Protein AF-A0A6J4VTI0-F1 (afdb_monomer_lite)

pLDDT: mean 82.68, std 18.45, range [25.33, 98.56]

Radius of gyration: 32.16 Å; chains: 1; bounding box: 107×74×68 Å

Sequence (570 aa):
MLVRNRKSRIFFLRQFFDYPISLSKKTILGLGLLRTLKIILSYLYIRIFPIKKEKNLEQFFTNRFGKVLYQIFFKSYTEKVWGVPCSRISAEWGAQRIKGLSISKTIQHIIKSIFNLNSQSITQKNVETSLIERFLYPKHGPGQLWEEVVRQIQARGGEVYLNTNVQRLFLDKGNITAVDIYHAEAQKTERVEGDYFISTMPIKELINKLQTDVPPEIKEISEGLIYRDFITVGLLLEKLSVKDQEGEKLIKDNWIYVQEPDVQLGRIQVFNNWSPYLVKDPAKVWLGLEYFCYEADQFWQMSNAEIAKFAIKELIKIQFINSPEEVLDYTVIKVPKTYPAYFGTYPQFDRLKSYINQFENLYLVGRNGMHKYNNQDHSMLTAMAAVENIKHGVTDKSNIWAINTEEEYHEENSSAANQTKTAESSQRQQARQILRQFKGYLLTGGTATIVDVLIFSILTRSGLWYVSALCVSAFMGLTTNFWLSRRYVFGIYWKNSLVQYAVFTTVALNSLLANLGLLHLLIDEVHWNATFARLTSAACVALLSFTGHKLYSFTSSSPALFESRDFKKS

Structure (mmCIF, N/CA/C/O backbone):
data_AF-A0A6J4VTI0-F1
#
_entry.id   AF-A0A6J4VTI0-F1
#
loop_
_atom_site.group_PDB
_atom_site.id
_atom_site.type_symbol
_atom_site.label_atom_id
_atom_site.label_alt_id
_atom_site.label_comp_id
_atom_site.label_asym_id
_atom_site.label_entity_id
_atom_site.label_seq_id
_atom_site.pdbx_PDB_ins_code
_atom_site.Cartn_x
_atom_site.Cartn_y
_atom_site.Cartn_z
_atom_site.occupancy
_atom_site.B_iso_or_equiv
_atom_site.auth_seq_id
_atom_site.auth_comp_id
_atom_site.auth_asym_id
_atom_site.auth_atom_id
_atom_site.pdbx_PDB_model_num
ATOM 1 N N . MET A 1 1 ? -17.104 -18.744 -6.294 1.00 89.12 1 MET A N 1
ATOM 2 C CA . MET A 1 1 ? -15.876 -17.924 -6.434 1.00 89.12 1 MET A CA 1
ATOM 3 C C . MET A 1 1 ? -15.215 -18.225 -7.770 1.00 89.12 1 MET A C 1
ATOM 5 O O . MET A 1 1 ? -15.357 -19.337 -8.259 1.00 89.12 1 MET A O 1
ATOM 9 N N . LEU A 1 2 ? -14.525 -17.254 -8.364 1.00 91.50 2 LEU A N 1
ATOM 10 C CA . LEU A 1 2 ? -13.752 -17.392 -9.602 1.00 91.50 2 LEU A CA 1
ATOM 11 C C . LEU A 1 2 ? -12.263 -17.477 -9.255 1.00 91.50 2 LEU A C 1
ATOM 13 O O . LEU A 1 2 ? -11.812 -16.764 -8.364 1.00 91.50 2 LEU A O 1
ATOM 17 N N . VAL A 1 3 ? -11.505 -18.314 -9.963 1.00 91.69 3 VAL A N 1
ATOM 18 C CA . VAL A 1 3 ? -10.038 -18.353 -9.861 1.00 91.69 3 VAL A CA 1
ATOM 19 C C . VAL A 1 3 ? -9.463 -17.376 -10.885 1.00 91.69 3 VAL A C 1
ATOM 21 O O . VAL A 1 3 ? -9.786 -17.461 -12.071 1.00 91.69 3 VAL A O 1
ATOM 24 N N . ARG A 1 4 ? -8.630 -16.435 -10.441 1.00 89.75 4 ARG A N 1
ATOM 25 C CA . ARG A 1 4 ? -8.040 -15.388 -11.283 1.00 89.75 4 ARG A CA 1
ATOM 26 C C . ARG A 1 4 ? -6.539 -15.454 -11.261 1.00 89.75 4 ARG A C 1
ATOM 28 O O . ARG A 1 4 ? -5.974 -15.511 -10.182 1.00 89.75 4 ARG A O 1
ATOM 35 N N . ASN A 1 5 ? -5.915 -15.394 -12.433 1.00 86.69 5 ASN A N 1
ATOM 36 C CA . ASN A 1 5 ? -4.474 -15.205 -12.519 1.00 86.69 5 ASN A CA 1
ATOM 37 C C . ASN A 1 5 ? -4.129 -13.795 -12.047 1.00 86.69 5 ASN A C 1
ATOM 39 O O . ASN A 1 5 ? -4.811 -12.842 -12.417 1.00 86.69 5 ASN A O 1
ATOM 43 N N . ARG A 1 6 ? -3.073 -13.682 -11.248 1.00 83.75 6 ARG A N 1
ATOM 44 C CA . ARG A 1 6 ? -2.525 -12.425 -10.762 1.00 83.75 6 ARG A CA 1
ATOM 45 C C . ARG A 1 6 ? -1.502 -11.903 -11.760 1.00 83.75 6 ARG A C 1
ATOM 47 O O . ARG A 1 6 ? -0.400 -12.434 -11.855 1.00 83.75 6 ARG A O 1
ATOM 54 N N . LYS A 1 7 ? -1.829 -10.810 -12.443 1.00 87.50 7 LYS A N 1
ATOM 55 C CA . LYS A 1 7 ? -0.872 -10.027 -13.229 1.00 87.50 7 LYS A CA 1
ATOM 56 C C . LYS A 1 7 ? -0.904 -8.578 -12.767 1.00 87.50 7 LYS A C 1
ATOM 58 O O . LYS A 1 7 ? -1.948 -7.928 -12.784 1.00 87.50 7 LYS A O 1
ATOM 63 N N . SER A 1 8 ? 0.255 -8.091 -12.338 1.00 87.00 8 SER A N 1
ATOM 64 C CA . SER A 1 8 ? 0.455 -6.697 -11.967 1.00 87.00 8 SER A CA 1
ATOM 65 C C . SER A 1 8 ? 1.796 -6.205 -12.474 1.00 87.00 8 SER A C 1
ATOM 67 O O . SER A 1 8 ? 2.779 -6.950 -12.490 1.00 87.00 8 SER A O 1
ATOM 69 N N . ARG A 1 9 ? 1.816 -4.947 -12.907 1.00 89.50 9 ARG A N 1
ATOM 70 C CA . ARG A 1 9 ? 2.985 -4.272 -13.467 1.00 89.50 9 ARG A CA 1
ATOM 71 C C . ARG A 1 9 ? 3.094 -2.847 -12.938 1.00 89.50 9 ARG A C 1
ATOM 73 O O . ARG A 1 9 ? 2.146 -2.281 -12.396 1.00 89.50 9 ARG A O 1
ATOM 80 N N . ILE A 1 10 ? 4.276 -2.277 -13.095 1.00 89.38 10 ILE A N 1
ATOM 81 C CA . ILE A 1 10 ? 4.572 -0.868 -12.856 1.00 89.38 10 ILE A CA 1
ATOM 82 C C . ILE A 1 10 ? 4.495 -0.139 -14.198 1.00 89.38 10 ILE A C 1
ATOM 84 O O . ILE A 1 10 ? 5.058 -0.610 -15.181 1.00 89.38 10 ILE A O 1
ATOM 88 N N . PHE A 1 11 ? 3.829 1.010 -14.243 1.00 92.38 11 PHE A N 1
ATOM 89 C CA . PHE A 1 11 ? 3.813 1.900 -15.398 1.00 92.38 11 PHE A CA 1
ATOM 90 C C . PHE A 1 11 ? 4.686 3.127 -15.124 1.00 92.38 11 PHE A C 1
ATOM 92 O O . PHE A 1 11 ? 4.424 3.885 -14.185 1.00 92.38 11 PHE A O 1
ATOM 99 N N . PHE A 1 12 ? 5.745 3.283 -15.918 1.00 91.00 12 PHE A N 1
ATOM 100 C CA . PHE A 1 12 ? 6.749 4.341 -15.794 1.00 91.00 12 PHE A CA 1
ATOM 101 C C . PHE A 1 12 ? 7.415 4.597 -17.156 1.00 91.00 12 PHE A C 1
ATOM 103 O O . PHE A 1 12 ? 7.545 3.662 -17.941 1.00 91.00 12 PHE A O 1
ATOM 110 N N . LEU A 1 13 ? 7.833 5.830 -17.470 1.00 90.88 13 LEU A N 1
ATOM 111 C CA . LEU A 1 13 ? 8.348 6.211 -18.804 1.00 90.88 13 LEU A CA 1
ATOM 112 C C . LEU A 1 13 ? 7.445 5.761 -19.966 1.00 90.88 13 LEU A C 1
ATOM 114 O O . LEU A 1 13 ? 7.923 5.401 -21.040 1.00 90.88 13 LEU A O 1
ATOM 118 N N . ARG A 1 14 ? 6.133 5.762 -19.732 1.00 92.06 14 ARG A N 1
ATOM 119 C CA . ARG A 1 14 ? 5.083 5.279 -20.629 1.00 92.06 14 ARG A CA 1
ATOM 120 C C . ARG A 1 14 ? 5.254 3.810 -21.037 1.00 92.06 14 ARG A C 1
ATOM 122 O O . ARG A 1 14 ? 4.824 3.398 -22.109 1.00 92.06 14 ARG A O 1
ATOM 129 N N . GLN A 1 15 ? 5.893 3.011 -20.184 1.00 90.75 15 GLN A N 1
ATOM 130 C CA . GLN A 1 15 ? 6.189 1.600 -20.415 1.00 90.75 15 GLN A CA 1
ATOM 131 C C . GLN A 1 15 ? 5.825 0.733 -19.209 1.00 90.75 15 GLN A C 1
ATOM 133 O O . GLN A 1 15 ? 5.802 1.180 -18.061 1.00 90.75 15 GLN A O 1
ATOM 138 N N . PHE A 1 16 ? 5.569 -0.547 -19.484 1.00 90.06 16 PHE A N 1
ATOM 139 C CA . PHE A 1 16 ? 5.272 -1.553 -18.472 1.00 90.06 16 PHE A CA 1
ATOM 140 C C . PHE A 1 16 ? 6.537 -2.270 -17.987 1.00 90.06 16 PHE A C 1
ATOM 142 O O . PHE A 1 16 ? 7.201 -2.976 -18.752 1.00 90.06 16 PHE A O 1
ATOM 149 N N . PHE A 1 17 ? 6.797 -2.173 -16.688 1.00 86.75 17 PHE A N 1
ATOM 150 C CA . PHE A 1 17 ? 7.825 -2.909 -15.960 1.00 86.75 17 PHE A CA 1
ATOM 151 C C . PHE A 1 17 ? 7.196 -3.986 -15.077 1.00 86.75 17 PHE A C 1
ATOM 153 O O . PHE A 1 17 ? 6.075 -3.838 -14.593 1.00 86.75 17 PHE A O 1
ATOM 160 N N . ASP A 1 18 ? 7.916 -5.080 -14.859 1.00 80.94 18 ASP A N 1
ATOM 161 C CA . ASP A 1 18 ? 7.409 -6.183 -14.044 1.00 80.94 18 ASP A CA 1
ATOM 162 C C . ASP A 1 18 ? 7.322 -5.771 -12.563 1.00 80.94 18 ASP A C 1
ATOM 164 O O . ASP A 1 18 ? 8.118 -4.959 -12.080 1.00 80.94 18 ASP A O 1
ATOM 168 N N . TYR A 1 19 ? 6.341 -6.324 -11.845 1.00 73.94 19 TYR A N 1
ATOM 169 C CA . TYR A 1 19 ? 6.198 -6.152 -10.402 1.00 73.94 19 TYR A CA 1
ATOM 170 C C . TYR A 1 19 ? 6.387 -7.502 -9.681 1.00 73.94 19 TYR A C 1
ATOM 172 O O . TYR A 1 19 ? 5.662 -8.448 -9.991 1.00 73.94 19 TYR A O 1
ATOM 180 N N . PRO A 1 20 ? 7.286 -7.601 -8.683 1.00 67.38 20 PRO A N 1
ATOM 181 C CA . PRO A 1 20 ? 8.231 -6.568 -8.256 1.00 67.38 20 PRO A CA 1
ATOM 182 C C . PRO A 1 20 ? 9.304 -6.289 -9.323 1.00 67.38 20 PRO A C 1
ATOM 184 O O . PRO A 1 20 ? 9.562 -7.125 -10.190 1.00 67.38 20 PRO A O 1
ATOM 187 N N . ILE A 1 21 ? 9.932 -5.108 -9.250 1.00 68.19 21 ILE A N 1
ATOM 188 C CA . ILE A 1 21 ? 10.955 -4.694 -10.220 1.00 68.19 21 ILE A CA 1
ATOM 189 C C . ILE A 1 21 ? 12.085 -5.729 -10.271 1.00 68.19 21 ILE A C 1
ATOM 191 O O . ILE A 1 21 ? 12.644 -6.100 -9.242 1.00 68.19 21 ILE A O 1
ATOM 195 N N . SER A 1 22 ? 12.438 -6.190 -11.469 1.00 64.88 22 SER A N 1
ATOM 196 C CA . SER A 1 22 ? 13.553 -7.113 -11.692 1.00 64.88 22 SER A CA 1
ATOM 197 C C . SER A 1 22 ? 14.561 -6.498 -12.660 1.00 64.88 22 SER A C 1
ATOM 199 O O . SER A 1 22 ? 14.182 -5.759 -13.570 1.00 64.88 22 SER A O 1
ATOM 201 N N . LEU A 1 23 ? 15.855 -6.797 -12.501 1.00 65.19 23 LEU A N 1
ATOM 202 C CA . LEU A 1 23 ? 16.898 -6.401 -13.461 1.00 65.19 23 LEU A CA 1
ATOM 203 C C . LEU A 1 23 ? 16.929 -7.359 -14.664 1.00 65.19 23 LEU A C 1
ATOM 205 O O . LEU A 1 23 ? 17.961 -7.923 -15.016 1.00 65.19 23 LEU A O 1
ATOM 209 N N . SER A 1 24 ? 15.769 -7.567 -15.284 1.00 68.56 24 SER A N 1
ATOM 210 C CA . SER A 1 24 ? 15.643 -8.343 -16.513 1.00 68.56 24 SER A CA 1
ATOM 211 C C . SER A 1 24 ? 16.189 -7.560 -17.713 1.00 68.56 24 SER A C 1
ATOM 213 O O . SER A 1 24 ? 16.274 -6.327 -17.693 1.00 68.56 24 SER A O 1
ATOM 215 N N . LYS A 1 25 ? 16.511 -8.266 -18.808 1.00 71.56 25 LYS A N 1
ATOM 216 C CA . LYS A 1 25 ? 16.881 -7.632 -20.089 1.00 71.56 25 LYS A CA 1
ATOM 217 C C . LYS A 1 25 ? 15.841 -6.588 -20.520 1.00 71.56 25 LYS A C 1
ATOM 219 O O . LYS A 1 25 ? 16.212 -5.512 -20.975 1.00 71.56 25 LYS A O 1
ATOM 224 N N . LYS A 1 26 ? 14.552 -6.880 -20.308 1.00 76.94 26 LYS A N 1
ATOM 225 C CA . LYS A 1 26 ? 13.424 -5.983 -20.597 1.00 76.94 26 LYS A CA 1
ATOM 226 C C . LYS A 1 26 ? 13.497 -4.688 -19.784 1.00 76.94 26 LYS A C 1
ATOM 228 O O . LYS A 1 26 ? 13.378 -3.614 -20.362 1.00 76.94 26 LYS A O 1
ATOM 233 N N . THR A 1 27 ? 13.757 -4.773 -18.479 1.00 78.31 27 THR A N 1
ATOM 234 C CA . THR A 1 27 ? 13.914 -3.586 -17.623 1.00 78.31 27 THR A CA 1
ATOM 235 C C . THR A 1 27 ? 15.112 -2.735 -18.042 1.00 78.31 27 THR A C 1
ATOM 237 O O . THR A 1 27 ? 15.010 -1.512 -18.083 1.00 78.31 27 THR A O 1
ATOM 240 N N . ILE A 1 28 ? 16.242 -3.362 -18.388 1.00 76.94 28 ILE A N 1
ATOM 241 C CA . ILE A 1 28 ? 17.445 -2.647 -18.845 1.00 76.94 28 ILE A CA 1
ATOM 242 C C . ILE A 1 28 ? 17.172 -1.915 -20.165 1.00 76.94 28 ILE A C 1
ATOM 244 O O . ILE A 1 28 ? 17.512 -0.741 -20.290 1.00 76.94 28 ILE A O 1
ATOM 248 N N . LEU A 1 29 ? 16.523 -2.580 -21.125 1.00 81.75 29 LEU A N 1
ATOM 249 C CA . LEU A 1 29 ? 16.138 -1.969 -22.399 1.00 81.75 29 LEU A CA 1
ATOM 250 C C . LEU A 1 29 ? 15.145 -0.815 -22.201 1.00 81.75 29 LEU A C 1
ATOM 252 O O . LEU A 1 29 ? 15.344 0.249 -22.777 1.00 81.75 29 LEU A O 1
ATOM 256 N N . GLY A 1 30 ? 14.129 -0.992 -21.349 1.00 83.25 30 GLY A N 1
ATOM 257 C CA . GLY A 1 30 ? 13.127 0.045 -21.078 1.00 83.25 30 GLY A CA 1
ATOM 258 C C . GLY A 1 30 ? 13.686 1.273 -20.350 1.00 83.25 30 GLY A C 1
ATOM 259 O O . GLY A 1 30 ? 13.310 2.405 -20.641 1.00 83.25 30 GLY A O 1
ATOM 260 N N . LEU A 1 31 ? 14.638 1.083 -19.429 1.00 86.25 31 LEU A N 1
ATOM 261 C CA . LEU A 1 31 ? 15.315 2.196 -18.751 1.00 86.25 31 LEU A CA 1
ATOM 262 C C . LEU A 1 31 ? 16.371 2.875 -19.639 1.00 86.25 31 LEU A C 1
ATOM 264 O O . LEU A 1 31 ? 16.586 4.089 -19.525 1.00 86.25 31 LEU A O 1
ATOM 268 N N . GLY A 1 32 ? 17.019 2.108 -20.516 1.00 86.56 32 GLY A N 1
ATOM 269 C CA . GLY A 1 32 ? 18.157 2.524 -21.330 1.00 86.56 32 GLY A CA 1
ATOM 270 C C . GLY A 1 32 ? 19.494 2.421 -20.585 1.00 86.56 32 GLY A C 1
ATOM 271 O O . GLY A 1 32 ? 19.581 2.653 -19.375 1.00 86.56 32 GLY A O 1
ATOM 272 N N . LEU A 1 33 ? 20.566 2.131 -21.333 1.00 81.62 33 LEU A N 1
ATOM 273 C CA . LEU A 1 33 ? 21.906 1.836 -20.800 1.00 81.62 33 LEU A CA 1
ATOM 274 C C . LEU A 1 33 ? 22.439 2.922 -19.853 1.00 81.62 33 LEU A C 1
ATOM 276 O O . LEU A 1 33 ? 22.954 2.608 -18.781 1.00 81.62 33 LEU A O 1
ATOM 280 N N . LEU A 1 34 ? 22.258 4.200 -20.200 1.00 85.94 34 LEU A N 1
ATOM 281 C CA . LEU A 1 34 ? 22.720 5.326 -19.381 1.00 85.94 34 LEU A CA 1
ATOM 282 C C . LEU A 1 34 ? 22.027 5.383 -18.010 1.00 85.94 34 LEU A C 1
ATOM 284 O O . LEU A 1 34 ? 22.682 5.641 -16.998 1.00 85.94 34 LEU A O 1
ATOM 288 N N . ARG A 1 35 ? 20.708 5.140 -17.944 1.00 85.62 35 ARG A N 1
ATOM 289 C CA . ARG A 1 35 ? 19.973 5.135 -16.665 1.00 85.62 35 ARG A CA 1
ATOM 290 C C . ARG A 1 35 ? 20.354 3.919 -15.834 1.00 85.62 35 ARG A C 1
ATOM 292 O O . ARG A 1 35 ? 20.592 4.064 -14.638 1.00 85.62 35 ARG A O 1
ATOM 299 N N . THR A 1 36 ? 20.481 2.754 -16.466 1.00 83.44 36 THR A N 1
ATOM 300 C CA . THR A 1 36 ? 20.945 1.532 -15.802 1.00 83.44 36 THR A CA 1
ATOM 301 C C . THR A 1 36 ? 22.338 1.717 -15.204 1.00 83.44 36 THR A C 1
ATOM 303 O O . THR A 1 36 ? 22.543 1.393 -14.035 1.00 83.44 36 THR A O 1
ATOM 306 N N . LEU A 1 37 ? 23.276 2.316 -15.942 1.00 82.38 37 LEU A N 1
ATOM 307 C CA . LEU A 1 37 ? 24.613 2.608 -15.430 1.00 82.38 37 LEU A CA 1
ATOM 308 C C . LEU A 1 37 ? 24.562 3.570 -14.232 1.00 82.38 37 LEU A C 1
ATOM 310 O O . LEU A 1 37 ? 25.187 3.301 -13.209 1.00 82.38 37 LEU A O 1
ATOM 314 N N . LYS A 1 38 ? 23.764 4.646 -14.303 1.00 86.94 38 LYS A N 1
ATOM 315 C CA . LYS A 1 38 ? 23.566 5.575 -13.173 1.00 86.94 38 LYS A CA 1
ATOM 316 C C . LYS A 1 38 ? 22.979 4.886 -11.938 1.00 86.94 38 LYS A C 1
ATOM 318 O O . LYS A 1 38 ? 23.409 5.186 -10.825 1.00 86.94 38 LYS A O 1
ATOM 323 N N . ILE A 1 39 ? 22.031 3.962 -12.116 1.00 84.88 39 ILE A N 1
ATOM 324 C CA . ILE A 1 39 ? 21.475 3.142 -11.028 1.00 84.88 39 ILE A CA 1
ATOM 325 C C . ILE A 1 39 ? 22.586 2.320 -10.367 1.00 84.88 39 ILE A C 1
ATOM 327 O O . ILE A 1 39 ? 22.747 2.387 -9.148 1.00 84.88 39 ILE A O 1
ATOM 331 N N . ILE A 1 40 ? 23.384 1.602 -11.164 1.00 80.38 40 ILE A N 1
ATOM 332 C CA . ILE A 1 40 ? 24.477 0.754 -10.667 1.00 80.38 40 ILE A CA 1
ATOM 333 C C . ILE A 1 40 ? 25.522 1.597 -9.929 1.00 80.38 40 ILE A C 1
ATOM 335 O O . ILE A 1 40 ? 25.862 1.286 -8.790 1.00 80.38 40 ILE A O 1
ATOM 339 N N . LEU A 1 41 ? 25.992 2.694 -10.529 1.00 82.50 41 LEU A N 1
ATOM 340 C CA . LEU A 1 41 ? 26.985 3.579 -9.913 1.00 82.50 41 LEU A CA 1
ATOM 341 C C . LEU A 1 41 ? 26.463 4.210 -8.616 1.00 82.50 41 LEU A C 1
ATOM 343 O O . LEU A 1 41 ? 27.184 4.260 -7.621 1.00 82.50 41 LEU A O 1
ATOM 347 N N . SER A 1 42 ? 25.198 4.642 -8.587 1.00 85.56 42 SER A N 1
ATOM 348 C CA . SER A 1 42 ? 24.574 5.204 -7.384 1.00 85.56 42 SER A CA 1
ATOM 349 C C . SER A 1 42 ? 24.442 4.175 -6.258 1.00 85.56 42 SER A C 1
ATOM 351 O O . SER A 1 42 ? 24.637 4.516 -5.090 1.00 85.56 42 SER A O 1
ATOM 353 N N . TYR A 1 43 ? 24.149 2.920 -6.597 1.00 83.25 43 TYR A N 1
ATOM 354 C CA . TYR A 1 43 ? 24.122 1.819 -5.641 1.00 83.25 43 TYR A CA 1
ATOM 355 C C . TYR A 1 43 ? 25.526 1.474 -5.116 1.00 83.25 43 TYR A C 1
ATOM 357 O O . TYR A 1 43 ? 25.717 1.312 -3.914 1.00 83.25 43 TYR A O 1
ATOM 365 N N . LEU A 1 44 ? 26.539 1.410 -5.982 1.00 79.50 44 LEU A N 1
ATOM 366 C CA . LEU A 1 44 ? 27.920 1.167 -5.550 1.00 79.50 44 LEU A CA 1
ATOM 367 C C . LEU A 1 44 ? 28.429 2.285 -4.634 1.00 79.50 44 LEU A C 1
ATOM 369 O O . LEU A 1 44 ? 29.036 2.002 -3.602 1.00 79.50 44 LEU A O 1
ATOM 373 N N . TYR A 1 45 ? 28.116 3.541 -4.960 1.00 83.50 45 TYR A N 1
ATOM 374 C CA . TYR A 1 45 ? 28.467 4.690 -4.129 1.00 83.50 45 TYR A CA 1
ATOM 375 C C . TYR A 1 45 ? 27.928 4.547 -2.702 1.00 83.50 45 TYR A C 1
ATOM 377 O O . TYR A 1 45 ? 28.693 4.676 -1.749 1.00 83.50 45 TYR A O 1
ATOM 385 N N . ILE A 1 46 ? 26.642 4.208 -2.538 1.00 85.81 46 ILE A N 1
ATOM 386 C CA . ILE A 1 46 ? 26.041 4.078 -1.203 1.00 85.81 46 ILE A CA 1
ATOM 387 C C . ILE A 1 46 ? 26.537 2.837 -0.444 1.00 85.81 46 ILE A C 1
ATOM 389 O O . ILE A 1 46 ? 26.553 2.827 0.782 1.00 85.81 46 ILE A O 1
ATOM 393 N N . ARG A 1 47 ? 27.008 1.799 -1.151 1.00 82.00 47 ARG A N 1
ATOM 394 C CA . ARG A 1 47 ? 27.666 0.638 -0.527 1.00 82.00 47 ARG A CA 1
ATOM 395 C C . ARG A 1 47 ? 29.058 0.958 0.009 1.00 82.00 47 ARG A C 1
ATOM 397 O O . ARG A 1 47 ? 29.453 0.375 1.014 1.00 82.00 47 ARG A O 1
ATOM 404 N N . ILE A 1 48 ? 29.785 1.865 -0.641 1.00 81.69 48 ILE A N 1
ATOM 405 C CA . ILE A 1 48 ? 31.109 2.317 -0.188 1.00 81.69 48 ILE A CA 1
ATOM 406 C C . ILE A 1 48 ? 30.966 3.384 0.906 1.00 81.69 48 ILE A C 1
ATOM 408 O O . ILE A 1 48 ? 31.692 3.353 1.898 1.00 81.69 48 ILE A O 1
ATOM 412 N N . PHE A 1 49 ? 30.001 4.292 0.756 1.00 88.00 49 PHE A N 1
ATOM 413 C CA . PHE A 1 49 ? 29.758 5.415 1.661 1.00 88.00 49 PHE A CA 1
ATOM 414 C C . PHE A 1 49 ? 28.328 5.377 2.229 1.00 88.00 49 PHE A C 1
ATOM 416 O O . PHE A 1 49 ? 27.507 6.225 1.876 1.00 88.00 49 PHE A O 1
ATOM 423 N N . PRO A 1 50 ? 28.000 4.404 3.101 1.00 89.38 50 PRO A N 1
ATOM 424 C CA . PRO A 1 50 ? 26.648 4.247 3.625 1.00 89.38 50 PRO A CA 1
ATOM 425 C C . PRO A 1 50 ? 26.253 5.380 4.577 1.00 89.38 50 PRO A C 1
ATOM 427 O O . PRO A 1 50 ? 27.074 5.924 5.326 1.00 89.38 50 PRO A O 1
ATOM 430 N N . ILE A 1 51 ? 24.955 5.680 4.617 1.00 90.38 51 ILE A N 1
ATOM 431 C CA . ILE A 1 51 ? 24.372 6.598 5.600 1.00 90.38 51 ILE A CA 1
ATOM 432 C C . ILE A 1 51 ? 24.336 5.870 6.948 1.00 90.38 51 ILE A C 1
ATOM 434 O O . ILE A 1 51 ? 23.608 4.895 7.117 1.00 90.38 51 ILE A O 1
ATOM 438 N N . LYS A 1 52 ? 25.140 6.329 7.918 1.00 87.56 52 LYS A N 1
ATOM 439 C CA . LYS A 1 52 ? 25.316 5.643 9.215 1.00 87.56 52 LYS A CA 1
ATOM 440 C C . LYS A 1 52 ? 24.046 5.598 10.071 1.00 87.56 52 LYS A C 1
ATOM 442 O O . LYS A 1 52 ? 23.833 4.625 10.782 1.00 87.56 52 LYS A O 1
ATOM 447 N N . LYS A 1 53 ? 23.248 6.669 10.053 1.00 89.56 53 LYS A N 1
ATOM 448 C CA . LYS A 1 53 ? 21.990 6.785 10.804 1.00 89.56 53 LYS A CA 1
ATOM 449 C C . LYS A 1 53 ? 20.911 7.331 9.880 1.00 89.56 53 LYS A C 1
ATOM 451 O O . LYS A 1 53 ? 20.938 8.510 9.533 1.00 89.56 53 LYS A O 1
ATOM 456 N N . GLU A 1 54 ? 20.003 6.457 9.471 1.00 89.62 54 GLU A N 1
ATOM 457 C CA . GLU A 1 54 ? 18.845 6.798 8.646 1.00 89.62 54 GLU A CA 1
ATOM 458 C C . GLU A 1 54 ? 17.822 7.537 9.516 1.00 89.62 54 GLU A C 1
ATOM 460 O O . GLU A 1 54 ? 17.365 7.005 10.522 1.00 89.62 54 GLU A O 1
ATOM 465 N N . LYS A 1 55 ? 17.485 8.778 9.158 1.00 89.19 55 LYS A N 1
ATOM 466 C CA . LYS A 1 55 ? 16.492 9.590 9.882 1.00 89.19 55 LYS A CA 1
ATOM 467 C C . LYS A 1 55 ? 15.110 9.524 9.242 1.00 89.19 55 LYS A C 1
ATOM 469 O O . LYS A 1 55 ? 14.101 9.616 9.933 1.00 89.19 55 LYS A O 1
ATOM 474 N N . ASN A 1 56 ? 15.066 9.379 7.922 1.00 90.81 56 ASN A N 1
ATOM 475 C CA . ASN A 1 56 ? 13.833 9.414 7.150 1.00 90.81 56 ASN A CA 1
ATOM 476 C C . ASN A 1 56 ? 13.784 8.326 6.076 1.00 90.81 56 ASN A C 1
ATOM 478 O O . ASN A 1 56 ? 14.776 7.649 5.791 1.00 90.81 56 ASN A O 1
ATOM 482 N N . LEU A 1 57 ? 12.608 8.174 5.479 1.00 87.94 57 LEU A N 1
ATOM 483 C CA . LEU A 1 57 ? 12.308 7.143 4.501 1.00 87.94 57 LEU A CA 1
ATOM 484 C C . LEU A 1 57 ? 13.124 7.303 3.207 1.00 87.94 57 LEU A C 1
ATOM 486 O O . LEU A 1 57 ? 13.540 6.311 2.611 1.00 87.94 57 LEU A O 1
ATOM 490 N N . GLU A 1 58 ? 13.431 8.537 2.800 1.00 93.00 58 GLU A N 1
ATOM 491 C CA . GLU A 1 58 ? 14.344 8.798 1.678 1.00 93.00 58 GLU A CA 1
ATOM 492 C C . GLU A 1 58 ? 15.737 8.205 1.925 1.00 93.00 58 GLU A C 1
ATOM 494 O O . GLU A 1 58 ? 16.286 7.516 1.060 1.00 93.00 58 GLU A O 1
ATOM 499 N N . GLN A 1 59 ? 16.309 8.448 3.105 1.00 92.94 59 GLN A N 1
ATOM 500 C CA . GLN A 1 59 ? 17.607 7.895 3.486 1.00 92.94 59 GLN A CA 1
ATOM 501 C C . GLN A 1 59 ? 17.534 6.374 3.607 1.00 92.94 59 GLN A C 1
ATOM 503 O O . GLN A 1 59 ? 18.419 5.694 3.094 1.00 92.94 59 GLN A O 1
ATOM 508 N N . PHE A 1 60 ? 16.458 5.847 4.195 1.00 89.44 60 PHE A N 1
ATOM 509 C CA . PHE A 1 60 ? 16.199 4.411 4.296 1.00 89.44 60 PHE A CA 1
ATOM 510 C C . PHE A 1 60 ? 16.216 3.721 2.924 1.00 89.44 60 PHE A C 1
ATOM 512 O O . PHE A 1 60 ? 16.897 2.704 2.742 1.00 89.44 60 PHE A O 1
ATOM 519 N N . PHE A 1 61 ? 15.502 4.275 1.938 1.00 86.31 61 PHE A N 1
ATOM 520 C CA . PHE A 1 61 ? 15.484 3.742 0.577 1.00 86.31 61 PHE A CA 1
ATOM 521 C C . PHE A 1 61 ? 16.825 3.944 -0.126 1.00 86.31 61 PHE A C 1
ATOM 523 O O . PHE A 1 61 ? 17.357 3.008 -0.720 1.00 86.31 61 PHE A O 1
ATOM 530 N N . THR A 1 62 ? 17.414 5.135 -0.019 1.00 89.31 62 THR A N 1
ATOM 531 C CA . THR A 1 62 ? 18.703 5.447 -0.647 1.00 89.31 62 THR A CA 1
ATOM 532 C C . THR A 1 62 ? 19.797 4.493 -0.174 1.00 89.31 62 THR A C 1
ATOM 534 O O . THR A 1 62 ? 20.530 3.971 -1.009 1.00 89.31 62 THR A O 1
ATOM 537 N N . ASN A 1 63 ? 19.873 4.194 1.126 1.00 88.12 63 ASN A N 1
ATOM 538 C CA . ASN A 1 63 ? 20.889 3.303 1.698 1.00 88.12 63 ASN A CA 1
ATOM 539 C C . ASN A 1 63 ? 20.766 1.849 1.204 1.00 88.12 63 ASN A C 1
ATOM 541 O O . ASN A 1 63 ? 21.755 1.121 1.134 1.00 88.12 63 ASN A O 1
ATOM 545 N N . ARG A 1 64 ? 19.552 1.426 0.829 1.00 82.56 64 ARG A N 1
ATOM 546 C CA . ARG A 1 64 ? 19.255 0.065 0.350 1.00 82.56 64 ARG A CA 1
ATOM 547 C C . ARG A 1 64 ? 19.373 -0.080 -1.162 1.00 82.56 64 ARG A C 1
ATOM 549 O O . ARG A 1 64 ? 19.841 -1.113 -1.633 1.00 82.56 64 ARG A O 1
ATOM 556 N N . PHE A 1 65 ? 18.953 0.939 -1.906 1.00 80.62 65 PHE A N 1
ATOM 557 C CA . PHE A 1 65 ? 18.715 0.860 -3.350 1.00 80.62 65 PHE A CA 1
ATOM 558 C C . PHE A 1 65 ? 19.607 1.784 -4.185 1.00 80.62 65 PHE A C 1
ATOM 560 O O . PHE A 1 65 ? 19.649 1.662 -5.407 1.00 80.62 65 PHE A O 1
ATOM 567 N N . GLY A 1 66 ? 20.327 2.704 -3.546 1.00 85.62 66 GLY A N 1
ATOM 568 C CA . GLY A 1 66 ? 20.944 3.838 -4.222 1.00 85.62 66 GLY A CA 1
ATOM 569 C C . GLY A 1 66 ? 19.930 4.952 -4.501 1.00 85.62 66 GLY A C 1
ATOM 570 O O . GLY A 1 66 ? 18.723 4.733 -4.629 1.00 85.62 66 GLY A O 1
ATOM 571 N N . LYS A 1 67 ? 20.439 6.181 -4.607 1.00 91.25 67 LYS A N 1
ATOM 572 C CA . LYS A 1 67 ? 19.630 7.398 -4.769 1.00 91.25 67 LYS A CA 1
ATOM 573 C C . LYS A 1 67 ? 18.836 7.391 -6.076 1.00 91.25 67 LYS A C 1
ATOM 575 O O . LYS A 1 67 ? 17.672 7.774 -6.085 1.00 91.25 67 LYS A O 1
ATOM 580 N N . VAL A 1 68 ? 19.452 6.938 -7.168 1.00 89.00 68 VAL A N 1
ATOM 581 C CA . VAL A 1 68 ? 18.828 6.963 -8.501 1.00 89.00 68 VAL A CA 1
ATOM 582 C C . VAL A 1 68 ? 17.643 5.995 -8.582 1.00 89.00 68 VAL A C 1
ATOM 584 O O . VAL A 1 68 ? 16.582 6.383 -9.060 1.00 89.00 68 VAL A O 1
ATOM 587 N N . LEU A 1 69 ? 17.775 4.763 -8.073 1.00 85.19 69 LEU A N 1
ATOM 588 C CA . LEU A 1 69 ? 16.669 3.796 -8.098 1.00 85.19 69 LEU A CA 1
ATOM 589 C C . LEU A 1 69 ? 15.510 4.241 -7.197 1.00 85.19 69 LEU A C 1
ATOM 591 O O . LEU A 1 69 ? 14.352 4.145 -7.600 1.00 85.19 69 LEU A O 1
ATOM 595 N N . TYR A 1 70 ? 15.830 4.783 -6.014 1.00 87.69 70 TYR A N 1
ATOM 596 C CA . TYR A 1 70 ? 14.856 5.423 -5.128 1.00 87.69 70 TYR A CA 1
ATOM 597 C C . TYR A 1 70 ? 14.051 6.504 -5.863 1.00 87.69 70 TYR A C 1
ATOM 599 O O . TYR A 1 70 ? 12.822 6.470 -5.846 1.00 87.69 70 TYR A O 1
ATOM 607 N N . GLN A 1 71 ? 14.730 7.430 -6.544 1.00 89.56 71 GLN A N 1
ATOM 608 C CA . GLN A 1 71 ? 14.078 8.525 -7.264 1.00 89.56 71 GLN A CA 1
ATOM 609 C C . GLN A 1 71 ? 13.163 8.036 -8.389 1.00 89.56 71 GLN A C 1
ATOM 611 O O . GLN A 1 71 ? 12.112 8.629 -8.606 1.00 89.56 71 GLN A O 1
ATOM 616 N N . ILE A 1 72 ? 13.561 6.965 -9.079 1.00 84.12 72 ILE A N 1
ATOM 617 C CA . ILE A 1 72 ? 12.836 6.426 -10.230 1.00 84.12 72 ILE A CA 1
ATOM 618 C C . ILE A 1 72 ? 11.573 5.664 -9.804 1.00 84.12 72 ILE A C 1
ATOM 620 O O . ILE A 1 72 ? 10.499 5.976 -10.302 1.00 84.12 72 ILE A O 1
ATOM 624 N N . PHE A 1 73 ? 11.686 4.687 -8.893 1.00 80.62 73 PHE A N 1
ATOM 625 C CA . PHE A 1 73 ? 10.585 3.745 -8.627 1.00 80.62 73 PHE A CA 1
ATOM 626 C C . PHE A 1 73 ? 9.892 3.918 -7.267 1.00 80.62 73 PHE A C 1
ATOM 628 O O . PHE A 1 73 ? 8.788 3.418 -7.059 1.00 80.62 73 PHE A O 1
ATOM 635 N N . PHE A 1 74 ? 10.528 4.585 -6.302 1.00 83.75 74 PHE A N 1
ATOM 636 C CA . PHE A 1 74 ? 10.018 4.613 -4.926 1.00 83.75 74 PHE A CA 1
ATOM 637 C C . PHE A 1 74 ? 9.484 5.981 -4.532 1.00 83.75 74 PHE A C 1
ATOM 639 O O . PHE A 1 74 ? 8.403 6.053 -3.950 1.00 83.75 74 PHE A O 1
ATOM 646 N N . LYS A 1 75 ? 10.206 7.057 -4.865 1.00 88.88 75 LYS A N 1
ATOM 647 C CA . LYS A 1 75 ? 9.899 8.411 -4.400 1.00 88.88 75 LYS A CA 1
ATOM 648 C C . LYS A 1 75 ? 8.487 8.844 -4.787 1.00 88.88 75 LYS A C 1
ATOM 650 O O . LYS A 1 75 ? 7.645 8.996 -3.910 1.00 88.88 75 LYS A O 1
ATOM 655 N N . SER A 1 76 ? 8.222 8.998 -6.087 1.00 88.00 76 SER A N 1
ATOM 656 C CA . SER A 1 76 ? 6.947 9.555 -6.557 1.00 88.00 76 SER A CA 1
ATOM 657 C C . SER A 1 76 ? 5.758 8.715 -6.094 1.00 88.00 76 SER A C 1
ATOM 659 O O . SER A 1 76 ? 4.800 9.254 -5.555 1.00 88.00 76 SER A O 1
ATOM 661 N N . TYR A 1 77 ? 5.841 7.389 -6.216 1.00 86.94 77 TYR A N 1
ATOM 662 C CA . TYR A 1 77 ? 4.759 6.503 -5.792 1.00 86.94 77 TYR A CA 1
ATOM 663 C C . TYR A 1 77 ? 4.471 6.594 -4.287 1.00 86.94 77 TYR A C 1
ATOM 665 O O . TYR A 1 77 ? 3.317 6.708 -3.883 1.00 86.94 77 TYR A O 1
ATOM 673 N N . THR A 1 78 ? 5.516 6.586 -3.456 1.00 87.75 78 THR A N 1
ATOM 674 C CA . THR A 1 78 ? 5.371 6.694 -1.997 1.00 87.75 78 THR A CA 1
ATOM 675 C C . THR A 1 78 ? 4.785 8.048 -1.601 1.00 87.75 78 THR A C 1
ATOM 677 O O . THR A 1 78 ? 3.887 8.104 -0.764 1.00 87.75 78 THR A O 1
ATOM 680 N N . GLU A 1 79 ? 5.242 9.131 -2.234 1.00 90.50 79 GLU A N 1
ATOM 681 C CA . GLU A 1 79 ? 4.737 10.486 -1.989 1.00 90.50 79 GLU A CA 1
ATOM 682 C C . GLU A 1 79 ? 3.283 10.653 -2.454 1.00 90.50 79 GLU A C 1
ATOM 684 O O . GLU A 1 79 ? 2.513 11.303 -1.757 1.00 90.50 79 GLU A O 1
ATOM 689 N N . LYS A 1 80 ? 2.860 10.011 -3.555 1.00 90.62 80 LYS A N 1
ATOM 690 C CA . LYS A 1 80 ? 1.441 9.964 -3.959 1.00 90.62 80 LYS A CA 1
ATOM 691 C C . LYS A 1 80 ? 0.588 9.280 -2.898 1.00 90.62 80 LYS A C 1
ATOM 693 O O . LYS A 1 80 ? -0.400 9.852 -2.439 1.00 90.62 80 LYS A O 1
ATOM 698 N N . VAL A 1 81 ? 0.986 8.066 -2.500 1.00 88.06 81 VAL A N 1
ATOM 699 C CA . VAL A 1 81 ? 0.234 7.250 -1.536 1.00 88.06 81 VAL A CA 1
ATOM 700 C C . VAL A 1 81 ? 0.058 8.010 -0.230 1.00 88.06 81 VAL A C 1
ATOM 702 O O . VAL A 1 81 ? -1.065 8.136 0.241 1.00 88.06 81 VAL A O 1
ATOM 705 N N . TRP A 1 82 ? 1.132 8.569 0.327 1.00 88.50 82 TRP A N 1
ATOM 706 C CA . TRP A 1 82 ? 1.088 9.180 1.658 1.00 88.50 82 TRP A CA 1
ATOM 707 C C . TRP A 1 82 ? 0.849 10.688 1.664 1.00 88.50 82 TRP A C 1
ATOM 709 O O . TRP A 1 82 ? 0.621 11.250 2.726 1.00 88.50 82 TRP A O 1
ATOM 719 N N . GLY A 1 83 ? 0.910 11.368 0.520 1.00 89.19 83 GLY A N 1
ATOM 720 C CA . GLY A 1 83 ? 0.741 12.823 0.436 1.00 89.19 83 GLY A CA 1
ATOM 721 C C . GLY A 1 83 ? 1.819 13.630 1.173 1.00 89.19 83 GLY A C 1
ATOM 722 O O . GLY A 1 83 ? 1.644 14.824 1.392 1.00 89.19 83 GLY A O 1
ATOM 723 N N . VAL A 1 84 ? 2.922 12.997 1.591 1.00 89.12 84 VAL A N 1
ATOM 724 C CA . VAL A 1 84 ? 4.006 13.612 2.370 1.00 89.12 84 VAL A CA 1
ATOM 725 C C . VAL A 1 84 ? 5.352 13.257 1.729 1.00 89.12 84 VAL A C 1
ATOM 727 O O . VAL A 1 84 ? 5.553 12.094 1.366 1.00 89.12 84 VAL A O 1
ATOM 730 N N . PRO A 1 85 ? 6.301 14.211 1.609 1.00 92.31 85 PRO A N 1
ATOM 731 C CA . PRO A 1 85 ? 7.640 13.926 1.104 1.00 92.31 85 PRO A CA 1
ATOM 732 C C . PRO A 1 85 ? 8.336 12.810 1.885 1.00 92.31 85 PRO A C 1
ATOM 734 O O . PRO A 1 85 ? 8.327 12.811 3.118 1.00 92.31 85 PRO A O 1
ATOM 737 N N . CYS A 1 86 ? 9.041 11.911 1.192 1.00 91.06 86 CYS A N 1
ATOM 738 C CA . CYS A 1 86 ? 9.760 10.801 1.842 1.00 91.06 86 CYS A CA 1
ATOM 739 C C . CYS A 1 86 ? 10.830 11.279 2.844 1.00 91.06 86 CYS A C 1
ATOM 741 O O . CYS A 1 86 ? 11.213 10.551 3.757 1.00 91.06 86 CYS A O 1
ATOM 743 N N . SER A 1 87 ? 11.312 12.515 2.704 1.00 91.81 87 SER A N 1
ATOM 744 C CA . SER A 1 87 ? 12.248 13.149 3.636 1.00 91.81 87 SER A CA 1
ATOM 745 C C . SER A 1 87 ? 11.626 13.538 4.986 1.00 91.81 87 SER A C 1
ATOM 747 O O . SER A 1 87 ? 12.371 13.788 5.936 1.00 91.81 87 SER A O 1
ATOM 749 N N . ARG A 1 88 ? 10.288 13.569 5.082 1.00 87.75 88 ARG A N 1
ATOM 750 C CA . ARG A 1 88 ? 9.512 13.882 6.295 1.00 87.75 88 ARG A CA 1
ATOM 751 C C . ARG A 1 88 ? 8.861 12.657 6.946 1.00 87.75 88 ARG A C 1
ATOM 753 O O . ARG A 1 88 ? 8.282 12.785 8.017 1.00 87.75 88 ARG A O 1
ATOM 760 N N . ILE A 1 89 ? 8.961 11.484 6.324 1.00 84.62 89 ILE A N 1
ATOM 761 C CA . ILE A 1 89 ? 8.491 10.215 6.896 1.00 84.62 89 ILE A CA 1
ATOM 762 C C . ILE A 1 89 ? 9.663 9.572 7.640 1.00 84.62 89 ILE A C 1
ATOM 764 O O . ILE A 1 89 ? 10.767 9.540 7.099 1.00 84.62 89 ILE A O 1
ATOM 768 N N . SER A 1 90 ? 9.460 9.073 8.862 1.00 82.81 90 SER A N 1
ATOM 769 C CA . SER A 1 90 ? 10.536 8.470 9.663 1.00 82.81 90 SER A CA 1
ATOM 770 C C . SER A 1 90 ? 11.116 7.213 8.996 1.00 82.81 90 SER A C 1
ATOM 772 O O . SER A 1 90 ? 10.442 6.507 8.246 1.00 82.81 90 SER A O 1
ATOM 774 N N . ALA A 1 91 ? 12.390 6.910 9.256 1.00 81.38 91 ALA A N 1
ATOM 775 C CA . ALA A 1 91 ? 13.001 5.672 8.757 1.00 81.38 91 ALA A CA 1
ATOM 776 C C . ALA A 1 91 ? 12.398 4.413 9.417 1.00 81.38 91 ALA A C 1
ATOM 778 O O . ALA A 1 91 ? 12.328 3.361 8.783 1.00 81.38 91 ALA A O 1
ATOM 779 N N . GLU A 1 92 ? 11.930 4.529 10.663 1.00 69.56 92 GLU A N 1
ATOM 780 C CA . GLU A 1 92 ? 11.286 3.450 11.429 1.00 69.56 92 GLU A CA 1
ATOM 781 C C . GLU A 1 92 ? 10.011 2.946 10.750 1.00 69.56 92 GLU A C 1
ATOM 783 O O . GLU A 1 92 ? 9.805 1.736 10.657 1.00 69.56 92 GLU A O 1
ATOM 788 N N . TRP A 1 93 ? 9.233 3.862 10.163 1.00 71.88 93 TRP A N 1
ATOM 789 C CA . TRP A 1 93 ? 8.095 3.530 9.308 1.00 71.88 93 TRP A CA 1
ATOM 790 C C . TRP A 1 93 ? 8.496 2.566 8.180 1.00 71.88 93 TRP A C 1
ATOM 792 O O . TRP A 1 93 ? 7.862 1.532 7.957 1.00 71.88 93 TRP A O 1
ATOM 802 N N . GLY A 1 94 ? 9.595 2.887 7.484 1.00 62.94 94 GLY A N 1
ATOM 803 C CA . GLY A 1 94 ? 10.133 2.063 6.403 1.00 62.94 94 GLY A CA 1
ATOM 804 C C . GLY A 1 94 ? 10.620 0.710 6.907 1.00 62.94 94 GLY A C 1
ATOM 805 O O . GLY A 1 94 ? 10.360 -0.309 6.274 1.00 62.94 94 GLY A O 1
ATOM 806 N N . ALA A 1 95 ? 11.281 0.682 8.065 1.00 62.66 95 ALA A N 1
ATOM 807 C CA . ALA A 1 95 ? 11.805 -0.539 8.665 1.00 62.66 95 ALA A CA 1
ATOM 808 C C . ALA A 1 95 ? 10.704 -1.537 9.053 1.00 62.66 95 ALA A C 1
ATOM 810 O O . ALA A 1 95 ? 10.882 -2.727 8.806 1.00 62.66 95 ALA A O 1
ATOM 811 N N . GLN A 1 96 ? 9.583 -1.060 9.601 1.00 60.12 96 GLN A N 1
ATOM 812 C CA . GLN A 1 96 ? 8.414 -1.889 9.917 1.00 60.12 96 GLN A CA 1
ATOM 813 C C . GLN A 1 96 ? 7.767 -2.407 8.622 1.00 60.12 96 GLN A C 1
ATOM 815 O O . GLN A 1 96 ? 7.703 -3.603 8.357 1.00 60.12 96 GLN A O 1
ATOM 820 N N . ARG A 1 97 ? 7.416 -1.509 7.693 1.00 59.56 97 ARG A N 1
ATOM 821 C CA . ARG A 1 97 ? 6.651 -1.891 6.495 1.00 59.56 97 ARG A CA 1
ATOM 822 C C . ARG A 1 97 ? 7.430 -2.738 5.478 1.00 59.56 97 ARG A C 1
ATOM 824 O O . ARG A 1 97 ? 6.840 -3.561 4.782 1.00 59.56 97 ARG A O 1
ATOM 831 N N . ILE A 1 98 ? 8.742 -2.528 5.349 1.00 52.88 98 ILE A N 1
ATOM 832 C CA . ILE A 1 98 ? 9.581 -3.162 4.311 1.00 52.88 98 ILE A CA 1
ATOM 833 C C . ILE A 1 98 ? 10.243 -4.453 4.810 1.00 52.88 98 ILE A C 1
ATOM 835 O O . ILE A 1 98 ? 10.749 -5.219 3.993 1.00 52.88 98 ILE A O 1
ATOM 839 N N . LYS A 1 99 ? 10.198 -4.750 6.116 1.00 44.28 99 LYS A N 1
ATOM 840 C CA . LYS A 1 99 ? 10.492 -6.103 6.612 1.00 44.28 99 LYS A CA 1
ATOM 841 C C . LYS A 1 99 ? 9.437 -7.116 6.148 1.00 44.28 99 LYS A C 1
ATOM 843 O O . LYS A 1 99 ? 9.819 -8.205 5.736 1.00 44.28 99 LYS A O 1
ATOM 848 N N . GLY A 1 100 ? 8.154 -6.733 6.148 1.00 37.38 100 GLY A N 1
ATOM 849 C CA . GLY A 1 100 ? 7.037 -7.603 5.745 1.00 37.38 100 GLY A CA 1
ATOM 850 C C . GLY A 1 100 ? 6.784 -7.694 4.234 1.00 37.38 100 GLY A C 1
ATOM 851 O O . GLY A 1 100 ? 6.283 -8.697 3.734 1.00 37.38 100 GLY A O 1
ATOM 852 N N . LEU A 1 101 ? 7.166 -6.679 3.454 1.00 36.72 101 LEU A N 1
ATOM 853 C CA . LEU A 1 101 ? 7.195 -6.810 1.997 1.00 36.72 101 LEU A CA 1
ATOM 854 C C . LEU A 1 101 ? 8.453 -7.609 1.650 1.00 36.72 101 LEU A C 1
ATOM 856 O O . LEU A 1 101 ? 9.546 -7.178 2.003 1.00 36.72 101 LEU A O 1
ATOM 860 N N . SER A 1 102 ? 8.337 -8.729 0.931 1.00 39.69 102 SER A N 1
ATOM 861 C CA . SER A 1 102 ? 9.446 -9.619 0.528 1.00 39.69 102 SER A CA 1
ATOM 862 C C . SER A 1 102 ? 10.525 -8.961 -0.356 1.00 39.69 102 SER A C 1
ATOM 864 O O . SER A 1 102 ? 11.255 -9.629 -1.081 1.00 39.69 102 SER A O 1
ATOM 866 N N . ILE A 1 103 ? 10.661 -7.638 -0.321 1.00 39.94 103 ILE A N 1
ATOM 867 C CA . ILE A 1 103 ? 11.620 -6.813 -1.032 1.00 39.94 103 ILE A CA 1
ATOM 868 C C . ILE A 1 103 ? 13.048 -7.199 -0.645 1.00 39.94 103 ILE A C 1
ATOM 870 O O . ILE A 1 103 ? 13.894 -7.231 -1.520 1.00 39.94 103 ILE A O 1
ATOM 874 N N . SER A 1 104 ? 13.347 -7.575 0.601 1.00 39.00 104 SER A N 1
ATOM 875 C CA . SER A 1 104 ? 14.685 -8.068 0.985 1.00 39.00 104 SER A CA 1
ATOM 876 C C . SER A 1 104 ? 15.052 -9.391 0.289 1.00 39.00 104 SER A C 1
ATOM 878 O O . SER A 1 104 ? 16.125 -9.486 -0.313 1.00 39.00 104 SER A O 1
ATOM 880 N N . LYS A 1 105 ? 14.136 -10.373 0.282 1.00 49.12 105 LYS A N 1
ATOM 881 C CA . LYS A 1 105 ? 14.254 -11.645 -0.462 1.00 49.12 105 LYS A CA 1
ATOM 882 C C . LYS A 1 105 ? 14.266 -11.397 -1.986 1.00 49.12 105 LYS A C 1
ATOM 884 O O . LYS A 1 105 ? 15.063 -11.989 -2.708 1.00 49.12 105 LYS A O 1
ATOM 889 N N . THR A 1 106 ? 13.480 -10.435 -2.473 1.00 45.38 106 THR A N 1
ATOM 890 C CA . THR A 1 106 ? 13.447 -9.989 -3.877 1.00 45.38 106 THR A CA 1
ATOM 891 C C . THR A 1 106 ? 14.754 -9.305 -4.278 1.00 45.38 106 THR A C 1
ATOM 893 O O . THR A 1 106 ? 15.263 -9.560 -5.357 1.00 45.38 106 THR A O 1
ATOM 896 N N . ILE A 1 107 ? 15.362 -8.493 -3.410 1.00 47.25 107 ILE A N 1
ATOM 897 C CA . ILE A 1 107 ? 16.681 -7.882 -3.619 1.00 47.25 107 ILE A CA 1
ATOM 898 C C . ILE A 1 107 ? 17.755 -8.962 -3.637 1.00 47.25 107 ILE A C 1
ATOM 900 O O . ILE A 1 107 ? 18.615 -8.926 -4.509 1.00 47.25 107 ILE A O 1
ATOM 904 N N . GLN A 1 108 ? 17.717 -9.932 -2.719 1.00 48.12 108 GLN A N 1
ATOM 905 C CA . GLN A 1 108 ? 18.618 -11.084 -2.781 1.00 48.12 108 GLN A CA 1
ATOM 906 C C . GLN A 1 108 ? 18.449 -11.838 -4.100 1.00 48.12 108 GLN A C 1
ATOM 908 O O . GLN A 1 108 ? 19.449 -12.200 -4.708 1.00 48.12 108 GLN A O 1
ATOM 913 N N . HIS A 1 109 ? 17.218 -12.010 -4.586 1.00 50.62 109 HIS A N 1
ATOM 914 C CA . HIS A 1 109 ? 16.938 -12.630 -5.878 1.00 50.62 109 HIS A CA 1
ATOM 915 C C . HIS A 1 109 ? 17.443 -11.784 -7.059 1.00 50.62 109 HIS A C 1
ATOM 917 O O . HIS A 1 109 ? 18.079 -12.318 -7.961 1.00 50.62 109 HIS A O 1
ATOM 923 N N . ILE A 1 110 ? 17.244 -10.463 -7.034 1.00 50.50 110 ILE A N 1
ATOM 924 C CA . ILE A 1 110 ? 17.761 -9.514 -8.029 1.00 50.50 110 ILE A CA 1
ATOM 925 C C . ILE A 1 110 ? 19.290 -9.574 -8.050 1.00 50.50 110 ILE A C 1
ATOM 927 O O . ILE A 1 110 ? 19.875 -9.800 -9.102 1.00 50.50 110 ILE A O 1
ATOM 931 N N . ILE A 1 111 ? 19.949 -9.467 -6.897 1.00 45.94 111 ILE A N 1
ATOM 932 C CA . ILE A 1 111 ? 21.408 -9.556 -6.775 1.00 45.94 111 ILE A CA 1
ATOM 933 C C . ILE A 1 111 ? 21.898 -10.930 -7.250 1.00 45.94 111 ILE A C 1
ATOM 935 O O . ILE A 1 111 ? 22.806 -11.003 -8.070 1.00 45.94 111 ILE A O 1
ATOM 939 N N . LYS A 1 112 ? 21.267 -12.028 -6.824 1.00 47.25 112 LYS A N 1
ATOM 940 C CA . LYS A 1 112 ? 21.619 -13.386 -7.266 1.00 47.25 112 LYS A CA 1
ATOM 941 C C . LYS A 1 112 ? 21.437 -13.553 -8.778 1.00 47.25 112 LYS A C 1
ATOM 943 O O . LYS A 1 112 ? 22.281 -14.176 -9.408 1.00 47.25 112 LYS A O 1
ATOM 948 N N . SER A 1 113 ? 20.411 -12.940 -9.371 1.00 46.44 113 SER A N 1
ATOM 949 C CA . SER A 1 113 ? 20.187 -12.940 -10.824 1.00 46.44 113 SER A CA 1
ATOM 950 C C . SER A 1 113 ? 21.217 -12.108 -11.599 1.00 46.44 113 SER A C 1
ATOM 952 O O . SER A 1 113 ? 21.567 -12.471 -12.716 1.00 46.44 113 SER A O 1
ATOM 954 N N . ILE A 1 114 ? 21.766 -11.047 -10.993 1.00 40.03 114 ILE A N 1
ATOM 955 C CA . ILE A 1 114 ? 22.883 -10.274 -11.560 1.00 40.03 114 ILE A CA 1
ATOM 956 C C . ILE A 1 114 ? 24.174 -11.107 -11.560 1.00 40.03 114 ILE A C 1
ATOM 958 O O . ILE A 1 114 ? 24.959 -11.016 -12.500 1.00 40.03 114 ILE A O 1
ATOM 962 N N . PHE A 1 115 ? 24.404 -11.915 -10.517 1.00 38.66 115 PHE A N 1
ATOM 963 C CA . PHE A 1 115 ? 25.641 -12.692 -10.358 1.00 38.66 115 PHE A CA 1
ATOM 964 C C . PHE A 1 115 ? 25.605 -14.097 -10.997 1.00 38.66 115 PHE A C 1
ATOM 966 O O . PHE A 1 115 ? 26.662 -14.606 -11.358 1.00 38.66 115 PHE A O 1
ATOM 973 N N . ASN A 1 116 ? 24.430 -14.705 -11.207 1.00 36.62 116 ASN A N 1
ATOM 974 C CA . ASN A 1 116 ? 24.270 -16.022 -11.844 1.00 36.62 116 ASN A CA 1
ATOM 975 C C . ASN A 1 116 ? 23.715 -15.911 -13.274 1.00 36.62 116 ASN A C 1
ATOM 977 O O . ASN A 1 116 ? 22.635 -16.413 -13.580 1.00 36.62 116 ASN A O 1
ATOM 981 N N . LEU A 1 117 ? 24.475 -15.293 -14.179 1.00 36.34 117 LEU A N 1
ATOM 982 C CA . LEU A 1 117 ? 24.093 -15.181 -15.594 1.00 36.34 117 LEU A CA 1
ATOM 983 C C . LEU A 1 117 ? 24.167 -16.507 -16.388 1.00 36.34 117 LEU A C 1
ATOM 985 O O . LEU A 1 117 ? 23.741 -16.516 -17.536 1.00 36.34 117 LEU A O 1
ATOM 989 N N . ASN A 1 118 ? 24.639 -17.623 -15.805 1.00 32.22 118 ASN A N 1
ATOM 990 C CA . ASN A 1 118 ? 24.909 -18.880 -16.530 1.00 32.22 118 ASN A CA 1
ATOM 991 C C . ASN A 1 118 ? 24.499 -20.179 -15.795 1.00 32.22 118 ASN A C 1
ATOM 993 O O . ASN A 1 118 ? 25.244 -21.155 -15.810 1.00 32.22 118 ASN A O 1
ATOM 997 N N . SER A 1 119 ? 23.317 -20.259 -15.177 1.00 31.64 119 SER A N 1
ATOM 998 C CA . SER A 1 119 ? 22.787 -21.572 -14.760 1.00 31.64 119 SER A CA 1
ATOM 999 C C . SER A 1 119 ? 21.361 -21.802 -15.250 1.00 31.64 119 SER A C 1
ATOM 1001 O O . SER A 1 119 ? 20.388 -21.457 -14.579 1.00 31.64 119 SER A O 1
ATOM 1003 N N . GLN A 1 120 ? 21.243 -22.447 -16.412 1.00 33.41 120 GLN A N 1
ATOM 1004 C CA . GLN A 1 120 ? 20.090 -23.288 -16.721 1.00 33.41 120 GLN A CA 1
ATOM 1005 C C . GLN A 1 120 ? 20.173 -24.535 -15.833 1.00 33.41 120 GLN A C 1
ATOM 1007 O O . GLN A 1 120 ? 20.736 -25.553 -16.222 1.00 33.41 120 GLN A O 1
ATOM 1012 N N . SER A 1 121 ? 19.648 -24.459 -14.615 1.00 27.84 121 SER A N 1
ATOM 1013 C CA . SER A 1 121 ? 19.368 -25.657 -13.827 1.00 27.84 121 SER A CA 1
ATOM 1014 C C . SER A 1 121 ? 17.946 -25.578 -13.297 1.00 27.84 121 SER A C 1
ATOM 1016 O O . SER A 1 121 ? 17.616 -24.758 -12.438 1.00 27.84 121 SER A O 1
ATOM 1018 N N . ILE A 1 122 ? 17.108 -26.434 -13.871 1.00 32.12 122 ILE A N 1
ATOM 1019 C CA . ILE A 1 122 ? 15.721 -26.686 -13.506 1.00 32.12 122 ILE A CA 1
ATOM 1020 C C . ILE A 1 122 ? 15.731 -27.449 -12.179 1.00 32.12 122 ILE A C 1
ATOM 1022 O O . ILE A 1 122 ? 15.701 -28.672 -12.156 1.00 32.12 122 ILE A O 1
ATOM 1026 N N . THR A 1 123 ? 15.817 -26.727 -11.068 1.00 28.38 123 THR A N 1
ATOM 1027 C CA . THR A 1 123 ? 15.524 -27.255 -9.729 1.00 28.38 123 THR A CA 1
ATOM 1028 C C . THR A 1 123 ? 15.097 -26.097 -8.829 1.00 28.38 123 THR A C 1
ATOM 1030 O O . THR A 1 123 ? 15.852 -25.581 -8.011 1.00 28.38 123 THR A O 1
ATOM 1033 N N . GLN A 1 124 ? 13.845 -25.662 -8.997 1.00 33.50 124 GLN A N 1
ATOM 1034 C CA . GLN A 1 124 ? 13.152 -24.820 -8.023 1.00 33.50 124 GLN A CA 1
ATOM 1035 C C . GLN A 1 124 ? 12.649 -25.703 -6.877 1.00 33.50 124 GLN A C 1
ATOM 1037 O O . GLN A 1 124 ? 11.564 -26.275 -6.938 1.00 33.50 124 GLN A O 1
ATOM 1042 N N . LYS A 1 125 ? 13.441 -25.806 -5.811 1.00 30.72 125 LYS A N 1
ATOM 1043 C CA . LYS A 1 125 ? 12.929 -26.101 -4.470 1.00 30.72 125 LYS A CA 1
ATOM 1044 C C . LYS A 1 125 ? 13.469 -25.032 -3.527 1.00 30.72 125 LYS A C 1
ATOM 1046 O O . LYS A 1 125 ? 14.667 -24.763 -3.533 1.00 30.72 125 LYS A O 1
ATOM 1051 N N . ASN A 1 126 ? 12.554 -24.438 -2.763 1.00 28.88 126 ASN A N 1
ATOM 1052 C CA . ASN A 1 126 ? 12.745 -23.388 -1.753 1.00 28.88 126 ASN A CA 1
ATOM 1053 C C . ASN A 1 126 ? 12.761 -21.942 -2.284 1.00 28.88 126 ASN A C 1
ATOM 1055 O O . ASN A 1 126 ? 13.709 -21.188 -2.067 1.00 28.88 126 ASN A O 1
ATOM 1059 N N . VAL A 1 127 ? 11.663 -21.539 -2.933 1.00 33.88 127 VAL A N 1
ATOM 1060 C CA . VAL A 1 127 ? 11.235 -20.130 -2.991 1.00 33.88 127 VAL A CA 1
ATOM 1061 C C . VAL A 1 127 ? 9.920 -20.033 -2.225 1.00 33.88 127 VAL A C 1
ATOM 1063 O O . VAL A 1 127 ? 8.841 -20.118 -2.805 1.00 33.88 127 VAL A O 1
ATOM 1066 N N . GLU A 1 128 ? 9.993 -19.911 -0.904 1.00 31.52 128 GLU A N 1
ATOM 1067 C CA . GLU A 1 128 ? 8.823 -19.475 -0.148 1.00 31.52 128 GLU A CA 1
ATOM 1068 C C . GLU A 1 128 ? 8.516 -18.023 -0.513 1.00 31.52 128 GLU A C 1
ATOM 1070 O O . GLU A 1 128 ? 9.390 -17.152 -0.494 1.00 31.52 128 GLU A O 1
ATOM 1075 N N . THR A 1 129 ? 7.252 -17.808 -0.886 1.00 33.88 129 THR A N 1
ATOM 1076 C CA . THR A 1 129 ? 6.658 -16.635 -1.547 1.00 33.88 129 THR A CA 1
ATOM 1077 C C . THR A 1 129 ? 6.890 -16.526 -3.060 1.00 33.88 129 THR A C 1
ATOM 1079 O O . THR A 1 129 ? 7.241 -15.473 -3.593 1.00 33.88 129 THR A O 1
ATOM 1082 N N . SER A 1 130 ? 6.534 -17.577 -3.809 1.00 32.69 130 SER A N 1
ATOM 1083 C CA . SER A 1 130 ? 5.841 -17.324 -5.078 1.00 32.69 130 SER A CA 1
ATOM 1084 C C . SER A 1 130 ? 4.587 -16.506 -4.750 1.00 32.69 130 SER A C 1
ATOM 1086 O O . SER A 1 130 ? 3.626 -17.032 -4.186 1.00 32.69 130 SER A O 1
ATOM 1088 N N . LEU A 1 131 ? 4.629 -15.199 -5.021 1.00 43.19 131 LEU A N 1
ATOM 1089 C CA . LEU A 1 131 ? 3.453 -14.335 -5.121 1.00 43.19 131 LEU A CA 1
ATOM 1090 C C . LEU A 1 131 ? 2.328 -15.148 -5.757 1.00 43.19 131 LEU A C 1
ATOM 1092 O O . LEU A 1 131 ? 2.491 -15.579 -6.892 1.00 43.19 131 LEU A O 1
ATOM 1096 N N . ILE A 1 132 ? 1.256 -15.410 -5.007 1.00 54.19 132 ILE A N 1
ATOM 1097 C CA . ILE A 1 132 ? 0.188 -16.325 -5.413 1.00 54.19 132 ILE A CA 1
ATOM 1098 C C . ILE A 1 132 ? -0.210 -16.002 -6.857 1.00 54.19 132 ILE A C 1
ATOM 1100 O O . ILE A 1 132 ? -0.763 -14.933 -7.126 1.00 54.19 132 ILE A O 1
ATOM 1104 N N . GLU A 1 133 ? 0.131 -16.889 -7.796 1.00 64.94 133 GLU A N 1
ATOM 1105 C CA . GLU A 1 133 ? -0.137 -16.672 -9.223 1.00 64.94 133 GLU A CA 1
ATOM 1106 C C . GLU A 1 133 ? -1.638 -16.622 -9.490 1.00 64.94 133 GLU A C 1
ATOM 1108 O O . GLU A 1 133 ? -2.062 -16.161 -10.546 1.00 64.94 133 GLU A O 1
ATOM 1113 N N . ARG A 1 134 ? -2.449 -17.096 -8.535 1.00 81.69 134 ARG A N 1
ATOM 1114 C CA . ARG A 1 134 ? -3.902 -17.114 -8.609 1.00 81.69 134 ARG A CA 1
ATOM 1115 C C . ARG A 1 134 ? -4.552 -16.625 -7.321 1.00 81.69 134 ARG A C 1
ATOM 1117 O O . ARG A 1 134 ? -4.023 -16.833 -6.244 1.00 81.69 134 ARG A O 1
ATOM 1124 N N . PHE A 1 135 ? -5.728 -16.028 -7.405 1.00 87.44 135 PHE A N 1
ATOM 1125 C CA . PHE A 1 135 ? -6.531 -15.677 -6.234 1.00 87.44 135 PHE A CA 1
ATOM 1126 C C . PHE A 1 135 ? -8.011 -15.958 -6.487 1.00 87.44 135 PHE A C 1
ATOM 1128 O O . PHE A 1 135 ? -8.446 -16.078 -7.635 1.00 87.44 135 PHE A O 1
ATOM 1135 N N . LEU A 1 136 ? -8.781 -16.091 -5.407 1.00 90.69 136 LEU A N 1
ATOM 1136 C CA . LEU A 1 136 ? -10.229 -16.239 -5.479 1.00 90.69 136 LEU A CA 1
A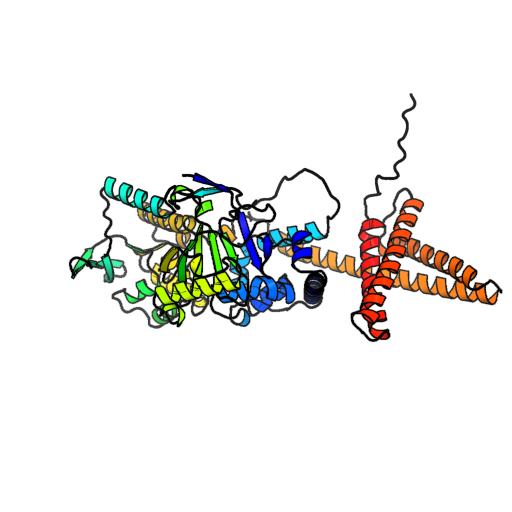TOM 1137 C C . LEU A 1 136 ? -10.896 -14.866 -5.507 1.00 90.69 136 LEU A C 1
ATOM 1139 O O . LEU A 1 136 ? -10.551 -13.985 -4.724 1.00 90.69 136 LEU A O 1
ATOM 1143 N N . TYR A 1 137 ? -11.881 -14.703 -6.383 1.00 93.19 137 TYR A N 1
ATOM 1144 C CA . TYR A 1 137 ? -12.643 -13.466 -6.506 1.00 93.19 137 TYR A CA 1
ATOM 1145 C C . TYR A 1 137 ? -14.145 -13.755 -6.657 1.00 93.19 137 TYR A C 1
ATOM 1147 O O . TYR A 1 137 ? -14.506 -14.639 -7.444 1.00 93.19 137 TYR A O 1
ATOM 1155 N N . PRO A 1 138 ? -15.047 -13.077 -5.922 1.00 95.56 138 PRO A N 1
ATOM 1156 C CA . PRO A 1 138 ? -16.479 -13.297 -6.084 1.00 95.56 138 PRO A CA 1
ATOM 1157 C C . PRO A 1 138 ? -16.968 -12.846 -7.457 1.00 95.56 138 PRO A C 1
ATOM 1159 O O . PRO A 1 138 ? -16.380 -11.989 -8.115 1.00 95.56 138 PRO A O 1
ATOM 1162 N N . LYS A 1 139 ? -18.068 -13.443 -7.907 1.00 94.44 139 LYS A N 1
ATOM 1163 C CA . LYS A 1 139 ? -18.564 -13.256 -9.269 1.00 94.44 139 LYS A CA 1
ATOM 1164 C C . LYS A 1 139 ? -18.930 -11.796 -9.539 1.00 94.44 139 LYS A C 1
ATOM 1166 O O . LYS A 1 139 ? -18.556 -11.271 -10.586 1.00 94.44 139 LYS A O 1
ATOM 1171 N N . HIS A 1 140 ? -19.577 -11.158 -8.569 1.00 95.00 140 HIS A N 1
ATOM 1172 C CA . HIS A 1 140 ? -20.098 -9.794 -8.660 1.00 95.00 140 HIS A CA 1
ATOM 1173 C C . HIS A 1 140 ? -19.263 -8.776 -7.866 1.00 95.00 140 HIS A C 1
ATOM 1175 O O . HIS A 1 140 ? -19.748 -7.713 -7.504 1.00 95.00 140 HIS A O 1
ATOM 1181 N N . GLY A 1 141 ? -17.985 -9.085 -7.620 1.00 94.62 141 GLY A N 1
ATOM 1182 C CA . GLY A 1 141 ? -17.080 -8.212 -6.873 1.00 94.62 141 GLY A CA 1
ATOM 1183 C C . GLY A 1 141 ? -17.036 -8.516 -5.372 1.00 94.62 141 GLY A C 1
ATOM 1184 O O . GLY A 1 141 ? -17.825 -9.315 -4.871 1.00 94.62 141 GLY A O 1
ATOM 1185 N N . PRO A 1 142 ? -16.096 -7.908 -4.626 1.00 93.25 142 PRO A N 1
ATOM 1186 C CA . PRO A 1 142 ? -15.845 -8.241 -3.224 1.00 93.25 142 PRO A CA 1
ATOM 1187 C C . PRO A 1 142 ? -17.046 -7.983 -2.303 1.00 93.25 142 PRO A C 1
ATOM 1189 O O . PRO A 1 142 ? -17.160 -8.651 -1.280 1.00 93.25 142 PRO A O 1
ATOM 1192 N N . GLY A 1 143 ? -17.951 -7.066 -2.670 1.00 94.19 143 GLY A N 1
ATOM 1193 C CA . GLY A 1 143 ? -19.178 -6.777 -1.917 1.00 94.19 143 GLY A CA 1
ATOM 1194 C C . GLY A 1 143 ? -20.097 -7.991 -1.755 1.00 94.19 143 GLY A C 1
ATOM 1195 O O . GLY A 1 143 ? -20.669 -8.172 -0.686 1.00 94.19 143 GLY A O 1
ATOM 1196 N N . GLN A 1 144 ? -20.126 -8.889 -2.748 1.00 95.88 144 GLN A N 1
ATOM 1197 C CA . GLN A 1 144 ? -20.954 -10.100 -2.732 1.00 95.88 144 GLN A CA 1
ATOM 1198 C C . GLN A 1 144 ? -20.685 -10.989 -1.506 1.00 95.88 144 GLN A C 1
ATOM 1200 O O . GLN A 1 144 ? -21.592 -11.640 -0.992 1.00 95.88 144 GLN A O 1
ATOM 1205 N N . LEU A 1 145 ? -19.433 -11.040 -1.035 1.00 94.25 145 LEU A N 1
ATOM 1206 C CA . LEU A 1 145 ? -19.091 -11.807 0.162 1.00 94.25 145 LEU A CA 1
ATOM 1207 C C . LEU A 1 145 ? -19.795 -11.232 1.400 1.00 94.25 145 LEU A C 1
ATOM 1209 O O . LEU A 1 145 ? -20.301 -11.987 2.222 1.00 94.25 145 LEU A O 1
ATOM 1213 N N . TRP A 1 146 ? -19.843 -9.906 1.517 1.00 94.50 146 TRP A N 1
ATOM 1214 C CA . TRP A 1 146 ? -20.420 -9.214 2.667 1.00 94.50 146 TRP A CA 1
ATOM 1215 C C . TRP A 1 146 ? -21.949 -9.213 2.639 1.00 94.50 146 TRP A C 1
ATOM 1217 O O . TRP A 1 146 ? -22.563 -9.341 3.692 1.00 94.50 146 TRP A O 1
ATOM 1227 N N . GLU A 1 147 ? -22.558 -9.173 1.454 1.00 96.25 147 GLU A N 1
ATOM 1228 C CA . GLU A 1 147 ? -23.999 -9.411 1.280 1.00 96.25 147 GLU A CA 1
ATOM 1229 C C . GLU A 1 147 ? -24.397 -10.804 1.796 1.00 96.25 147 GLU A C 1
ATOM 1231 O O . GLU A 1 147 ? -25.364 -10.942 2.546 1.00 96.25 147 GLU A O 1
ATOM 1236 N N . GLU A 1 148 ? -23.611 -11.836 1.468 1.00 96.50 148 GLU A N 1
ATOM 1237 C CA . GLU A 1 148 ? -23.850 -13.192 1.974 1.00 96.50 148 GLU A CA 1
ATOM 1238 C C . GLU A 1 148 ? -23.633 -13.288 3.492 1.00 96.50 148 GLU A C 1
ATOM 1240 O O . GLU A 1 148 ? -24.405 -13.956 4.178 1.00 96.50 148 GLU A O 1
ATOM 1245 N N . VAL A 1 149 ? -22.632 -12.594 4.046 1.00 95.38 149 VAL A N 1
ATOM 1246 C CA . VAL A 1 149 ? -22.430 -12.520 5.504 1.00 95.38 149 VAL A CA 1
ATOM 1247 C C . VAL A 1 149 ? -23.645 -11.896 6.196 1.00 95.38 149 VAL A C 1
ATOM 1249 O O . VAL A 1 149 ? -24.135 -12.467 7.168 1.00 95.38 149 VAL A O 1
ATOM 1252 N N . VAL A 1 150 ? -24.176 -10.780 5.685 1.00 97.12 150 VAL A N 1
ATOM 1253 C CA . VAL A 1 150 ? -25.386 -10.138 6.233 1.00 97.12 150 VAL A CA 1
ATOM 1254 C C . VAL A 1 150 ? -26.574 -11.098 6.199 1.00 97.12 150 VAL A C 1
ATOM 1256 O O . VAL A 1 150 ? -27.243 -11.280 7.217 1.00 97.12 150 VAL A O 1
ATOM 1259 N N . ARG A 1 151 ? -26.786 -11.790 5.073 1.00 97.81 151 ARG A N 1
ATOM 1260 C CA . ARG A 1 151 ? -27.856 -12.788 4.939 1.00 97.81 151 ARG A CA 1
ATOM 1261 C C . ARG A 1 151 ? -27.737 -13.902 5.985 1.00 97.81 151 ARG A C 1
ATOM 1263 O O . ARG A 1 151 ? -28.739 -14.322 6.560 1.00 97.81 151 ARG A O 1
ATOM 1270 N N . GLN A 1 152 ? -26.522 -14.390 6.238 1.00 98.12 152 GLN A N 1
ATOM 1271 C CA . GLN A 1 152 ? -26.256 -15.442 7.226 1.00 98.12 152 GLN A CA 1
ATOM 1272 C C . GLN A 1 152 ? -26.464 -14.961 8.667 1.00 98.12 152 GLN A C 1
ATOM 1274 O O . GLN A 1 152 ? -26.957 -15.730 9.491 1.00 98.12 152 GLN A O 1
ATOM 1279 N N . ILE A 1 153 ? -26.115 -13.707 8.973 1.00 97.38 153 ILE A N 1
ATOM 1280 C CA . ILE A 1 153 ? -26.383 -13.086 10.278 1.00 97.38 153 ILE A CA 1
ATOM 1281 C C . ILE A 1 153 ? -27.896 -13.035 10.522 1.00 97.38 153 ILE A C 1
ATOM 1283 O O . ILE A 1 153 ? -28.369 -13.552 11.534 1.00 97.38 153 ILE A O 1
ATOM 1287 N N . GLN A 1 154 ? -28.657 -12.513 9.557 1.00 97.88 154 GLN A N 1
ATOM 1288 C CA . GLN A 1 154 ? -30.116 -12.397 9.644 1.00 97.88 154 GLN A CA 1
ATOM 1289 C C . GLN A 1 154 ? -30.808 -13.760 9.755 1.00 97.88 154 GLN A C 1
ATOM 1291 O O . GLN A 1 154 ? -31.693 -13.943 10.586 1.00 97.88 154 GLN A O 1
ATOM 1296 N N . ALA A 1 155 ? -30.357 -14.760 8.991 1.00 98.06 155 ALA A N 1
ATOM 1297 C CA . ALA A 1 155 ? -30.888 -16.124 9.069 1.00 98.06 155 ALA A CA 1
ATOM 1298 C C . ALA A 1 155 ? -30.670 -16.794 10.440 1.00 98.06 155 ALA A C 1
ATOM 1300 O O . ALA A 1 155 ? -31.343 -17.771 10.760 1.00 98.06 155 ALA A O 1
ATOM 1301 N N . ARG A 1 156 ? -29.730 -16.285 11.246 1.00 97.88 156 ARG A N 1
ATOM 1302 C CA . ARG A 1 156 ? -29.441 -16.752 12.610 1.00 97.88 156 ARG A CA 1
ATOM 1303 C C . ARG A 1 156 ? -30.053 -15.853 13.690 1.00 97.88 156 ARG A C 1
ATOM 1305 O O . ARG A 1 156 ? -29.727 -16.026 14.859 1.00 97.88 156 ARG A O 1
ATOM 1312 N N . GLY A 1 157 ? -30.922 -14.915 13.307 1.00 97.69 157 GLY A N 1
ATOM 1313 C CA . GLY A 1 157 ? -31.610 -14.001 14.221 1.00 97.69 157 GLY A CA 1
ATOM 1314 C C . GLY A 1 157 ? -30.804 -12.763 14.620 1.00 97.69 157 GLY A C 1
ATOM 1315 O O . GLY A 1 157 ? -31.237 -12.034 15.503 1.00 97.69 157 GLY A O 1
ATOM 1316 N N . GLY A 1 158 ? -29.644 -12.517 14.004 1.00 97.12 158 GLY A N 1
ATOM 1317 C CA . GLY A 1 158 ? -28.900 -11.275 14.206 1.00 97.12 158 GLY A CA 1
ATOM 1318 C C . GLY A 1 158 ? -29.480 -10.121 13.388 1.00 97.12 158 GLY A C 1
ATOM 1319 O O . GLY A 1 158 ? -30.028 -10.321 12.305 1.00 97.12 158 GLY A O 1
ATOM 1320 N N . GLU A 1 159 ? -29.305 -8.899 13.876 1.00 95.75 159 GLU A N 1
ATOM 1321 C CA . GLU A 1 159 ? -29.823 -7.691 13.233 1.00 95.75 159 GLU A CA 1
ATOM 1322 C C . GLU A 1 159 ? -28.694 -6.883 12.587 1.00 95.75 159 GLU A C 1
ATOM 1324 O O . GLU A 1 159 ? -27.581 -6.798 13.109 1.00 95.75 159 GLU A O 1
ATOM 1329 N N . VAL A 1 160 ? -28.976 -6.286 11.428 1.00 95.75 160 VAL A N 1
ATOM 1330 C CA . VAL A 1 160 ? -28.038 -5.417 10.711 1.00 95.75 160 VAL A CA 1
ATOM 1331 C C . VAL A 1 160 ? -28.768 -4.143 10.322 1.00 95.75 160 VAL A C 1
ATOM 1333 O O . VAL A 1 160 ? -29.669 -4.169 9.485 1.00 95.75 160 VAL A O 1
ATOM 1336 N N . TYR A 1 161 ? -28.347 -3.033 10.918 1.00 94.56 161 TYR A N 1
ATOM 1337 C CA . TYR A 1 161 ? -28.915 -1.713 10.682 1.00 94.56 161 TYR A CA 1
ATOM 1338 C C . TYR A 1 161 ? -28.041 -0.935 9.692 1.00 94.56 161 TYR A C 1
ATOM 1340 O O . TYR A 1 161 ? -26.876 -0.640 9.967 1.00 94.56 161 TYR A O 1
ATOM 1348 N N . LEU A 1 162 ? -28.594 -0.631 8.517 1.00 94.06 162 LEU A N 1
ATOM 1349 C CA . LEU A 1 162 ? -27.974 0.237 7.511 1.00 94.06 162 LEU A CA 1
ATOM 1350 C C . LEU A 1 162 ? -28.503 1.666 7.668 1.00 94.06 162 LEU A C 1
ATOM 1352 O O . LEU A 1 162 ? -29.568 1.870 8.235 1.00 94.06 162 LEU A O 1
ATOM 1356 N N . ASN A 1 163 ? -27.767 2.661 7.162 1.00 94.00 163 ASN A N 1
ATOM 1357 C CA . ASN A 1 163 ? -28.123 4.083 7.311 1.00 94.00 163 ASN A CA 1
ATOM 1358 C C . ASN A 1 163 ? -28.287 4.531 8.783 1.00 94.00 163 ASN A C 1
ATOM 1360 O O . ASN A 1 163 ? -28.973 5.513 9.077 1.00 94.00 163 ASN A O 1
ATOM 1364 N N . THR A 1 164 ? -27.607 3.836 9.701 1.00 96.56 164 THR A N 1
ATOM 1365 C CA . THR A 1 164 ? -27.672 4.061 11.147 1.00 96.56 164 THR A CA 1
ATOM 1366 C C . THR A 1 164 ? -26.306 4.498 11.672 1.00 96.56 164 THR A C 1
ATOM 1368 O O . THR A 1 164 ? -25.317 3.773 11.569 1.00 96.56 164 THR A O 1
ATOM 1371 N N . ASN A 1 165 ? -26.224 5.711 12.220 1.00 96.00 165 ASN A N 1
ATOM 1372 C CA . ASN A 1 165 ? -24.974 6.300 12.697 1.00 96.00 165 ASN A CA 1
ATOM 1373 C C . ASN A 1 165 ? -24.857 6.203 14.223 1.00 96.00 165 ASN A C 1
ATOM 1375 O O . ASN A 1 165 ? -25.708 6.722 14.936 1.00 96.00 165 ASN A O 1
ATOM 1379 N N . VAL A 1 166 ? -23.778 5.609 14.737 1.00 97.00 166 VAL A N 1
ATOM 1380 C CA . VAL A 1 166 ? -23.459 5.663 16.175 1.00 97.00 166 VAL A CA 1
ATOM 1381 C C . VAL A 1 166 ? -22.982 7.073 16.528 1.00 97.00 166 VAL A C 1
ATOM 1383 O O . VAL A 1 166 ? -21.953 7.512 16.007 1.00 97.00 166 VAL A O 1
ATOM 1386 N N . GLN A 1 167 ? -23.690 7.761 17.422 1.00 96.44 167 GLN A N 1
ATOM 1387 C CA . GLN A 1 167 ? -23.407 9.146 17.813 1.00 96.44 167 GLN A CA 1
ATOM 1388 C C . GLN A 1 167 ? -22.646 9.255 19.134 1.00 96.44 167 GLN A C 1
ATOM 1390 O O . GLN A 1 167 ? -21.772 10.111 19.257 1.00 96.44 167 GLN A O 1
ATOM 1395 N N . ARG A 1 168 ? -22.974 8.417 20.123 1.00 97.44 168 ARG A N 1
ATOM 1396 C CA . ARG A 1 168 ? -22.405 8.484 21.478 1.00 97.44 168 ARG A CA 1
ATOM 1397 C C . ARG A 1 168 ? -22.260 7.097 22.082 1.00 97.44 168 ARG A C 1
ATOM 1399 O O . ARG A 1 168 ? -23.071 6.226 21.788 1.00 97.44 168 ARG A O 1
ATOM 1406 N N . LEU A 1 169 ? -21.254 6.923 22.933 1.00 97.62 169 LEU A N 1
ATOM 1407 C CA . LEU A 1 169 ? -21.050 5.737 23.766 1.00 97.62 169 LEU A CA 1
ATOM 1408 C C . LEU A 1 169 ? -21.121 6.159 25.232 1.00 97.62 169 LEU A C 1
ATOM 1410 O O . LEU A 1 169 ? -20.415 7.086 25.626 1.00 97.62 169 LEU A O 1
ATOM 1414 N N . PHE A 1 170 ? -21.946 5.488 26.025 1.00 97.31 170 PHE A N 1
ATOM 1415 C CA . PHE A 1 170 ? -22.142 5.782 27.444 1.00 97.31 170 PHE A CA 1
ATOM 1416 C C . PHE A 1 170 ? -21.327 4.837 28.302 1.00 97.31 170 PHE A C 1
ATOM 1418 O O . PHE A 1 170 ? -21.184 3.661 27.971 1.00 97.31 170 PHE A O 1
ATOM 1425 N N . LEU A 1 171 ? -20.797 5.377 29.395 1.00 94.38 171 LEU A N 1
ATOM 1426 C CA . LEU A 1 171 ? -19.953 4.655 30.325 1.00 94.38 171 LEU A CA 1
ATOM 1427 C C . LEU A 1 171 ? -20.572 4.686 31.716 1.00 94.38 171 LEU A C 1
ATOM 1429 O O . LEU A 1 171 ? -21.015 5.739 32.171 1.00 94.38 171 LEU A O 1
ATOM 1433 N N . ASP A 1 172 ? -20.544 3.547 32.398 1.00 90.75 172 ASP A N 1
ATOM 1434 C CA . ASP A 1 172 ? -20.800 3.452 33.834 1.00 90.75 172 ASP A CA 1
ATOM 1435 C C . ASP A 1 172 ? -19.731 2.566 34.477 1.00 90.75 172 ASP A C 1
ATOM 1437 O O . ASP A 1 172 ? -19.386 1.508 33.951 1.00 90.75 172 ASP A O 1
ATOM 1441 N N . LYS A 1 173 ? -19.169 3.020 35.604 1.00 85.12 173 LYS A N 1
ATOM 1442 C CA . LYS A 1 173 ? -18.148 2.294 36.391 1.00 85.12 173 LYS A CA 1
ATOM 1443 C C . LYS A 1 173 ? -16.992 1.701 35.563 1.00 85.12 173 LYS A C 1
ATOM 1445 O O . LYS A 1 173 ? -16.478 0.636 35.888 1.00 85.12 173 LYS A O 1
ATOM 1450 N N . GLY A 1 174 ? -16.568 2.398 34.507 1.00 85.12 174 GLY A N 1
ATOM 1451 C CA . GLY A 1 174 ? -15.447 1.977 33.658 1.00 85.12 174 GLY A CA 1
ATOM 1452 C C . GLY A 1 174 ? -15.795 0.975 32.552 1.00 85.12 174 GLY A C 1
ATOM 1453 O O . GLY A 1 174 ? -14.887 0.533 31.859 1.00 85.12 174 GLY A O 1
ATOM 1454 N N . ASN A 1 175 ? -17.074 0.658 32.333 1.00 93.00 175 ASN A N 1
ATOM 1455 C CA . ASN A 1 175 ? -17.536 -0.161 31.210 1.00 93.00 175 ASN A CA 1
ATOM 1456 C C . ASN A 1 175 ? -18.469 0.631 30.297 1.00 93.00 175 ASN A C 1
ATOM 1458 O O . ASN A 1 175 ? -19.159 1.547 30.744 1.00 93.00 175 ASN A O 1
ATOM 1462 N N . ILE A 1 176 ? -18.501 0.266 29.015 1.00 96.75 176 ILE A N 1
ATOM 1463 C CA . ILE A 1 176 ? -19.497 0.807 28.087 1.00 96.75 176 ILE A CA 1
ATOM 1464 C C . ILE A 1 176 ? -20.846 0.153 28.410 1.00 96.75 176 ILE A C 1
ATOM 1466 O O . ILE A 1 176 ? -20.895 -1.057 28.591 1.00 96.75 176 ILE A O 1
ATOM 1470 N N . THR A 1 177 ? -21.933 0.914 28.492 1.00 97.25 177 THR A N 1
ATOM 1471 C CA . THR A 1 177 ? -23.267 0.369 28.826 1.00 97.25 177 THR A CA 1
ATOM 1472 C C . THR A 1 177 ? -24.282 0.532 27.707 1.00 97.25 177 THR A C 1
ATOM 1474 O O . THR A 1 177 ? -25.194 -0.280 27.572 1.00 97.25 177 THR A O 1
ATOM 1477 N N . ALA A 1 178 ? -24.126 1.567 26.880 1.00 97.88 178 ALA A N 1
ATOM 1478 C CA . ALA A 1 178 ? -25.054 1.846 25.796 1.00 97.88 178 ALA A CA 1
ATOM 1479 C C . ALA A 1 178 ? -24.422 2.668 24.672 1.00 97.88 178 ALA A C 1
ATOM 1481 O O . ALA A 1 178 ? -23.407 3.348 24.852 1.00 97.88 178 ALA A O 1
ATOM 1482 N N . VAL A 1 179 ? -25.086 2.665 23.520 1.00 97.81 179 VAL A N 1
ATOM 1483 C CA . VAL A 1 179 ? -24.816 3.544 22.381 1.00 97.81 179 VAL A CA 1
ATOM 1484 C C . VAL A 1 179 ? -26.073 4.325 22.007 1.00 97.81 179 VAL A C 1
ATOM 1486 O O . VAL A 1 179 ? -27.166 3.768 21.983 1.00 97.81 179 VAL A O 1
ATOM 1489 N N . ASP A 1 180 ? -25.921 5.606 21.670 1.00 97.88 180 ASP A N 1
ATOM 1490 C CA . ASP A 1 180 ? -26.963 6.325 20.927 1.00 97.88 180 ASP A CA 1
ATOM 1491 C C . ASP A 1 180 ? -26.738 6.069 19.430 1.00 97.88 180 ASP A C 1
ATOM 1493 O O . ASP A 1 180 ? -25.671 6.396 18.892 1.00 97.88 180 ASP A O 1
ATOM 1497 N N . ILE A 1 181 ? -27.743 5.520 18.753 1.00 97.25 181 ILE A N 1
ATOM 1498 C CA . ILE A 1 181 ? -27.774 5.325 17.303 1.00 97.25 181 ILE A CA 1
ATOM 1499 C C . ILE A 1 181 ? -28.790 6.270 16.663 1.00 97.25 181 ILE A C 1
ATOM 1501 O O . ILE A 1 181 ? -29.895 6.447 17.162 1.00 97.25 181 ILE A O 1
ATOM 1505 N N . TYR A 1 182 ? -28.418 6.894 15.551 1.00 97.25 182 TYR A N 1
ATOM 1506 C CA . TYR A 1 182 ? -29.286 7.765 14.768 1.00 97.25 182 TYR A CA 1
ATOM 1507 C C . TYR A 1 182 ? -29.687 7.078 13.469 1.00 97.25 182 TYR A C 1
ATOM 1509 O O . TYR A 1 182 ? -28.834 6.796 12.625 1.00 97.25 182 TYR A O 1
ATOM 1517 N N . HIS A 1 183 ? -30.984 6.842 13.309 1.00 94.50 183 HIS A N 1
ATOM 1518 C CA . HIS A 1 183 ? -31.583 6.284 12.103 1.00 94.50 183 HIS A CA 1
ATOM 1519 C C . HIS A 1 183 ? -31.863 7.417 11.118 1.00 94.50 183 HIS A C 1
ATOM 1521 O O . HIS A 1 183 ? -32.766 8.223 11.352 1.00 94.50 183 HIS A O 1
ATOM 1527 N N . ALA A 1 184 ? -31.102 7.496 10.023 1.00 90.94 184 ALA A N 1
ATOM 1528 C CA . ALA A 1 184 ? -31.214 8.612 9.082 1.00 90.94 184 ALA A CA 1
ATOM 1529 C C . ALA A 1 184 ? -32.589 8.678 8.397 1.00 90.94 184 ALA A C 1
ATOM 1531 O O . ALA A 1 184 ? -33.133 9.763 8.212 1.00 90.94 184 ALA A O 1
ATOM 1532 N N . GLU A 1 185 ? -33.171 7.523 8.070 1.00 90.44 185 GLU A N 1
ATOM 1533 C CA . GLU A 1 185 ? -34.477 7.432 7.404 1.00 90.44 185 GLU A CA 1
ATOM 1534 C C . GLU A 1 185 ? -35.630 7.846 8.326 1.00 90.44 185 GLU A C 1
ATOM 1536 O O . GLU A 1 185 ? -36.518 8.587 7.915 1.00 90.44 185 GLU A O 1
ATOM 1541 N N . ALA A 1 186 ? -35.589 7.426 9.594 1.00 91.62 186 ALA A N 1
ATOM 1542 C CA . ALA A 1 186 ? -36.597 7.781 10.595 1.00 91.62 186 ALA A CA 1
ATOM 1543 C C . ALA A 1 186 ? -36.335 9.140 11.270 1.00 91.62 186 ALA A C 1
ATOM 1545 O O . ALA A 1 186 ? -37.146 9.589 12.078 1.00 91.62 186 ALA A O 1
ATOM 1546 N N . GLN A 1 187 ? -35.183 9.762 10.989 1.00 93.81 187 GLN A N 1
ATOM 1547 C CA . GLN A 1 187 ? -34.680 10.977 11.635 1.00 93.81 187 GLN A CA 1
ATOM 1548 C C . GLN A 1 187 ? -34.750 10.937 13.171 1.00 93.81 187 GLN A C 1
ATOM 1550 O O . GLN A 1 187 ? -35.015 11.946 13.825 1.00 93.81 187 GLN A O 1
ATOM 1555 N N . LYS A 1 188 ? -34.495 9.765 13.760 1.00 95.94 188 LYS A N 1
ATOM 1556 C CA . LYS A 1 188 ? -34.672 9.509 15.193 1.00 95.94 188 LYS A CA 1
ATOM 1557 C C . LYS A 1 188 ? -33.398 8.947 15.811 1.00 95.94 188 LYS A C 1
ATOM 1559 O O . LYS A 1 188 ? -32.747 8.087 15.220 1.00 95.94 188 LYS A O 1
ATOM 1564 N N . THR A 1 189 ? -33.093 9.396 17.027 1.00 96.56 189 THR A N 1
ATOM 1565 C CA . THR A 1 189 ? -32.075 8.778 17.882 1.00 96.56 189 THR A CA 1
ATOM 1566 C C . THR A 1 189 ? -32.719 7.770 18.829 1.00 96.56 189 THR A C 1
ATOM 1568 O O . THR A 1 189 ? -33.761 8.033 19.431 1.00 96.56 189 THR A O 1
ATOM 1571 N N . GLU A 1 190 ? -32.082 6.619 18.963 1.00 96.19 190 GLU A N 1
ATOM 1572 C CA . GLU A 1 190 ? -32.451 5.531 19.856 1.00 96.19 190 GLU A CA 1
ATOM 1573 C C . GLU A 1 190 ? -31.242 5.149 20.709 1.00 96.19 190 GLU A C 1
ATOM 1575 O O . GLU A 1 190 ? -30.108 5.186 20.231 1.00 96.19 190 GLU A O 1
ATOM 1580 N N . ARG A 1 191 ? -31.484 4.790 21.972 1.00 97.19 191 ARG A N 1
ATOM 1581 C CA . ARG A 1 191 ? -30.452 4.234 22.843 1.00 97.19 191 ARG A CA 1
ATOM 1582 C C . ARG A 1 191 ? -30.540 2.719 22.832 1.00 97.19 191 ARG A C 1
ATOM 1584 O O . ARG A 1 191 ? -31.599 2.175 23.123 1.00 97.19 191 ARG A O 1
ATOM 1591 N N . VAL A 1 192 ? -29.417 2.071 22.552 1.00 97.12 192 VAL A N 1
ATOM 1592 C CA . VAL A 1 192 ? -29.279 0.615 22.574 1.00 97.12 192 VAL A CA 1
ATOM 1593 C C . VAL A 1 192 ? -28.287 0.236 23.663 1.00 97.12 192 VAL A C 1
ATOM 1595 O O . VAL A 1 192 ? -27.149 0.709 23.661 1.00 97.12 192 VAL A O 1
ATOM 1598 N N . GLU A 1 193 ? -28.734 -0.590 24.600 1.00 97.69 193 GLU A N 1
ATOM 1599 C CA . GLU A 1 193 ? -27.910 -1.152 25.673 1.00 97.69 193 GLU A CA 1
ATOM 1600 C C . GLU A 1 193 ? -27.213 -2.433 25.200 1.00 97.69 193 GLU A C 1
ATOM 1602 O O . GLU A 1 193 ? -27.683 -3.105 24.279 1.00 97.69 193 GLU A O 1
ATOM 1607 N N . GLY A 1 194 ? -26.079 -2.775 25.810 1.00 96.12 194 GLY A N 1
ATOM 1608 C CA . GLY A 1 194 ? -25.366 -4.005 25.476 1.00 96.12 194 GLY A CA 1
ATOM 1609 C C . GLY A 1 194 ? -24.285 -4.372 26.482 1.00 96.12 194 GLY A C 1
ATOM 1610 O O . GLY A 1 194 ? -23.741 -3.510 27.168 1.00 96.12 194 GLY A O 1
ATOM 1611 N N . ASP A 1 195 ? -23.956 -5.662 26.537 1.00 95.94 195 ASP A N 1
ATOM 1612 C CA . ASP A 1 195 ? -22.929 -6.188 27.444 1.00 95.94 195 ASP A CA 1
ATOM 1613 C C . ASP A 1 195 ? -21.516 -6.043 26.865 1.00 95.94 195 ASP A C 1
ATOM 1615 O O . ASP A 1 195 ? -20.570 -5.739 27.588 1.00 95.94 195 ASP A O 1
ATOM 1619 N N . TYR A 1 196 ? -21.372 -6.233 25.548 1.00 97.12 196 TYR A N 1
ATOM 1620 C CA . TYR A 1 196 ? -20.098 -6.202 24.827 1.00 97.12 196 TYR A CA 1
ATOM 1621 C C . TYR A 1 196 ? -20.177 -5.318 23.584 1.00 97.12 196 TYR A C 1
ATOM 1623 O O . TYR A 1 196 ? -21.133 -5.384 22.812 1.00 97.12 196 TYR A O 1
ATOM 1631 N N . PHE A 1 197 ? -19.117 -4.547 23.341 1.00 97.56 197 PHE A N 1
ATOM 1632 C CA . PHE A 1 197 ? -19.025 -3.607 22.227 1.00 97.56 197 PHE A CA 1
ATOM 1633 C C . PHE A 1 197 ? -17.810 -3.945 21.366 1.00 97.56 197 PHE A C 1
ATOM 1635 O O . PHE A 1 197 ? -16.666 -3.803 21.795 1.00 97.56 197 PHE A O 1
ATOM 1642 N N . ILE A 1 198 ? -18.044 -4.373 20.124 1.00 98.00 198 ILE A N 1
ATOM 1643 C CA . ILE A 1 198 ? -16.984 -4.658 19.150 1.00 98.00 198 ILE A CA 1
ATOM 1644 C C . ILE A 1 198 ? -16.980 -3.540 18.110 1.00 98.00 198 ILE A C 1
ATOM 1646 O O . ILE A 1 198 ? -17.905 -3.409 17.311 1.00 98.00 198 ILE A O 1
ATOM 1650 N N . SER A 1 199 ? -15.933 -2.721 18.118 1.00 97.94 199 SER A N 1
ATOM 1651 C CA . SER A 1 199 ? -15.852 -1.510 17.312 1.00 97.94 199 SER A CA 1
ATOM 1652 C C . SER A 1 199 ? -14.846 -1.643 16.172 1.00 97.94 199 SER A C 1
ATOM 1654 O O . SER A 1 199 ? -13.651 -1.868 16.373 1.00 97.94 199 SER A O 1
ATOM 1656 N N . THR A 1 200 ? -15.350 -1.456 14.953 1.00 97.38 200 THR A N 1
ATOM 1657 C CA . THR A 1 200 ? -14.569 -1.355 13.709 1.00 97.38 200 THR A CA 1
ATOM 1658 C C . THR A 1 200 ? -14.388 0.092 13.237 1.00 97.38 200 THR A C 1
ATOM 1660 O O . THR A 1 200 ? -13.653 0.334 12.272 1.00 97.38 200 THR A O 1
ATOM 1663 N N . MET A 1 201 ? -15.054 1.058 13.887 1.00 96.88 201 MET A N 1
ATOM 1664 C CA . MET A 1 201 ? -14.998 2.470 13.495 1.00 96.88 201 MET A CA 1
ATOM 1665 C C . MET A 1 201 ? -13.597 3.045 13.730 1.00 96.88 201 MET A C 1
ATOM 1667 O O . MET A 1 201 ? -12.893 2.562 14.611 1.00 96.88 201 MET A O 1
ATOM 1671 N N . PRO A 1 202 ? -13.178 4.094 13.003 1.00 97.31 202 PRO A N 1
ATOM 1672 C CA . PRO A 1 202 ? -11.901 4.747 13.262 1.00 97.31 202 PRO A CA 1
ATOM 1673 C C . PRO A 1 202 ? -11.740 5.124 14.733 1.00 97.31 202 PRO A C 1
ATOM 1675 O O . PRO A 1 202 ? -12.600 5.808 15.286 1.00 97.31 202 PRO A O 1
ATOM 1678 N N . ILE A 1 203 ? -10.625 4.729 15.355 1.00 97.19 203 ILE A N 1
ATOM 1679 C CA . ILE A 1 203 ? -10.376 4.993 16.784 1.00 97.19 203 ILE A CA 1
ATOM 1680 C C . ILE A 1 203 ? -10.486 6.485 17.127 1.00 97.19 203 ILE A C 1
ATOM 1682 O O . ILE A 1 203 ? -10.980 6.841 18.192 1.00 97.19 203 ILE A O 1
ATOM 1686 N N . LYS A 1 204 ? -10.133 7.362 16.176 1.00 96.19 204 LYS A N 1
ATOM 1687 C CA . LYS A 1 204 ? -10.325 8.810 16.301 1.00 96.19 204 LYS A CA 1
ATOM 1688 C C . LYS A 1 204 ? -11.787 9.200 16.517 1.00 96.19 204 LYS A C 1
ATOM 1690 O O . LYS A 1 204 ? -12.095 10.019 17.376 1.00 96.19 204 LYS A O 1
ATOM 1695 N N . GLU A 1 205 ? -12.692 8.611 15.741 1.00 96.50 205 GLU A N 1
ATOM 1696 C CA . GLU A 1 205 ? -14.126 8.857 15.887 1.00 96.50 205 GLU A CA 1
ATOM 1697 C C . GLU A 1 205 ? -14.670 8.244 17.169 1.00 96.50 205 GLU A C 1
ATOM 1699 O O . GLU A 1 205 ? -15.484 8.872 17.834 1.00 96.50 205 GLU A O 1
ATOM 1704 N N . LEU A 1 206 ? -14.198 7.051 17.534 1.00 97.50 206 LEU A N 1
ATOM 1705 C CA . LEU A 1 20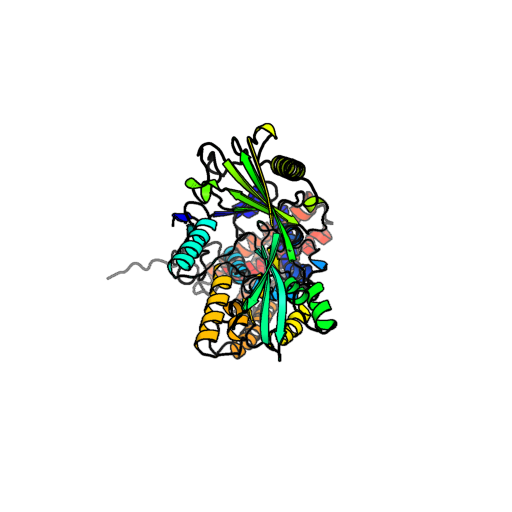6 ? -14.611 6.388 18.762 1.00 97.50 206 LEU A CA 1
ATOM 1706 C C . LEU A 1 206 ? -14.315 7.253 19.989 1.00 97.50 206 LEU A C 1
ATOM 1708 O O . LEU A 1 206 ? -15.224 7.521 20.766 1.00 97.50 206 LEU A O 1
ATOM 1712 N N . ILE A 1 207 ? -13.074 7.734 20.125 1.00 97.38 207 ILE A N 1
ATOM 1713 C CA . ILE A 1 207 ? -12.655 8.597 21.238 1.00 97.38 207 ILE A CA 1
ATOM 1714 C C . ILE A 1 207 ? -13.524 9.853 21.321 1.00 97.38 207 ILE A C 1
ATOM 1716 O O . ILE A 1 207 ? -13.969 10.217 22.404 1.00 97.38 207 ILE A O 1
ATOM 1720 N N . ASN A 1 208 ? -13.836 10.470 20.179 1.00 96.44 208 ASN A N 1
ATOM 1721 C CA . ASN A 1 208 ? -14.688 11.660 20.130 1.00 96.44 208 ASN A CA 1
ATOM 1722 C C . ASN A 1 208 ? -16.157 11.386 20.492 1.00 96.44 208 ASN A C 1
ATOM 1724 O O . ASN A 1 208 ? -16.896 12.328 20.774 1.00 96.44 208 ASN A O 1
ATOM 1728 N N . LYS A 1 209 ? -16.592 10.122 20.464 1.00 97.06 209 LYS A N 1
ATOM 1729 C CA . LYS A 1 209 ? -17.965 9.703 20.778 1.00 97.06 209 LYS A CA 1
ATOM 1730 C C . LYS A 1 209 ? -18.121 9.164 22.203 1.00 97.06 209 LYS A C 1
ATOM 1732 O O . LYS A 1 209 ? -19.259 9.019 22.654 1.00 97.06 209 LYS A O 1
ATOM 1737 N N . LEU A 1 210 ? -17.029 8.895 22.925 1.00 96.19 210 LEU A N 1
ATOM 1738 C CA . LEU A 1 210 ? -17.083 8.474 24.329 1.00 96.19 210 LEU A CA 1
ATOM 1739 C C . LEU A 1 210 ? -17.660 9.600 25.200 1.00 96.19 210 LEU A C 1
ATOM 1741 O O . LEU A 1 210 ? -17.153 10.718 25.208 1.00 96.19 210 LEU A O 1
ATOM 1745 N N . GLN A 1 211 ? -18.722 9.306 25.948 1.00 94.44 211 GLN A N 1
ATOM 1746 C CA . GLN A 1 211 ? -19.339 10.228 26.904 1.00 94.44 211 GLN A CA 1
ATOM 1747 C C . GLN A 1 211 ? -18.678 10.084 28.278 1.00 94.44 211 GLN A C 1
ATOM 1749 O O . GLN A 1 211 ? -19.294 9.644 29.244 1.00 94.44 211 GLN A O 1
ATOM 1754 N N . THR A 1 212 ? -17.396 10.431 28.342 1.00 90.94 212 THR A N 1
ATOM 1755 C CA . THR A 1 212 ? -16.597 10.490 29.573 1.00 90.94 212 THR A CA 1
ATOM 1756 C C . THR A 1 212 ? -15.571 11.612 29.460 1.00 90.94 212 THR A C 1
ATOM 1758 O O . THR A 1 212 ? -15.297 12.098 28.360 1.00 90.94 212 THR A O 1
ATOM 1761 N N . ASP A 1 213 ? -14.971 11.999 30.583 1.00 90.12 213 ASP A N 1
ATOM 1762 C CA . ASP A 1 213 ? -13.804 12.876 30.582 1.00 90.12 213 ASP A CA 1
ATOM 1763 C C . ASP A 1 213 ? -12.585 12.107 30.046 1.00 90.12 213 ASP A C 1
ATOM 1765 O O . ASP A 1 213 ? -11.904 11.371 30.764 1.00 90.12 213 ASP A O 1
ATOM 1769 N N . VAL A 1 214 ? -12.381 12.175 28.728 1.00 94.44 214 VAL A N 1
ATOM 1770 C CA . VAL A 1 214 ? -11.203 11.601 28.073 1.00 94.44 214 VAL A CA 1
ATOM 1771 C C . VAL A 1 214 ? -10.008 12.501 28.392 1.00 94.44 214 VAL A C 1
ATOM 1773 O O . VAL A 1 214 ? -10.063 13.689 28.063 1.00 94.44 214 VAL A O 1
ATOM 1776 N N . PRO A 1 215 ? -8.902 11.966 28.950 1.00 96.56 215 PRO A N 1
ATOM 1777 C CA . PRO A 1 215 ? -7.731 12.774 29.265 1.00 96.56 215 PRO A CA 1
ATOM 1778 C C . PRO A 1 215 ? -7.268 13.599 28.051 1.00 96.56 215 PRO A C 1
ATOM 1780 O O . PRO A 1 215 ? -7.163 13.034 26.954 1.00 96.56 215 PRO A O 1
ATOM 1783 N N . PRO A 1 216 ? -6.942 14.899 28.214 1.00 96.56 216 PRO A N 1
ATOM 1784 C CA . PRO A 1 216 ? -6.613 15.788 27.094 1.00 96.56 216 PRO A CA 1
ATOM 1785 C C . PRO A 1 216 ? -5.529 15.240 26.162 1.00 96.56 216 PRO A C 1
ATOM 1787 O O . PRO A 1 216 ? -5.629 15.343 24.945 1.00 96.56 216 PRO A O 1
ATOM 1790 N N . GLU A 1 217 ? -4.532 14.575 26.732 1.00 97.00 217 GLU A N 1
ATOM 1791 C CA . GLU A 1 217 ? -3.438 13.946 26.000 1.00 97.00 217 GLU A CA 1
ATOM 1792 C C . GLU A 1 217 ? -3.883 12.764 25.124 1.00 97.00 217 GLU A C 1
ATOM 1794 O O . GLU A 1 217 ? -3.407 12.599 24.004 1.00 97.00 217 GLU A O 1
ATOM 1799 N N . ILE A 1 218 ? -4.831 11.947 25.593 1.00 97.75 218 ILE A N 1
ATOM 1800 C CA . ILE A 1 218 ? -5.403 10.851 24.799 1.00 97.75 218 ILE A CA 1
ATOM 1801 C C . ILE A 1 218 ? -6.199 11.414 23.624 1.00 97.75 218 ILE A C 1
ATOM 1803 O O . ILE A 1 218 ? -6.118 10.889 22.509 1.00 97.75 218 ILE A O 1
ATOM 1807 N N . LYS A 1 219 ? -6.933 12.505 23.860 1.00 96.69 219 LYS A N 1
ATOM 1808 C CA . LYS A 1 219 ? -7.661 13.222 22.815 1.00 96.69 219 LYS A CA 1
ATOM 1809 C C . LYS A 1 219 ? -6.704 13.816 21.779 1.00 96.69 219 LYS A C 1
ATOM 1811 O O . LYS A 1 219 ? -6.909 13.588 20.592 1.00 96.69 219 LYS A O 1
ATOM 1816 N N . GLU A 1 220 ? -5.623 14.464 22.206 1.00 97.44 220 GLU A N 1
ATOM 1817 C CA . GLU A 1 220 ? -4.589 15.005 21.313 1.00 97.44 220 GLU A CA 1
ATOM 1818 C C . GLU A 1 220 ? -3.937 13.904 20.460 1.00 97.44 220 GLU A C 1
ATOM 1820 O O . GLU A 1 220 ? -3.845 14.032 19.235 1.00 97.44 220 GLU A O 1
ATOM 1825 N N . ILE A 1 221 ? -3.546 12.780 21.078 1.00 97.56 221 ILE A N 1
ATOM 1826 C CA . ILE A 1 221 ? -2.983 11.630 20.356 1.00 97.56 221 ILE A CA 1
ATOM 1827 C C . ILE A 1 221 ? -3.989 11.123 19.322 1.00 97.56 221 ILE A C 1
ATOM 1829 O O . ILE A 1 221 ? -3.631 10.952 18.160 1.00 97.56 221 ILE A O 1
ATOM 1833 N N . SER A 1 222 ? -5.240 10.907 19.721 1.00 96.88 222 SER A N 1
ATOM 1834 C CA . SER A 1 222 ? -6.323 10.440 18.853 1.00 96.88 222 SER A CA 1
ATOM 1835 C C . SER A 1 222 ? -6.589 11.386 17.671 1.00 96.88 222 SER A C 1
ATOM 1837 O O . SER A 1 222 ? -6.700 10.945 16.522 1.00 96.88 222 SER A O 1
ATOM 1839 N N . GLU A 1 223 ? -6.646 12.695 17.922 1.00 95.94 223 GLU A N 1
ATOM 1840 C CA . GLU A 1 223 ? -6.913 13.720 16.914 1.00 95.94 223 GLU A CA 1
ATOM 1841 C C . GLU A 1 223 ? -5.774 13.865 15.902 1.00 95.94 223 GLU A C 1
ATOM 1843 O O . GLU A 1 223 ? -6.047 14.088 14.715 1.00 95.94 223 GLU A O 1
ATOM 1848 N N . GLY A 1 224 ? -4.530 13.684 16.353 1.00 95.56 224 GLY A N 1
ATOM 1849 C CA . GLY A 1 224 ? -3.328 13.732 15.524 1.00 95.56 224 GLY A CA 1
ATOM 1850 C C . GLY A 1 224 ? -3.038 12.462 14.717 1.00 95.56 224 GLY A C 1
ATOM 1851 O O . GLY A 1 224 ? -2.074 12.453 13.945 1.00 95.56 224 GLY A O 1
ATOM 1852 N N . LEU A 1 225 ? -3.842 11.398 14.866 1.00 94.50 225 LEU A N 1
ATOM 1853 C CA . LEU A 1 225 ? -3.736 10.213 14.015 1.00 94.50 225 LEU A CA 1
ATOM 1854 C C . LEU A 1 225 ? -4.153 10.561 12.590 1.00 94.50 225 LEU A C 1
ATOM 1856 O O . LEU A 1 225 ? -5.237 11.101 12.349 1.00 94.50 225 LEU A O 1
ATOM 1860 N N . ILE A 1 226 ? -3.299 10.204 11.634 1.00 91.81 226 ILE A N 1
ATOM 1861 C CA . ILE A 1 226 ? -3.511 10.546 10.233 1.00 91.81 226 ILE A CA 1
ATOM 1862 C C . ILE A 1 226 ? -4.160 9.376 9.508 1.00 91.81 226 ILE A C 1
ATOM 1864 O O . ILE A 1 226 ? -3.783 8.214 9.659 1.00 91.81 226 ILE A O 1
ATOM 1868 N N . TYR A 1 227 ? -5.143 9.710 8.686 1.00 93.19 227 TYR A N 1
ATOM 1869 C CA . TYR A 1 227 ? -5.799 8.777 7.797 1.00 93.19 227 TYR A CA 1
ATOM 1870 C C . TYR A 1 227 ? -5.672 9.323 6.388 1.00 93.19 227 TYR A C 1
ATOM 1872 O O . TYR A 1 227 ? -5.866 10.513 6.152 1.00 93.19 227 TYR A O 1
ATOM 1880 N N . ARG A 1 228 ? -5.308 8.450 5.459 1.00 92.44 228 ARG A N 1
ATOM 1881 C CA . ARG A 1 228 ? -5.267 8.783 4.048 1.00 92.44 228 ARG A CA 1
ATOM 1882 C C . ARG A 1 228 ? -6.595 8.433 3.409 1.00 92.44 228 ARG A C 1
ATOM 1884 O O . ARG A 1 228 ? -7.061 7.298 3.546 1.00 92.44 228 ARG A O 1
ATOM 1891 N N . ASP A 1 229 ? -7.146 9.381 2.674 1.00 95.25 229 ASP A N 1
ATOM 1892 C CA . ASP A 1 229 ? -8.376 9.213 1.924 1.00 95.25 229 ASP A CA 1
ATOM 1893 C C . ASP A 1 229 ? -8.076 8.777 0.494 1.00 95.25 229 ASP A C 1
ATOM 1895 O O . ASP A 1 229 ? -6.937 8.790 0.005 1.00 95.25 229 ASP A O 1
ATOM 1899 N N . PHE A 1 230 ? -9.123 8.311 -0.165 1.00 91.81 230 PHE A N 1
ATOM 1900 C CA . PHE A 1 230 ? -9.002 7.670 -1.452 1.00 91.81 230 PHE A CA 1
ATOM 1901 C C . PHE A 1 230 ? -10.197 8.013 -2.336 1.00 91.81 230 PHE A C 1
ATOM 1903 O O . PHE A 1 230 ? -11.337 7.976 -1.882 1.00 91.81 230 PHE A O 1
ATOM 1910 N N . ILE A 1 231 ? -9.951 8.321 -3.607 1.00 97.31 231 ILE A N 1
ATOM 1911 C CA . ILE A 1 231 ? -10.996 8.503 -4.615 1.00 97.31 231 ILE A CA 1
ATOM 1912 C C . ILE A 1 231 ? -10.809 7.441 -5.690 1.00 97.31 231 ILE A C 1
ATOM 1914 O O . ILE A 1 231 ? -9.752 7.351 -6.319 1.00 97.31 231 ILE A O 1
ATOM 1918 N N . THR A 1 232 ? -11.860 6.652 -5.908 1.00 96.81 232 THR A N 1
ATOM 1919 C CA . THR A 1 232 ? -11.963 5.770 -7.070 1.00 96.81 232 THR A CA 1
ATOM 1920 C C . THR A 1 232 ? -12.723 6.490 -8.163 1.00 96.81 232 THR A C 1
ATOM 1922 O O . THR A 1 232 ? -13.888 6.840 -7.974 1.00 96.81 232 THR A O 1
ATOM 1925 N N . VAL A 1 233 ? -12.089 6.676 -9.314 1.00 98.44 233 VAL A N 1
ATOM 1926 C CA . VAL A 1 233 ? -12.770 7.118 -10.529 1.00 98.44 233 VAL A CA 1
ATOM 1927 C C . VAL A 1 233 ? -12.922 5.921 -11.431 1.00 98.44 233 VAL A C 1
ATOM 1929 O O . VAL A 1 233 ? -11.947 5.363 -11.926 1.00 98.44 233 VAL A O 1
ATOM 1932 N N . GLY A 1 234 ? -14.156 5.509 -11.623 1.00 98.06 234 GLY A N 1
ATOM 1933 C CA . GLY A 1 234 ? -14.472 4.498 -12.585 1.00 98.06 234 GLY A CA 1
ATOM 1934 C C . GLY A 1 234 ? -14.759 5.088 -13.962 1.00 98.06 234 GLY A C 1
ATOM 1935 O O . GLY A 1 234 ? -15.584 5.989 -14.042 1.00 98.06 234 GLY A O 1
ATOM 1936 N N . LEU A 1 235 ? -14.140 4.564 -15.025 1.00 98.31 235 LEU A N 1
ATOM 1937 C CA . LEU A 1 235 ? -14.420 4.944 -16.412 1.00 98.31 235 LEU A CA 1
ATOM 1938 C C . LEU A 1 235 ? -14.772 3.723 -17.274 1.00 98.31 235 LEU A C 1
ATOM 1940 O O . LEU A 1 235 ? -14.008 2.753 -17.332 1.00 98.31 235 LEU A O 1
ATOM 1944 N N . LEU A 1 236 ? -15.890 3.812 -17.995 1.00 97.75 236 LEU A N 1
ATOM 1945 C CA . LEU A 1 236 ? -16.245 2.897 -19.075 1.00 97.75 236 LEU A CA 1
ATOM 1946 C C . LEU A 1 236 ? -15.696 3.445 -20.393 1.00 97.75 236 LEU A C 1
ATOM 1948 O O . LEU A 1 236 ? -16.019 4.562 -20.788 1.00 97.75 236 LEU A O 1
ATOM 1952 N N . LEU A 1 237 ? -14.893 2.645 -21.083 1.00 96.94 237 LEU A N 1
ATOM 1953 C CA . LEU A 1 237 ? -14.184 3.031 -22.296 1.00 96.94 237 LEU A CA 1
ATOM 1954 C C . LEU A 1 237 ? -14.636 2.204 -23.498 1.00 96.94 237 LEU A C 1
ATOM 1956 O O . LEU A 1 237 ? -14.920 1.009 -23.372 1.00 96.94 237 LEU A O 1
ATOM 1960 N N . GLU A 1 238 ? -14.598 2.819 -24.679 1.00 94.31 238 GLU A N 1
ATOM 1961 C CA . GLU A 1 238 ? -14.782 2.121 -25.954 1.00 94.31 238 GLU A CA 1
ATOM 1962 C C . GLU A 1 238 ? -13.672 1.085 -26.187 1.00 94.31 238 GLU A C 1
ATOM 1964 O O . GLU A 1 238 ? -13.943 -0.054 -26.556 1.00 94.31 238 GLU A O 1
ATOM 1969 N N . LYS A 1 239 ? -12.413 1.471 -25.943 1.00 91.88 239 LYS A N 1
ATOM 1970 C CA . LYS A 1 239 ? -11.215 0.628 -26.084 1.00 91.88 239 LYS A CA 1
ATOM 1971 C C . LYS A 1 239 ? -10.030 1.239 -25.330 1.00 91.88 239 LYS A C 1
ATOM 1973 O O . LYS A 1 239 ? -10.090 2.387 -24.904 1.00 91.88 239 LYS A O 1
ATOM 1978 N N . LEU A 1 240 ? -8.936 0.485 -25.209 1.00 92.69 240 LEU A N 1
ATOM 1979 C CA . LEU A 1 240 ? -7.646 1.005 -24.744 1.00 92.69 240 LEU A CA 1
ATOM 1980 C C . LEU A 1 240 ? -6.746 1.385 -25.923 1.00 92.69 240 LEU A C 1
ATOM 1982 O O . LEU A 1 240 ? -6.711 0.684 -26.937 1.00 92.69 240 LEU A O 1
ATOM 1986 N N . SER A 1 241 ? -5.960 2.447 -25.748 1.00 91.38 241 SER A N 1
ATOM 1987 C CA . SER A 1 241 ? -4.859 2.791 -26.658 1.00 91.38 241 SER A CA 1
ATOM 1988 C C . SER A 1 241 ? -3.581 2.021 -26.346 1.00 91.38 241 SER A C 1
ATOM 1990 O O . SER A 1 241 ? -2.807 1.713 -27.256 1.00 91.38 241 SER A O 1
ATOM 1992 N N . VAL A 1 242 ? -3.352 1.687 -25.070 1.00 89.19 242 VAL A N 1
ATOM 1993 C CA . VAL A 1 242 ? -2.186 0.887 -24.674 1.00 89.19 242 VAL A CA 1
ATOM 1994 C C . VAL A 1 242 ? -2.320 -0.527 -25.222 1.00 89.19 242 VAL A C 1
ATOM 1996 O O . VAL A 1 242 ? -3.403 -1.113 -25.212 1.00 89.19 242 VAL A O 1
ATOM 1999 N N . LYS A 1 243 ? -1.195 -1.109 -25.626 1.00 81.06 243 LYS A N 1
ATOM 2000 C CA . LYS A 1 243 ? -1.121 -2.505 -26.061 1.00 81.06 243 LYS A CA 1
ATOM 2001 C C . LYS A 1 243 ? -0.153 -3.270 -25.174 1.00 81.06 243 LYS A C 1
ATOM 2003 O O . LYS A 1 243 ? 0.855 -2.719 -24.729 1.00 81.06 243 LYS A O 1
ATOM 2008 N N . ASP A 1 244 ? -0.450 -4.542 -24.926 1.00 71.06 244 ASP A N 1
ATOM 2009 C CA . ASP A 1 244 ? 0.571 -5.458 -24.416 1.00 71.06 244 ASP A CA 1
ATOM 2010 C C . ASP A 1 244 ? 1.537 -5.835 -25.556 1.00 71.06 244 ASP A C 1
ATOM 2012 O O . ASP A 1 244 ? 1.241 -5.611 -26.732 1.00 71.06 244 ASP A O 1
ATOM 2016 N N . GLN A 1 245 ? 2.685 -6.433 -25.228 1.00 60.53 245 GLN A N 1
ATOM 2017 C CA . GLN A 1 245 ? 3.685 -6.862 -26.225 1.00 60.53 245 GLN A CA 1
ATOM 2018 C C . GLN A 1 245 ? 3.122 -7.842 -27.277 1.00 60.53 245 GLN A C 1
ATOM 2020 O O . GLN A 1 245 ? 3.703 -8.001 -28.345 1.00 60.53 245 GLN A O 1
ATOM 2025 N N . GLU A 1 246 ? 1.976 -8.458 -26.986 1.00 55.97 246 GLU A N 1
ATOM 2026 C CA . GLU A 1 246 ? 1.290 -9.461 -27.806 1.00 55.97 246 GLU A CA 1
ATOM 2027 C C . GLU A 1 246 ? 0.203 -8.862 -28.726 1.00 55.97 246 GLU A C 1
ATOM 2029 O O . GLU A 1 246 ? -0.509 -9.600 -29.398 1.00 55.97 246 GLU A O 1
ATOM 2034 N N . GLY A 1 247 ? 0.051 -7.530 -28.784 1.00 57.75 247 GLY A N 1
ATOM 2035 C CA . GLY A 1 247 ? -0.897 -6.874 -29.700 1.00 57.75 247 GLY A CA 1
ATOM 2036 C C . GLY A 1 247 ? -2.379 -7.097 -29.366 1.00 57.75 247 GLY A C 1
ATOM 2037 O O . GLY A 1 247 ? -3.246 -6.817 -30.194 1.00 57.75 247 GLY A O 1
ATOM 2038 N N . GLU A 1 248 ? -2.678 -7.591 -28.164 1.00 62.78 248 GLU A N 1
ATOM 2039 C CA . GLU A 1 248 ? -4.041 -7.858 -27.710 1.00 62.78 248 GLU A CA 1
ATOM 2040 C C . GLU A 1 248 ? -4.870 -6.576 -27.534 1.00 62.78 248 GLU A C 1
ATOM 2042 O O . GLU A 1 248 ? -4.347 -5.517 -27.180 1.00 62.78 248 GLU A O 1
ATOM 2047 N N . LYS A 1 249 ? -6.192 -6.690 -27.748 1.00 70.38 249 LYS A N 1
ATOM 2048 C CA . LYS A 1 249 ? -7.160 -5.589 -27.571 1.00 70.38 249 LYS A CA 1
ATOM 2049 C C . LYS A 1 249 ? -7.283 -5.119 -26.115 1.00 70.38 249 LYS A C 1
ATOM 2051 O O . LYS A 1 249 ? -7.656 -3.974 -25.882 1.00 70.38 249 LYS A O 1
ATOM 2056 N N . LEU A 1 250 ? -6.998 -5.998 -25.155 1.00 85.50 250 LEU A N 1
ATOM 2057 C CA . LEU A 1 250 ? -7.085 -5.736 -23.722 1.00 85.50 250 LEU A CA 1
ATOM 2058 C C . LEU A 1 250 ? -5.793 -6.204 -23.054 1.00 85.50 250 LEU A C 1
ATOM 2060 O O . LEU A 1 250 ? -5.340 -7.322 -23.279 1.00 85.50 250 LEU A O 1
ATOM 2064 N N . ILE A 1 251 ? -5.207 -5.366 -22.205 1.00 91.31 251 ILE A N 1
ATOM 2065 C CA . ILE A 1 251 ? -4.072 -5.775 -21.373 1.00 91.31 251 ILE A CA 1
ATOM 2066 C C . ILE A 1 251 ? -4.511 -6.805 -20.332 1.00 91.31 251 ILE A C 1
ATOM 2068 O O . ILE A 1 251 ? -5.594 -6.692 -19.770 1.00 91.31 251 ILE A O 1
ATOM 2072 N N . LYS A 1 252 ? -3.654 -7.781 -20.020 1.00 90.62 252 LYS A N 1
ATOM 2073 C CA . LYS A 1 252 ? -3.981 -8.882 -19.088 1.00 90.62 252 LYS A CA 1
ATOM 2074 C C . LYS A 1 252 ? -3.859 -8.520 -17.598 1.00 90.62 252 LYS A C 1
ATOM 2076 O O . LYS A 1 252 ? -4.061 -9.383 -16.748 1.00 90.62 252 LYS A O 1
ATOM 2081 N N . ASP A 1 253 ? -3.442 -7.302 -17.259 1.00 92.81 253 ASP A N 1
ATOM 2082 C CA . ASP A 1 253 ? -3.216 -6.884 -15.870 1.00 92.81 253 ASP A CA 1
ATOM 2083 C C . ASP A 1 253 ? -4.522 -6.807 -15.083 1.00 92.81 253 ASP A C 1
ATOM 2085 O O . ASP A 1 253 ? -5.511 -6.266 -15.566 1.00 92.81 253 ASP A O 1
ATOM 2089 N N . ASN A 1 254 ? -4.527 -7.272 -13.836 1.00 92.94 254 ASN A N 1
ATOM 2090 C CA . ASN A 1 254 ? -5.622 -6.975 -12.913 1.00 92.94 254 ASN A CA 1
ATOM 2091 C C . ASN A 1 254 ? -5.477 -5.549 -12.368 1.00 92.94 254 ASN A C 1
ATOM 2093 O O . ASN A 1 254 ? -6.460 -4.810 -12.280 1.00 92.94 254 ASN A O 1
ATOM 2097 N N . TRP A 1 255 ? -4.246 -5.164 -12.010 1.00 93.50 255 TRP A N 1
ATOM 2098 C CA . TRP A 1 255 ? -3.924 -3.815 -11.557 1.00 93.50 255 TRP A CA 1
ATOM 2099 C C . TRP A 1 255 ? -2.500 -3.382 -11.910 1.00 93.50 255 TRP A C 1
ATOM 2101 O O . TRP A 1 255 ? -1.568 -4.186 -11.939 1.00 93.50 255 TRP A O 1
ATOM 2111 N N . ILE A 1 256 ? -2.326 -2.079 -12.112 1.00 93.94 256 ILE A N 1
ATOM 2112 C CA . ILE A 1 256 ? -1.086 -1.443 -12.558 1.00 93.94 256 ILE A CA 1
ATOM 2113 C C . ILE A 1 256 ? -0.739 -0.304 -11.604 1.00 93.94 256 ILE A C 1
ATOM 2115 O O . ILE A 1 256 ? -1.567 0.571 -11.359 1.00 93.94 256 ILE A O 1
ATOM 2119 N N . TYR A 1 257 ? 0.486 -0.293 -11.084 1.00 91.50 257 TYR A N 1
ATOM 2120 C CA . TYR A 1 257 ? 0.999 0.805 -10.264 1.00 91.50 257 TYR A CA 1
ATOM 2121 C C . TYR A 1 257 ? 1.519 1.928 -11.158 1.00 91.50 257 TYR A C 1
ATOM 2123 O O . TYR A 1 257 ? 2.443 1.709 -11.937 1.00 91.50 257 TYR A O 1
ATOM 2131 N N . VAL A 1 258 ? 0.964 3.132 -11.038 1.00 93.88 258 VAL A N 1
ATOM 2132 C CA . VAL A 1 258 ? 1.340 4.280 -11.873 1.00 93.88 258 VAL A CA 1
ATOM 2133 C C . VAL A 1 258 ? 2.393 5.113 -11.150 1.00 93.88 258 VAL A C 1
ATOM 2135 O O . VAL A 1 258 ? 2.105 5.898 -10.244 1.00 93.88 258 VAL A O 1
ATOM 2138 N N . GLN A 1 259 ? 3.648 4.945 -11.557 1.00 90.94 259 GLN A N 1
ATOM 2139 C CA . GLN A 1 259 ? 4.796 5.624 -10.947 1.00 90.94 259 GLN A CA 1
ATOM 2140 C C . GLN A 1 259 ? 5.247 6.860 -11.728 1.00 90.94 259 GLN A C 1
ATOM 2142 O O . GLN A 1 259 ? 6.281 7.451 -11.431 1.00 90.94 259 GLN A O 1
ATOM 2147 N N . GLU A 1 260 ? 4.449 7.268 -12.709 1.00 93.06 260 GLU A N 1
ATOM 2148 C CA . GLU A 1 260 ? 4.683 8.469 -13.495 1.00 93.06 260 GLU A CA 1
ATOM 2149 C C . GLU A 1 260 ? 4.624 9.729 -12.626 1.00 93.06 260 GLU A C 1
ATOM 2151 O O . GLU A 1 260 ? 3.582 9.987 -12.016 1.00 93.06 260 GLU A O 1
ATOM 2156 N N . PRO A 1 261 ? 5.708 10.520 -12.537 1.00 91.81 261 PRO A N 1
ATOM 2157 C CA . PRO A 1 261 ? 5.772 11.656 -11.622 1.00 91.81 261 PRO A CA 1
ATOM 2158 C C . PRO A 1 261 ? 4.919 12.843 -12.073 1.00 91.81 261 PRO A C 1
ATOM 2160 O O . PRO A 1 261 ? 4.683 13.757 -11.291 1.00 91.81 261 PRO A O 1
ATOM 2163 N N . ASP A 1 262 ? 4.474 12.849 -13.327 1.00 94.38 262 ASP A N 1
ATOM 2164 C CA . ASP A 1 262 ? 3.732 13.942 -13.939 1.00 94.38 262 ASP A CA 1
ATOM 2165 C C . ASP A 1 262 ? 2.202 13.773 -13.869 1.00 94.38 262 ASP A C 1
ATOM 2167 O O . ASP A 1 262 ? 1.480 14.593 -14.440 1.00 94.38 262 ASP A O 1
ATOM 2171 N N . VAL A 1 263 ? 1.704 12.757 -13.159 1.00 96.12 263 VAL A N 1
ATOM 2172 C CA . VAL A 1 263 ? 0.275 12.535 -12.866 1.00 96.12 263 VAL A CA 1
ATOM 2173 C C . VAL A 1 263 ? 0.062 12.175 -11.396 1.00 96.12 263 VAL A C 1
ATOM 2175 O O . VAL A 1 263 ? 0.948 11.608 -10.760 1.00 96.12 263 VAL A O 1
ATOM 2178 N N . GLN A 1 264 ? -1.118 12.467 -10.857 1.00 95.56 264 GLN A N 1
ATOM 2179 C CA . GLN A 1 264 ? -1.531 12.102 -9.501 1.00 95.56 264 GLN A CA 1
ATOM 2180 C C . GLN A 1 264 ? -2.031 10.661 -9.405 1.00 95.56 264 GLN A C 1
ATOM 2182 O O . GLN A 1 264 ? -1.932 10.062 -8.333 1.00 95.56 264 GLN A O 1
ATOM 2187 N N . LEU A 1 265 ? -2.512 10.088 -10.515 1.00 96.94 265 LEU A N 1
ATOM 2188 C CA . LEU A 1 265 ? -2.956 8.700 -10.594 1.00 96.94 265 LEU A CA 1
ATOM 2189 C C . LEU A 1 265 ? -1.932 7.748 -9.964 1.00 96.94 265 LEU A C 1
ATOM 2191 O O . LEU A 1 265 ? -0.744 7.764 -10.312 1.00 96.94 265 LEU A O 1
ATOM 2195 N N . GLY A 1 266 ? -2.399 6.936 -9.016 1.00 93.44 266 GLY A N 1
ATOM 2196 C CA . GLY A 1 266 ? -1.571 6.011 -8.250 1.00 93.44 266 GLY A CA 1
ATOM 2197 C C . GLY A 1 266 ? -1.694 4.563 -8.713 1.00 93.44 266 GLY A C 1
ATOM 2198 O O . GLY A 1 266 ? -0.691 3.847 -8.789 1.00 93.44 266 GLY A O 1
ATOM 2199 N N . ARG A 1 267 ? -2.908 4.117 -9.049 1.00 95.44 267 ARG A N 1
ATOM 2200 C CA . ARG A 1 267 ? -3.165 2.749 -9.516 1.00 95.44 267 ARG A CA 1
ATOM 2201 C C . ARG A 1 267 ? -4.307 2.708 -10.532 1.00 95.44 267 ARG A C 1
ATOM 2203 O O . ARG A 1 267 ? -5.232 3.508 -10.479 1.00 95.44 267 ARG A O 1
ATOM 2210 N N . ILE A 1 268 ? -4.220 1.763 -11.460 1.00 97.50 268 ILE A N 1
ATOM 2211 C CA . ILE A 1 268 ? -5.280 1.435 -12.419 1.00 97.50 268 ILE A CA 1
ATOM 2212 C C . ILE A 1 268 ? -5.705 -0.005 -12.160 1.00 97.50 268 ILE A C 1
ATOM 2214 O O . ILE A 1 268 ? -4.849 -0.872 -12.005 1.00 97.50 268 ILE A O 1
ATOM 2218 N N . GLN A 1 269 ? -7.003 -0.268 -12.131 1.00 96.38 269 GLN A N 1
ATOM 2219 C CA . GLN A 1 269 ? -7.607 -1.594 -12.108 1.00 96.38 269 GLN A CA 1
ATOM 2220 C C . GLN A 1 269 ? -8.320 -1.842 -13.435 1.00 96.38 269 GLN A C 1
ATOM 2222 O O . GLN A 1 269 ? -9.000 -0.953 -13.938 1.00 96.38 269 GLN A O 1
ATOM 2227 N N . VAL A 1 270 ? -8.192 -3.045 -13.993 1.00 95.69 270 VAL A N 1
ATOM 2228 C CA . VAL A 1 270 ? -8.868 -3.433 -15.242 1.00 95.69 270 VAL A CA 1
ATOM 2229 C C . VAL A 1 270 ? -9.954 -4.450 -14.905 1.00 95.69 270 VAL A C 1
ATOM 2231 O O . VAL A 1 270 ? -9.687 -5.651 -14.845 1.00 95.69 270 VAL A O 1
ATOM 2234 N N . PHE A 1 271 ? -11.178 -3.990 -14.626 1.00 95.12 271 PHE A N 1
ATOM 2235 C CA . PHE A 1 271 ? -12.240 -4.825 -14.041 1.00 95.12 271 PHE A CA 1
ATOM 2236 C C . PHE A 1 271 ? -12.655 -6.008 -14.921 1.00 95.12 271 PHE A C 1
ATOM 2238 O O . PHE A 1 271 ? -13.005 -7.061 -14.382 1.00 95.12 271 PHE A O 1
ATOM 2245 N N . ASN A 1 272 ? -12.495 -5.898 -16.244 1.00 93.88 272 ASN A N 1
ATOM 2246 C CA . ASN A 1 272 ? -12.650 -7.010 -17.188 1.00 93.88 272 ASN A CA 1
ATOM 2247 C C . ASN A 1 272 ? -11.850 -8.257 -16.761 1.00 93.88 272 ASN A C 1
ATOM 2249 O O . ASN A 1 272 ? -12.332 -9.383 -16.881 1.00 93.88 272 ASN A O 1
ATOM 2253 N N . ASN A 1 273 ? -10.647 -8.060 -16.209 1.00 93.62 273 ASN A N 1
ATOM 2254 C CA . ASN A 1 273 ? -9.751 -9.142 -15.797 1.00 93.62 273 ASN A CA 1
ATOM 2255 C C . ASN A 1 273 ? -10.033 -9.660 -14.379 1.00 93.62 273 ASN A C 1
ATOM 2257 O O . ASN A 1 273 ? -9.523 -10.715 -14.000 1.00 93.62 273 ASN A O 1
ATOM 2261 N N . TRP A 1 274 ? -10.831 -8.946 -13.582 1.00 94.06 274 TRP A N 1
ATOM 2262 C CA . TRP A 1 274 ? -11.252 -9.391 -12.249 1.00 94.06 274 TRP A CA 1
ATOM 2263 C C . TRP A 1 274 ? -12.448 -10.337 -12.329 1.00 94.06 274 TRP A C 1
ATOM 2265 O O . TRP A 1 274 ? -12.474 -11.376 -11.664 1.00 94.06 274 TRP A O 1
ATOM 2275 N N . SER A 1 275 ? -13.431 -10.017 -13.171 1.00 94.44 275 SER A N 1
ATOM 2276 C CA . SER A 1 275 ? -14.564 -10.897 -13.450 1.00 94.44 275 SER A CA 1
ATOM 2277 C C . SER A 1 275 ? -15.307 -10.451 -14.715 1.00 94.44 275 SER A C 1
ATOM 2279 O O . SER A 1 275 ? -15.640 -9.273 -14.828 1.00 94.44 275 SER A O 1
ATOM 2281 N N . PRO A 1 276 ? -15.668 -11.376 -15.628 1.00 91.62 276 PRO A N 1
ATOM 2282 C CA . PRO A 1 276 ? -16.461 -11.049 -16.812 1.00 91.62 276 PRO A CA 1
ATOM 2283 C C . PRO A 1 276 ? -17.891 -10.622 -16.457 1.00 91.62 276 PRO A C 1
ATOM 2285 O O . PRO A 1 276 ? -18.592 -10.089 -17.300 1.00 91.62 276 PRO A O 1
ATOM 2288 N N . TYR A 1 277 ? -18.334 -10.840 -15.215 1.00 94.19 277 TYR A N 1
ATOM 2289 C CA . TYR A 1 277 ? -19.665 -10.450 -14.748 1.00 94.19 277 TYR A CA 1
ATOM 2290 C C . TYR A 1 277 ? -19.718 -9.032 -14.171 1.00 94.19 277 TYR A C 1
ATOM 2292 O O . TYR A 1 277 ? -20.788 -8.588 -13.766 1.00 94.19 277 TYR A O 1
ATOM 2300 N N . LEU A 1 278 ? -18.577 -8.336 -14.111 1.00 92.19 278 LEU A N 1
ATOM 2301 C CA . LEU A 1 278 ? -18.514 -6.919 -13.746 1.00 92.19 278 LEU A CA 1
ATOM 2302 C C . LEU A 1 278 ? -18.691 -5.995 -14.956 1.00 92.19 278 LEU A C 1
ATOM 2304 O O . LEU A 1 278 ? -18.852 -4.792 -14.782 1.00 92.19 278 LEU A O 1
ATOM 2308 N N . VAL A 1 279 ? -18.648 -6.538 -16.176 1.00 91.12 279 VAL A N 1
ATOM 2309 C CA . VAL A 1 279 ? -18.730 -5.763 -17.416 1.00 91.12 279 VAL A CA 1
ATOM 2310 C C . VAL A 1 279 ? -19.830 -6.353 -18.288 1.00 91.12 279 VAL A C 1
ATOM 2312 O O . VAL A 1 279 ? -19.783 -7.526 -18.641 1.00 91.12 279 VAL A O 1
ATOM 2315 N N . LYS A 1 280 ? -20.837 -5.539 -18.621 1.00 91.62 280 LYS A N 1
ATOM 2316 C CA . LYS A 1 280 ? -21.999 -5.977 -19.410 1.00 91.62 280 LYS A CA 1
ATOM 2317 C C . LYS A 1 280 ? -21.626 -6.327 -20.855 1.00 91.62 280 LYS A C 1
ATOM 2319 O O . LYS A 1 280 ? -22.100 -7.331 -21.373 1.00 91.62 280 LYS A O 1
ATOM 2324 N N . ASP A 1 281 ? -20.802 -5.493 -21.487 1.00 93.25 281 ASP A N 1
ATOM 2325 C CA . ASP A 1 281 ? -20.312 -5.685 -22.853 1.00 93.25 281 ASP A CA 1
ATOM 2326 C C . ASP A 1 281 ? -18.807 -6.017 -22.826 1.00 93.25 281 ASP A C 1
ATOM 2328 O O . ASP A 1 281 ? -18.004 -5.143 -22.488 1.00 93.25 281 ASP A O 1
ATOM 2332 N N . PRO A 1 282 ? -18.394 -7.250 -23.175 1.00 89.50 282 PRO A N 1
ATOM 2333 C CA . PRO A 1 282 ? -16.991 -7.659 -23.140 1.00 89.50 282 PRO A CA 1
ATOM 2334 C C . PRO A 1 282 ? -16.112 -6.947 -24.179 1.00 89.50 282 PRO A C 1
ATOM 2336 O O . PRO A 1 282 ? -14.888 -7.040 -24.082 1.00 89.50 282 PRO A O 1
ATOM 2339 N N . ALA A 1 283 ? -16.697 -6.254 -25.164 1.00 91.06 283 ALA A N 1
ATOM 2340 C CA . ALA A 1 283 ? -15.948 -5.433 -26.111 1.00 91.06 283 ALA A CA 1
ATOM 2341 C C . ALA A 1 283 ? -15.487 -4.096 -25.505 1.00 91.06 283 ALA A C 1
ATOM 2343 O O . ALA A 1 283 ? -14.541 -3.501 -26.018 1.00 91.06 283 ALA A O 1
ATOM 2344 N N . LYS A 1 284 ? -16.127 -3.642 -24.418 1.00 94.69 284 LYS A N 1
ATOM 2345 C CA . LYS A 1 284 ? -15.798 -2.398 -23.710 1.00 94.69 284 LYS A CA 1
ATOM 2346 C C . LYS A 1 284 ? -14.848 -2.653 -22.551 1.00 94.69 284 LYS A C 1
ATOM 2348 O O . LYS A 1 284 ? -14.749 -3.767 -22.031 1.00 94.69 284 LYS A O 1
ATOM 2353 N N . VAL A 1 285 ? -14.159 -1.603 -22.113 1.00 95.38 285 VAL A N 1
ATOM 2354 C CA . VAL A 1 285 ? -13.165 -1.700 -21.038 1.00 95.38 285 VAL A CA 1
ATOM 2355 C C . VAL A 1 285 ? -13.593 -0.874 -19.842 1.00 95.38 285 VAL A C 1
ATOM 2357 O O . VAL A 1 285 ? -13.847 0.317 -19.960 1.00 95.38 285 VAL A O 1
ATOM 2360 N N . TRP A 1 286 ? -13.640 -1.510 -18.678 1.00 96.00 286 TRP A N 1
ATOM 2361 C CA . TRP A 1 286 ? -14.004 -0.872 -17.424 1.00 96.00 286 TRP A CA 1
ATOM 2362 C C . TRP A 1 286 ? -12.739 -0.678 -16.575 1.00 96.00 286 TRP A C 1
ATOM 2364 O O . TRP A 1 286 ? -12.162 -1.647 -16.067 1.00 96.00 286 TRP A O 1
ATOM 2374 N N . LEU A 1 287 ? -12.288 0.575 -16.438 1.00 97.50 287 LEU A N 1
ATOM 2375 C CA . LEU A 1 287 ? -11.119 0.939 -15.635 1.00 97.50 287 LEU A CA 1
ATOM 2376 C C . LEU A 1 287 ? -11.513 1.542 -14.286 1.00 97.50 287 LEU A C 1
ATOM 2378 O O . LEU A 1 287 ? -12.351 2.434 -14.214 1.00 97.50 287 LEU A O 1
ATOM 2382 N N . GLY A 1 288 ? -10.850 1.099 -13.220 1.00 97.69 288 GLY A N 1
ATOM 2383 C CA . GLY A 1 288 ? -10.873 1.747 -11.910 1.00 97.69 288 GLY A CA 1
ATOM 2384 C C . GLY A 1 288 ? -9.588 2.529 -11.683 1.00 97.69 288 GLY A C 1
ATOM 2385 O O . GLY A 1 288 ? -8.511 1.944 -11.638 1.00 97.69 288 GLY A O 1
ATOM 2386 N N . LEU A 1 289 ? -9.686 3.840 -11.540 1.00 98.25 289 LEU A N 1
ATOM 2387 C CA . LEU A 1 289 ? -8.560 4.739 -11.328 1.00 98.25 289 LEU A CA 1
ATOM 2388 C C . LEU A 1 289 ? -8.495 5.157 -9.872 1.00 98.25 289 LEU A C 1
ATOM 2390 O O . LEU A 1 289 ? -9.501 5.511 -9.265 1.00 98.25 289 LEU A O 1
ATOM 2394 N N . GLU A 1 290 ? -7.295 5.121 -9.321 1.00 97.31 290 GLU A N 1
ATOM 2395 C CA . GLU A 1 290 ? -7.065 5.259 -7.898 1.00 97.31 290 GLU A CA 1
ATOM 2396 C C . GLU A 1 290 ? -6.240 6.505 -7.581 1.00 97.31 290 GLU A C 1
ATOM 2398 O O . GLU A 1 290 ? -5.070 6.601 -7.969 1.00 97.31 290 GLU A O 1
ATOM 2403 N N . TYR A 1 291 ? -6.840 7.416 -6.817 1.00 97.31 291 TYR A N 1
ATOM 2404 C CA . TYR A 1 291 ? -6.231 8.657 -6.355 1.00 97.31 291 TYR A CA 1
ATOM 2405 C C . TYR A 1 291 ? -6.166 8.695 -4.837 1.00 97.31 291 TYR A C 1
ATOM 2407 O O . TYR A 1 291 ? -7.168 8.479 -4.162 1.00 97.31 291 TYR A O 1
ATOM 2415 N N . PHE A 1 292 ? -4.995 9.010 -4.299 1.00 94.88 292 PHE A N 1
ATOM 2416 C CA . PHE A 1 292 ? -4.818 9.216 -2.868 1.00 94.88 292 PHE A CA 1
ATOM 2417 C C . PHE A 1 292 ? -4.891 10.716 -2.585 1.00 94.88 292 PHE A C 1
ATOM 2419 O O . PHE A 1 292 ? -4.199 11.499 -3.240 1.00 94.88 292 PHE A O 1
ATOM 2426 N N . CYS A 1 293 ? -5.692 11.119 -1.606 1.00 95.12 293 CYS A N 1
ATOM 2427 C CA . CYS A 1 293 ? -5.855 12.517 -1.202 1.00 95.12 293 CYS A CA 1
ATOM 2428 C C . CYS A 1 293 ? -6.256 12.612 0.280 1.00 95.12 293 CYS A C 1
ATOM 2430 O O . CYS A 1 293 ? -6.339 11.606 0.985 1.00 95.12 293 CYS A O 1
ATOM 2432 N N . TYR A 1 294 ? -6.308 13.833 0.791 1.00 94.12 294 TYR A N 1
ATOM 2433 C CA . TYR A 1 294 ? -6.870 14.173 2.087 1.00 94.12 294 TYR A CA 1
ATOM 2434 C C . TYR A 1 294 ? -8.223 14.842 1.865 1.00 94.12 294 TYR A C 1
ATOM 2436 O O . TYR A 1 294 ? -8.400 15.537 0.865 1.00 94.12 294 TYR A O 1
ATOM 2444 N N . GLU A 1 295 ? -9.146 14.714 2.816 1.00 92.50 295 GLU A N 1
ATOM 2445 C CA . GLU A 1 295 ? -10.423 15.440 2.794 1.00 92.50 295 GLU A CA 1
ATOM 2446 C C . GLU A 1 295 ? -10.231 16.960 2.619 1.00 92.50 295 GLU A C 1
ATOM 2448 O O . GLU A 1 295 ? -11.041 17.626 1.978 1.00 92.50 295 GLU A O 1
ATOM 2453 N N . ALA A 1 296 ? -9.131 17.514 3.138 1.00 91.75 296 ALA A N 1
ATOM 2454 C CA . ALA A 1 296 ? -8.786 18.929 3.008 1.00 91.75 296 ALA A CA 1
ATOM 2455 C C . ALA A 1 296 ? -8.196 19.319 1.636 1.00 91.75 296 ALA A C 1
ATOM 2457 O O . ALA A 1 296 ? -8.082 20.510 1.341 1.00 91.75 296 ALA A O 1
ATOM 2458 N N . ASP A 1 297 ? -7.806 18.357 0.794 1.00 94.31 297 ASP A N 1
ATOM 2459 C CA . ASP A 1 297 ? -7.207 18.648 -0.508 1.00 94.31 297 ASP A CA 1
ATOM 2460 C C . ASP A 1 297 ? -8.263 19.214 -1.470 1.00 94.31 297 ASP A C 1
ATOM 2462 O O . ASP A 1 297 ? -9.391 18.725 -1.549 1.00 94.31 297 ASP A O 1
ATOM 2466 N N . GLN A 1 298 ? -7.871 20.182 -2.306 1.00 94.44 298 GLN A N 1
ATOM 2467 C CA . GLN A 1 298 ? -8.757 20.751 -3.333 1.00 94.44 298 GLN A CA 1
ATOM 2468 C C . GLN A 1 298 ? -9.361 19.668 -4.240 1.00 94.44 298 GLN A C 1
ATOM 2470 O O . GLN A 1 298 ? -10.528 19.752 -4.613 1.00 94.44 298 GLN A O 1
ATOM 2475 N N . PHE A 1 299 ? -8.585 18.630 -4.564 1.00 95.12 299 PHE A N 1
ATOM 2476 C CA . PHE A 1 299 ? -9.046 17.510 -5.383 1.00 95.12 299 PHE A CA 1
ATOM 2477 C C . PHE A 1 299 ? -10.215 16.744 -4.740 1.00 95.12 299 PHE A C 1
ATOM 2479 O O . PHE A 1 299 ? -11.125 16.314 -5.442 1.00 95.12 299 PHE A O 1
ATOM 2486 N N . TRP A 1 300 ? -10.240 16.619 -3.408 1.00 96.44 300 TRP A N 1
ATOM 2487 C CA . TRP A 1 300 ? -11.356 15.995 -2.694 1.00 96.44 300 TRP A CA 1
ATOM 2488 C C . TRP A 1 300 ? -12.620 16.852 -2.720 1.00 96.44 300 TRP A C 1
ATOM 2490 O O . TRP A 1 300 ? -13.721 16.311 -2.764 1.00 96.44 300 TRP A O 1
ATOM 2500 N N . GLN A 1 301 ? -12.483 18.175 -2.733 1.00 96.25 301 GLN A N 1
ATOM 2501 C CA . GLN A 1 301 ? -13.613 19.110 -2.709 1.00 96.25 301 GLN A CA 1
ATOM 2502 C C . GLN A 1 301 ? -14.273 19.314 -4.085 1.00 96.25 301 GLN A C 1
ATOM 2504 O O . GLN A 1 301 ? -15.374 19.850 -4.166 1.00 96.25 301 GLN A O 1
ATOM 2509 N N . MET A 1 302 ? -13.641 18.849 -5.168 1.00 97.38 302 MET A N 1
ATOM 2510 C CA . MET A 1 302 ? -14.205 18.904 -6.520 1.00 97.38 302 MET A CA 1
ATOM 2511 C C . MET A 1 302 ? -15.496 18.081 -6.653 1.00 97.38 302 MET A C 1
ATOM 2513 O O . MET A 1 302 ? -15.696 17.057 -5.982 1.00 97.38 302 MET A O 1
ATOM 2517 N N . SER A 1 303 ? -16.361 18.500 -7.578 1.00 98.12 303 SER A N 1
ATOM 2518 C CA . SER A 1 303 ? -17.530 17.722 -7.986 1.00 98.12 303 SER A CA 1
ATOM 2519 C C . SER A 1 303 ? -17.120 16.434 -8.709 1.00 98.12 303 SER A C 1
ATOM 2521 O O . SER A 1 303 ? -16.039 16.332 -9.295 1.00 98.12 303 SER A O 1
ATOM 2523 N N . ASN A 1 304 ? -18.011 15.440 -8.728 1.00 98.25 304 ASN A N 1
ATOM 2524 C CA . ASN A 1 304 ? -17.747 14.171 -9.415 1.00 98.25 304 ASN A CA 1
ATOM 2525 C C . ASN A 1 304 ? -17.431 14.369 -10.910 1.00 98.25 304 ASN A C 1
ATOM 2527 O O . ASN A 1 304 ? -16.563 13.687 -11.448 1.00 98.25 304 ASN A O 1
ATOM 2531 N N . ALA A 1 305 ? -18.084 15.329 -11.574 1.00 98.12 305 ALA A N 1
ATOM 2532 C CA . ALA A 1 305 ? -17.830 15.634 -12.981 1.00 98.12 305 ALA A CA 1
ATOM 2533 C C . ALA A 1 305 ? -16.437 16.249 -13.209 1.00 98.12 305 ALA A C 1
ATOM 2535 O O . ALA A 1 305 ? -15.767 15.923 -14.188 1.00 98.12 305 ALA A O 1
ATOM 2536 N N . GLU A 1 306 ? -15.976 17.124 -12.313 1.00 98.38 306 GLU A N 1
ATOM 2537 C CA . GLU A 1 306 ? -14.631 17.713 -12.385 1.00 98.38 306 GLU A CA 1
ATOM 2538 C C . GLU A 1 306 ? -13.543 16.669 -12.129 1.00 98.38 306 GLU A C 1
ATOM 2540 O O . GLU A 1 306 ? -12.557 16.619 -12.866 1.00 98.38 306 GLU A O 1
ATOM 2545 N N . ILE A 1 307 ? -13.754 15.789 -11.147 1.00 98.50 307 ILE A N 1
ATOM 2546 C CA . ILE A 1 307 ? -12.852 14.671 -10.848 1.00 98.50 307 ILE A CA 1
ATOM 2547 C C . ILE A 1 307 ? -12.750 13.724 -12.050 1.00 98.50 307 ILE A C 1
ATOM 2549 O O . ILE A 1 307 ? -11.644 13.351 -12.445 1.00 98.50 307 ILE A O 1
ATOM 2553 N N . ALA A 1 308 ? -13.879 13.363 -12.667 1.00 98.50 308 ALA A N 1
ATOM 2554 C CA . ALA A 1 308 ? -13.886 12.520 -13.859 1.00 98.50 308 ALA A CA 1
ATOM 2555 C C . ALA A 1 308 ? -13.111 13.180 -15.010 1.00 98.50 308 ALA A C 1
ATOM 2557 O O . ALA A 1 308 ? -12.211 12.563 -15.577 1.00 98.50 308 ALA A O 1
ATOM 2558 N N . LYS A 1 309 ? -13.367 14.465 -15.298 1.00 98.44 309 LYS A N 1
ATOM 2559 C CA . LYS A 1 309 ? -12.621 15.229 -16.317 1.00 98.44 309 LYS A CA 1
ATOM 2560 C C . LYS A 1 309 ? -11.117 15.265 -16.035 1.00 98.44 309 LYS A C 1
ATOM 2562 O O . LYS A 1 309 ? -10.318 15.103 -16.958 1.00 98.44 309 LYS A O 1
ATOM 2567 N N . PHE A 1 310 ? -10.723 15.456 -14.775 1.00 98.44 310 PHE A N 1
ATOM 2568 C CA . PHE A 1 310 ? -9.321 15.414 -14.363 1.00 98.44 310 PHE A CA 1
ATOM 2569 C C . PHE A 1 310 ? -8.696 14.042 -14.645 1.00 98.44 310 PHE A C 1
ATOM 2571 O O . PHE A 1 310 ? -7.636 13.964 -15.266 1.00 98.44 310 PHE A O 1
ATOM 2578 N N . ALA A 1 311 ? -9.375 12.961 -14.260 1.00 98.38 311 ALA A N 1
ATOM 2579 C CA . ALA A 1 311 ? -8.880 11.605 -14.455 1.00 98.38 311 ALA A CA 1
ATOM 2580 C C . ALA A 1 311 ? -8.749 11.226 -15.941 1.00 98.38 311 ALA A C 1
ATOM 2582 O O . ALA A 1 311 ? -7.748 10.635 -16.347 1.00 98.38 311 ALA A O 1
ATOM 2583 N N . ILE A 1 312 ? -9.707 11.643 -16.777 1.00 98.56 312 ILE A N 1
ATOM 2584 C CA . ILE A 1 312 ? -9.661 11.479 -18.239 1.00 98.56 312 ILE A CA 1
ATOM 2585 C C . ILE A 1 312 ? -8.434 12.190 -18.820 1.00 98.56 312 ILE A C 1
ATOM 2587 O O . ILE A 1 312 ? -7.685 11.603 -19.603 1.00 98.56 312 ILE A O 1
ATOM 2591 N N . LYS A 1 313 ? -8.173 13.434 -18.395 1.00 98.38 313 LYS A N 1
ATOM 2592 C CA . LYS A 1 313 ? -6.992 14.196 -18.826 1.00 98.38 313 LYS A CA 1
ATOM 2593 C C . LYS A 1 313 ? -5.690 13.483 -18.461 1.00 98.38 313 LYS A C 1
ATOM 2595 O O . LYS A 1 313 ? -4.757 13.469 -19.265 1.00 98.38 313 LYS A O 1
ATOM 2600 N N . GLU A 1 314 ? -5.610 12.891 -17.272 1.00 97.94 314 GLU A N 1
ATOM 2601 C CA . GLU A 1 314 ? -4.434 12.116 -16.881 1.00 97.94 314 GLU A CA 1
ATOM 2602 C C . GLU A 1 314 ? -4.278 10.839 -17.702 1.00 97.94 314 GLU A C 1
ATOM 2604 O O . GLU A 1 314 ? -3.168 10.581 -18.163 1.00 97.94 314 GLU A O 1
ATOM 2609 N N . LEU A 1 315 ? -5.358 10.089 -17.962 1.00 97.62 315 LEU A N 1
ATOM 2610 C CA . LEU A 1 315 ? -5.300 8.904 -18.825 1.00 97.62 315 LEU A CA 1
ATOM 2611 C C . LEU A 1 315 ? -4.819 9.231 -20.241 1.00 97.62 315 LEU A C 1
ATOM 2613 O O . LEU A 1 315 ? -3.989 8.494 -20.771 1.00 97.62 315 LEU A O 1
ATOM 2617 N N . ILE A 1 316 ? -5.272 10.343 -20.827 1.00 97.62 316 ILE A N 1
ATOM 2618 C CA . ILE A 1 316 ? -4.766 10.829 -22.122 1.00 97.62 316 ILE A CA 1
ATOM 2619 C C . ILE A 1 316 ? -3.270 11.145 -22.016 1.00 97.62 316 ILE A C 1
ATOM 2621 O O . ILE A 1 316 ? -2.468 10.715 -22.844 1.00 97.62 316 ILE A O 1
ATOM 2625 N N . LYS A 1 317 ? -2.857 11.844 -20.952 1.00 97.25 317 LYS A N 1
ATOM 2626 C CA . LYS A 1 317 ? -1.455 12.222 -20.713 1.00 97.25 317 LYS A CA 1
ATOM 2627 C C . LYS A 1 317 ? -0.520 11.015 -20.566 1.00 97.25 317 LYS A C 1
ATOM 2629 O O . LYS A 1 317 ? 0.652 11.096 -20.955 1.00 97.25 317 LYS A O 1
ATOM 2634 N N . ILE A 1 318 ? -1.017 9.907 -20.016 1.00 96.06 318 ILE A N 1
ATOM 2635 C CA . ILE A 1 318 ? -0.285 8.635 -19.925 1.00 96.06 318 ILE A CA 1
ATOM 2636 C C . ILE A 1 318 ? -0.576 7.669 -21.081 1.00 96.06 318 ILE A C 1
ATOM 2638 O O . ILE A 1 318 ? -0.085 6.545 -21.055 1.00 96.06 318 ILE A O 1
ATOM 2642 N N . GLN A 1 319 ? -1.303 8.125 -22.108 1.00 95.38 319 GLN A N 1
ATOM 2643 C CA . GLN A 1 319 ? -1.586 7.414 -23.361 1.00 95.38 319 GLN A CA 1
ATOM 2644 C C . GLN A 1 319 ? -2.433 6.145 -23.195 1.00 95.38 319 GLN A C 1
ATOM 2646 O O . GLN A 1 319 ? -2.351 5.222 -24.005 1.00 95.38 319 GLN A O 1
ATOM 2651 N N . PHE A 1 320 ? -3.268 6.093 -22.154 1.00 95.38 320 PHE A N 1
ATOM 2652 C CA . PHE A 1 320 ? -4.217 4.995 -21.959 1.00 95.38 320 PHE A CA 1
ATOM 2653 C C . PHE A 1 320 ? -5.432 5.069 -22.884 1.00 95.38 320 PHE A C 1
ATOM 2655 O O . PHE A 1 320 ? -5.954 4.027 -23.283 1.00 95.38 320 PHE A O 1
ATOM 2662 N N . ILE A 1 321 ? -5.812 6.286 -23.261 1.00 96.00 321 ILE A N 1
ATOM 2663 C CA . ILE A 1 321 ? -6.845 6.627 -24.243 1.00 96.00 321 ILE A CA 1
ATOM 2664 C C . ILE A 1 321 ? -6.327 7.784 -25.102 1.00 96.00 321 ILE A C 1
ATOM 2666 O O . ILE A 1 321 ? -5.399 8.488 -24.690 1.00 96.00 321 ILE A O 1
ATOM 2670 N N . ASN A 1 322 ? -6.899 7.986 -26.287 1.00 95.25 322 ASN A N 1
ATOM 2671 C CA . ASN A 1 322 ? -6.470 9.069 -27.183 1.00 95.25 322 ASN A CA 1
ATOM 2672 C C . ASN A 1 322 ? -7.237 10.363 -26.939 1.00 95.25 322 ASN A C 1
ATOM 2674 O O . ASN A 1 322 ? -6.677 11.449 -27.093 1.00 95.25 322 ASN A O 1
ATOM 2678 N N . SER A 1 323 ? -8.518 10.252 -26.593 1.00 96.25 323 SER A N 1
ATOM 2679 C CA . SER A 1 323 ? -9.402 11.405 -26.521 1.00 96.25 323 SER A CA 1
ATOM 2680 C C . SER A 1 323 ? -10.542 11.184 -25.518 1.00 96.25 323 SER A C 1
ATOM 2682 O O . SER A 1 323 ? -10.857 10.037 -25.186 1.00 96.25 323 SER A O 1
ATOM 2684 N N . PRO A 1 324 ? -11.154 12.262 -24.991 1.00 96.88 324 PRO A N 1
ATOM 2685 C CA . PRO A 1 324 ? -12.259 12.157 -24.037 1.00 96.88 324 PRO A CA 1
ATOM 2686 C C . PRO A 1 324 ? -13.494 11.438 -24.594 1.00 96.88 324 PRO A C 1
ATOM 2688 O O . PRO A 1 324 ? -14.242 10.848 -23.823 1.00 96.88 324 PRO A O 1
ATOM 2691 N N . GLU A 1 325 ? -13.702 11.465 -25.912 1.00 96.31 325 GLU A N 1
ATOM 2692 C CA . GLU A 1 325 ? -14.849 10.847 -26.590 1.00 96.31 325 GLU A CA 1
ATOM 2693 C C . GLU A 1 325 ? -14.803 9.310 -26.551 1.00 96.31 325 GLU A C 1
ATOM 2695 O O . GLU A 1 325 ? -15.817 8.658 -26.786 1.00 96.31 325 GLU A O 1
ATOM 2700 N N . GLU A 1 326 ? -13.649 8.715 -26.222 1.00 95.50 326 GLU A N 1
ATOM 2701 C CA . GLU A 1 326 ? -13.527 7.272 -25.979 1.00 95.50 326 GLU A CA 1
ATOM 2702 C C . GLU A 1 326 ? -14.133 6.848 -24.623 1.00 95.50 326 GLU A C 1
ATOM 2704 O O . GLU A 1 326 ? -14.220 5.650 -24.347 1.00 95.50 326 GLU A O 1
ATOM 2709 N N . VAL A 1 327 ? -14.554 7.800 -23.777 1.00 97.75 327 VAL A N 1
ATOM 2710 C CA . VAL A 1 327 ? -15.193 7.550 -22.477 1.00 97.75 327 VAL A CA 1
ATOM 2711 C C . VAL A 1 327 ? -16.710 7.604 -22.617 1.00 97.75 327 VAL A C 1
ATOM 2713 O O . VAL A 1 327 ? -17.284 8.635 -22.953 1.00 97.75 327 VAL A O 1
ATOM 2716 N N . LEU A 1 328 ? -17.362 6.484 -22.323 1.00 97.56 328 LEU A N 1
ATOM 2717 C CA . LEU A 1 328 ? -18.802 6.298 -22.500 1.00 97.56 328 LEU A CA 1
ATOM 2718 C C . LEU A 1 328 ? -19.599 6.601 -21.233 1.00 97.56 328 LEU A C 1
ATOM 2720 O O . LEU A 1 328 ? -20.750 7.015 -21.318 1.00 97.56 328 LEU A O 1
ATOM 2724 N N . ASP A 1 329 ? -19.006 6.344 -20.068 1.00 97.38 329 ASP A N 1
ATOM 2725 C CA . ASP A 1 329 ? -19.644 6.536 -18.767 1.00 97.38 329 ASP A CA 1
ATOM 2726 C C . ASP A 1 329 ? -18.587 6.670 -17.662 1.00 97.38 329 ASP A C 1
ATOM 2728 O O . ASP A 1 329 ? -17.433 6.255 -17.834 1.00 97.38 329 ASP A O 1
ATOM 2732 N N . TYR A 1 330 ? -18.976 7.236 -16.521 1.00 98.25 330 TYR A N 1
ATOM 2733 C CA . TYR A 1 330 ? -18.113 7.354 -15.355 1.00 98.25 330 TYR A CA 1
ATOM 2734 C C . TYR A 1 330 ? -18.860 7.214 -14.027 1.00 98.25 330 TYR A C 1
ATOM 2736 O O . TYR A 1 330 ? -20.036 7.530 -13.888 1.00 98.25 330 TYR A O 1
ATOM 2744 N N . THR A 1 331 ? -18.122 6.822 -12.992 1.00 98.00 331 THR A N 1
ATOM 2745 C CA . THR A 1 331 ? -18.561 6.920 -11.597 1.00 98.00 331 THR A CA 1
ATOM 2746 C C . THR A 1 331 ? -17.420 7.424 -10.724 1.00 98.00 331 THR A C 1
ATOM 2748 O O . THR A 1 331 ? -16.250 7.209 -11.034 1.00 98.00 331 THR A O 1
ATOM 2751 N N . VAL A 1 332 ? -17.737 8.117 -9.634 1.00 98.44 332 VAL A N 1
ATOM 2752 C CA . VAL A 1 332 ? -16.740 8.630 -8.688 1.00 98.44 332 VAL A CA 1
ATOM 2753 C C . VAL A 1 332 ? -17.171 8.263 -7.281 1.00 98.44 332 VAL A C 1
ATOM 2755 O O . VAL A 1 332 ? -18.269 8.610 -6.852 1.00 98.44 332 VAL A O 1
ATOM 2758 N N . ILE A 1 333 ? -16.286 7.580 -6.560 1.00 97.25 333 ILE A N 1
ATOM 2759 C CA . ILE A 1 333 ? -16.514 7.132 -5.187 1.00 97.25 333 ILE A CA 1
ATOM 2760 C C . ILE A 1 333 ? -15.405 7.706 -4.310 1.00 97.25 333 ILE A C 1
ATOM 2762 O O . ILE A 1 333 ? -14.226 7.413 -4.516 1.00 97.25 333 ILE A O 1
ATOM 2766 N N . LYS A 1 334 ? -15.789 8.517 -3.322 1.00 97.19 334 LYS A N 1
ATOM 2767 C CA . LYS A 1 334 ? -14.890 9.075 -2.306 1.00 97.19 334 LYS A CA 1
ATOM 2768 C C . LYS A 1 334 ? -14.939 8.185 -1.064 1.00 97.19 334 LYS A C 1
ATOM 2770 O O . LYS A 1 334 ? -16.014 7.943 -0.524 1.00 97.19 334 LYS A O 1
ATOM 2775 N N . VAL A 1 335 ? -13.788 7.677 -0.636 1.00 95.06 335 VAL A N 1
ATOM 2776 C CA . VAL A 1 335 ? -13.652 6.726 0.472 1.00 95.06 335 VAL A CA 1
ATOM 2777 C C . VAL A 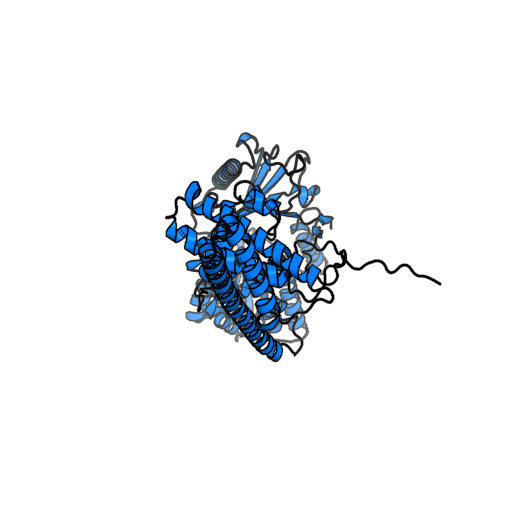1 335 ? -12.770 7.350 1.558 1.00 95.06 335 VAL A C 1
ATOM 2779 O O . VAL A 1 335 ? -11.537 7.360 1.427 1.00 95.06 335 VAL A O 1
ATOM 2782 N N . PRO A 1 336 ? -13.377 7.902 2.622 1.00 94.75 336 PRO A N 1
ATOM 2783 C CA . PRO A 1 336 ? -12.621 8.526 3.692 1.00 94.75 336 PRO A CA 1
ATOM 2784 C C . PRO A 1 336 ? -11.912 7.466 4.536 1.00 94.75 336 PRO A C 1
ATOM 2786 O O . PRO A 1 336 ? -12.355 6.322 4.657 1.00 94.75 336 PRO A O 1
ATOM 2789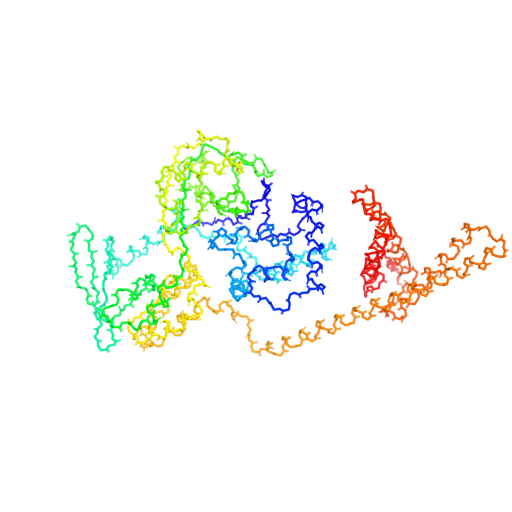 N N . LYS A 1 337 ? -10.802 7.864 5.147 1.00 93.56 337 LYS A N 1
ATOM 2790 C CA . LYS A 1 337 ? -10.016 7.097 6.111 1.00 93.56 337 LYS A CA 1
ATOM 2791 C C . LYS A 1 337 ? -9.612 5.710 5.602 1.00 93.56 337 LYS A C 1
ATOM 2793 O O . LYS A 1 337 ? -9.685 4.716 6.319 1.00 93.56 337 LYS A O 1
ATOM 2798 N N . THR A 1 338 ? -9.179 5.625 4.349 1.00 91.25 338 THR A N 1
ATOM 2799 C CA . THR A 1 338 ? -8.859 4.352 3.687 1.00 91.25 338 THR A CA 1
ATOM 2800 C C . THR A 1 338 ? -7.590 3.697 4.232 1.00 91.25 338 THR A C 1
ATOM 2802 O O . THR A 1 338 ? -7.563 2.469 4.390 1.00 91.25 338 THR A O 1
ATOM 2805 N N . TYR A 1 339 ? -6.546 4.484 4.525 1.00 88.62 339 TYR A N 1
ATOM 2806 C CA . TYR A 1 339 ? -5.288 3.965 5.068 1.00 88.62 339 TYR A CA 1
ATOM 2807 C C . TYR A 1 339 ? -4.897 4.657 6.376 1.00 88.62 339 TYR A C 1
ATOM 2809 O O . TYR A 1 339 ? -4.687 5.870 6.364 1.00 88.62 339 TYR A O 1
ATOM 2817 N N . PRO A 1 340 ? -4.725 3.914 7.484 1.00 90.62 340 PRO A N 1
ATOM 2818 C CA . PRO A 1 340 ? -4.087 4.460 8.672 1.00 90.62 340 PRO A CA 1
ATOM 2819 C C . PRO A 1 340 ? -2.612 4.731 8.371 1.00 90.62 340 PRO A C 1
ATOM 2821 O O . PRO A 1 340 ? -1.907 3.896 7.791 1.00 90.62 340 PRO A O 1
ATOM 2824 N N . ALA A 1 341 ? -2.166 5.926 8.729 1.00 85.75 341 ALA A N 1
ATOM 2825 C CA . ALA A 1 341 ? -0.816 6.398 8.510 1.00 85.75 341 ALA A CA 1
ATOM 2826 C C . ALA A 1 341 ? -0.029 6.368 9.819 1.00 85.75 341 ALA A C 1
ATOM 2828 O O . ALA A 1 341 ? -0.414 6.981 10.808 1.00 85.75 341 ALA A O 1
ATOM 2829 N N . TYR A 1 342 ? 1.134 5.721 9.805 1.00 85.12 342 TYR A N 1
ATOM 2830 C CA . TYR A 1 342 ? 1.995 5.615 10.988 1.00 85.12 342 TYR A CA 1
ATOM 2831 C C . TYR A 1 342 ? 2.919 6.839 11.129 1.00 85.12 342 TYR A C 1
ATOM 2833 O O . TYR A 1 342 ? 4.140 6.722 11.229 1.00 85.12 342 TYR A O 1
ATOM 2841 N N . PHE A 1 343 ? 2.330 8.030 11.051 1.00 82.25 343 PHE A N 1
ATOM 2842 C CA . PHE A 1 343 ? 2.969 9.329 11.257 1.00 82.25 343 PHE A CA 1
ATOM 2843 C C . PHE A 1 343 ? 2.003 10.269 11.999 1.00 82.25 343 PHE A C 1
ATOM 2845 O O . PHE A 1 343 ? 0.913 9.858 12.389 1.00 82.25 343 PHE A O 1
ATOM 2852 N N . GLY A 1 344 ? 2.421 11.509 12.272 1.00 87.69 344 GLY A N 1
ATOM 2853 C CA . GLY A 1 344 ? 1.703 12.375 13.211 1.00 87.69 344 GLY A CA 1
ATOM 2854 C C . GLY A 1 344 ? 1.940 11.903 14.645 1.00 87.69 344 GLY A C 1
ATOM 2855 O O . GLY A 1 344 ? 3.088 11.728 15.053 1.00 87.69 344 GLY A O 1
ATOM 2856 N N . THR A 1 345 ? 0.871 11.654 15.394 1.00 93.50 345 THR A N 1
ATOM 2857 C CA . THR A 1 345 ? 0.934 11.194 16.794 1.00 93.50 345 THR A CA 1
ATOM 2858 C C . THR A 1 345 ? 1.097 9.678 16.947 1.00 93.50 345 THR A C 1
ATOM 2860 O O . THR A 1 345 ? 1.212 9.200 18.074 1.00 93.50 345 THR A O 1
ATOM 2863 N N . TYR A 1 346 ? 1.174 8.908 15.851 1.00 90.62 346 TYR A N 1
ATOM 2864 C CA . TYR A 1 346 ? 1.317 7.443 15.895 1.00 90.62 346 TYR A CA 1
ATOM 2865 C C . TYR A 1 346 ? 2.449 6.910 16.801 1.00 90.62 346 TYR A C 1
ATOM 2867 O O . TYR A 1 346 ? 2.225 5.900 17.462 1.00 90.62 346 TYR A O 1
ATOM 2875 N N . PRO A 1 347 ? 3.633 7.550 16.935 1.00 89.56 347 PRO A N 1
ATOM 2876 C CA . PRO A 1 347 ? 4.652 7.096 17.892 1.00 89.56 347 PRO A CA 1
ATOM 2877 C C . PRO A 1 347 ? 4.178 7.028 19.355 1.00 89.56 347 PRO A C 1
ATOM 2879 O O . PRO A 1 347 ? 4.814 6.379 20.175 1.00 89.56 347 PRO A O 1
ATOM 2882 N N . GLN A 1 348 ? 3.067 7.690 19.688 1.00 94.12 348 GLN A N 1
ATOM 2883 C CA . GLN A 1 348 ? 2.440 7.685 21.012 1.00 94.12 348 GLN A CA 1
ATOM 2884 C C . GLN A 1 348 ? 1.216 6.752 21.088 1.00 94.12 348 GLN A C 1
ATOM 2886 O O . GLN A 1 348 ? 0.513 6.735 22.100 1.00 94.12 348 GLN A O 1
ATOM 2891 N N . PHE A 1 349 ? 0.941 5.972 20.035 1.00 93.12 349 PHE A N 1
ATOM 2892 C CA . PHE A 1 349 ? -0.266 5.152 19.904 1.00 93.12 349 PHE A CA 1
ATOM 2893 C C . PHE A 1 349 ? -0.434 4.130 21.036 1.00 93.12 349 PHE A C 1
ATOM 2895 O O . PHE A 1 349 ? -1.560 3.868 21.453 1.00 93.12 349 PHE A O 1
ATOM 2902 N N . ASP A 1 350 ? 0.658 3.610 21.604 1.00 94.69 350 ASP A N 1
ATOM 2903 C CA . ASP A 1 350 ? 0.589 2.662 22.724 1.00 94.69 350 ASP A CA 1
ATOM 2904 C C . ASP A 1 350 ? -0.110 3.239 23.964 1.00 94.69 350 ASP A C 1
ATOM 2906 O O . ASP A 1 350 ? -0.730 2.498 24.728 1.00 94.69 350 ASP A O 1
ATOM 2910 N N . ARG A 1 351 ? -0.087 4.564 24.146 1.00 97.25 351 ARG A N 1
ATOM 2911 C CA . ARG A 1 351 ? -0.800 5.240 25.241 1.00 97.25 351 ARG A CA 1
ATOM 2912 C C . ARG A 1 351 ? -2.304 5.238 25.004 1.00 97.25 351 ARG A C 1
ATOM 2914 O O . ARG A 1 351 ? -3.066 4.906 25.906 1.00 97.25 351 ARG A O 1
ATOM 2921 N N . LEU A 1 352 ? -2.716 5.527 23.769 1.00 96.50 352 LEU A N 1
ATOM 2922 C CA . LEU A 1 352 ? -4.111 5.445 23.337 1.00 96.50 352 LEU A CA 1
ATOM 2923 C C . LEU A 1 352 ? -4.637 4.004 23.426 1.00 96.50 352 LEU A C 1
ATOM 2925 O O . LEU A 1 352 ? -5.726 3.773 23.946 1.00 96.50 352 LEU A O 1
ATOM 2929 N N . LYS A 1 353 ? -3.834 3.029 22.991 1.00 96.06 353 LYS A N 1
ATOM 2930 C CA . LYS A 1 353 ? -4.118 1.597 23.145 1.00 96.06 353 LYS A CA 1
ATOM 2931 C C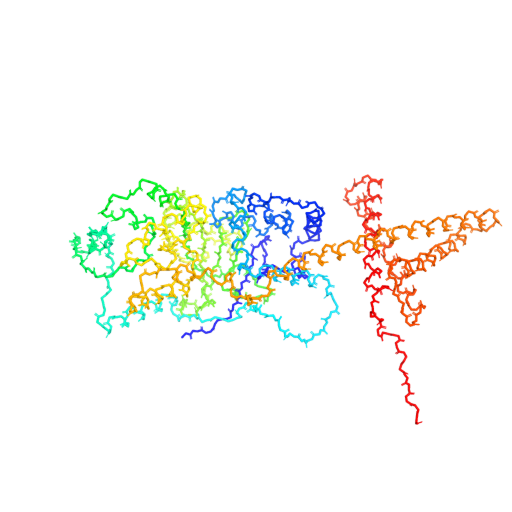 . LYS A 1 353 ? -4.287 1.208 24.616 1.00 96.06 353 LYS A C 1
ATOM 2933 O O . LYS A 1 353 ? -5.238 0.511 24.953 1.00 96.06 353 LYS A O 1
ATOM 2938 N N . SER A 1 354 ? -3.386 1.662 25.486 1.00 96.69 354 SER A N 1
ATOM 2939 C CA . SER A 1 354 ? -3.442 1.369 26.924 1.00 96.69 354 SER A CA 1
ATOM 2940 C C . SER A 1 354 ? -4.686 1.963 27.579 1.00 96.69 354 SER A C 1
ATOM 2942 O O . SER A 1 354 ? -5.328 1.273 28.361 1.00 96.69 354 SER A O 1
ATOM 2944 N N . TYR A 1 355 ? -5.060 3.196 27.218 1.00 96.25 355 TYR A N 1
ATOM 2945 C CA . TYR A 1 355 ? -6.294 3.836 27.681 1.00 96.25 355 TYR A CA 1
ATOM 2946 C C . TYR A 1 355 ? -7.537 3.037 27.279 1.00 96.25 355 TYR A C 1
ATOM 2948 O O . TYR A 1 355 ? -8.346 2.686 28.128 1.00 96.25 355 TYR A O 1
ATOM 2956 N N . ILE A 1 356 ? -7.663 2.676 25.999 1.00 95.38 356 ILE A N 1
ATOM 2957 C CA . ILE A 1 356 ? -8.818 1.907 25.521 1.00 95.38 356 ILE A CA 1
ATOM 2958 C C . ILE A 1 356 ? -8.907 0.523 26.174 1.00 95.38 356 ILE A C 1
ATOM 2960 O O . ILE A 1 356 ? -10.004 0.054 26.463 1.00 95.38 356 ILE A O 1
ATOM 2964 N N . ASN A 1 357 ? -7.775 -0.138 26.420 1.00 95.25 357 ASN A N 1
ATOM 2965 C CA . ASN A 1 357 ? -7.773 -1.475 27.012 1.00 95.25 357 ASN A CA 1
ATOM 2966 C C . ASN A 1 357 ? -8.299 -1.509 28.461 1.00 95.25 357 ASN A C 1
ATOM 2968 O O . ASN A 1 357 ? -8.587 -2.602 28.942 1.00 95.25 357 ASN A O 1
ATOM 2972 N N . GLN A 1 358 ? -8.451 -0.355 29.128 1.00 93.94 358 GLN A N 1
ATOM 2973 C CA . GLN A 1 358 ? -9.084 -0.247 30.449 1.00 93.94 358 GLN A CA 1
ATOM 2974 C C . GLN A 1 358 ? -10.580 -0.582 30.411 1.00 93.94 358 GLN A C 1
ATOM 2976 O O . GLN A 1 358 ? -11.123 -1.038 31.411 1.00 93.94 358 GLN A O 1
ATOM 2981 N N . PHE A 1 359 ? -11.238 -0.383 29.266 1.00 95.00 359 PHE A N 1
ATOM 2982 C CA . PHE A 1 359 ? -12.632 -0.766 29.068 1.00 95.00 359 PHE A CA 1
ATOM 2983 C C . PHE A 1 359 ? -12.685 -2.271 28.783 1.00 95.00 359 PHE A C 1
ATOM 2985 O O . PHE A 1 359 ? -12.327 -2.733 27.692 1.00 95.00 359 PHE A O 1
ATOM 2992 N N . GLU A 1 360 ? -13.088 -3.065 29.776 1.00 94.75 360 GLU A N 1
ATOM 2993 C CA . GLU A 1 360 ? -13.030 -4.526 29.675 1.00 94.75 360 GLU A CA 1
ATOM 2994 C C . GLU A 1 360 ? -13.906 -5.046 28.536 1.00 94.75 360 GLU A C 1
ATOM 2996 O O . GLU A 1 360 ? -13.456 -5.893 27.762 1.00 94.75 360 GLU A O 1
ATOM 3001 N N . ASN A 1 361 ? -15.093 -4.458 28.375 1.00 96.56 361 ASN A N 1
ATOM 3002 C CA . ASN A 1 361 ? -16.107 -4.886 27.421 1.00 96.56 361 ASN A CA 1
ATOM 3003 C C . ASN A 1 361 ? -16.060 -4.198 26.043 1.00 96.56 361 ASN A C 1
ATOM 3005 O O . ASN A 1 361 ? -16.950 -4.423 25.220 1.00 96.56 361 ASN A O 1
ATOM 3009 N N . LEU A 1 362 ? -15.030 -3.391 25.762 1.00 97.25 362 LEU A N 1
ATOM 3010 C CA . LEU A 1 362 ? -14.838 -2.714 24.476 1.00 97.25 362 LEU A CA 1
ATOM 3011 C C . LEU A 1 362 ? -13.665 -3.317 23.696 1.00 97.25 362 LEU A C 1
ATOM 3013 O O . LEU A 1 362 ? -12.508 -3.212 24.094 1.00 97.25 362 LEU A O 1
ATOM 3017 N N . TYR A 1 363 ? -13.944 -3.888 22.529 1.00 97.81 363 TYR A N 1
ATOM 3018 C CA . TYR A 1 363 ? -12.954 -4.538 21.674 1.00 97.81 363 TYR A CA 1
ATOM 3019 C C . TYR A 1 363 ? -12.775 -3.759 20.374 1.00 97.81 363 TYR A C 1
ATOM 3021 O O . TYR A 1 363 ? -13.721 -3.603 19.603 1.00 97.81 363 TYR A O 1
ATOM 3029 N N . LEU A 1 364 ? -11.556 -3.289 20.101 1.00 97.81 364 LEU A N 1
ATOM 3030 C CA . LEU A 1 364 ? -11.236 -2.641 18.827 1.00 97.81 364 LEU A CA 1
ATOM 3031 C C . LEU A 1 364 ? -10.687 -3.656 17.839 1.00 97.81 364 LEU A C 1
ATOM 3033 O O . LEU A 1 364 ? -9.727 -4.366 18.136 1.00 97.81 364 LEU A O 1
ATOM 3037 N N . VAL A 1 365 ? -11.288 -3.704 16.653 1.00 97.88 365 VAL A N 1
ATOM 3038 C CA . VAL A 1 365 ? -10.956 -4.684 15.615 1.00 97.88 365 VAL A CA 1
ATOM 3039 C C . VAL A 1 365 ? -10.898 -4.028 14.235 1.00 97.88 365 VAL A C 1
ATOM 3041 O O . VAL A 1 365 ? -11.391 -2.921 14.009 1.00 97.88 365 VAL A O 1
ATOM 3044 N N . GLY A 1 366 ? -10.281 -4.712 13.276 1.00 95.75 366 GLY A N 1
ATOM 3045 C CA . GLY A 1 366 ? -10.190 -4.255 11.894 1.00 95.75 366 GLY A CA 1
ATOM 3046 C C . GLY A 1 366 ? -9.208 -3.103 11.664 1.00 95.75 366 GLY A C 1
ATOM 3047 O O . GLY A 1 366 ? -8.463 -2.681 12.546 1.00 95.75 366 GLY A O 1
ATOM 3048 N N . ARG A 1 367 ? -9.181 -2.608 10.420 1.00 93.94 367 ARG A N 1
ATOM 3049 C CA . ARG A 1 367 ? -8.192 -1.623 9.951 1.00 93.94 367 ARG A CA 1
ATOM 3050 C C . ARG A 1 367 ? -8.210 -0.319 10.754 1.00 93.94 367 ARG A C 1
ATOM 3052 O O . ARG A 1 367 ? -7.187 0.082 11.299 1.00 93.94 367 ARG A O 1
ATOM 3059 N N . ASN A 1 368 ? -9.354 0.357 10.812 1.00 95.56 368 ASN A N 1
ATOM 3060 C CA . ASN A 1 368 ? -9.431 1.697 11.399 1.00 95.56 368 ASN A CA 1
ATOM 3061 C C . ASN A 1 368 ? -9.751 1.679 12.897 1.00 95.56 368 ASN A C 1
ATOM 3063 O O . ASN A 1 368 ? -9.266 2.563 13.605 1.00 95.56 368 ASN A O 1
ATOM 3067 N N . GLY A 1 369 ? -10.467 0.659 13.387 1.00 96.50 369 GLY A N 1
ATOM 3068 C CA . GLY A 1 369 ? -10.645 0.422 14.824 1.00 96.50 369 GLY A CA 1
ATOM 3069 C C . GLY A 1 369 ? -9.315 0.263 15.542 1.00 96.50 369 GLY A C 1
ATOM 3070 O O . GLY A 1 369 ? -9.086 0.883 16.571 1.00 96.50 369 GLY A O 1
ATOM 3071 N N . MET A 1 370 ? -8.380 -0.471 14.945 1.00 95.81 370 MET A N 1
ATOM 3072 C CA . MET A 1 370 ? -7.055 -0.673 15.531 1.00 95.81 370 MET A CA 1
ATOM 3073 C C . MET A 1 370 ? -5.995 0.312 15.029 1.00 95.81 370 MET A C 1
ATOM 3075 O O . MET A 1 370 ? -4.841 0.201 15.429 1.00 95.81 370 MET A O 1
ATOM 3079 N N . HIS A 1 371 ? -6.347 1.224 14.115 1.00 94.25 371 HIS A N 1
ATOM 3080 C CA . HIS A 1 371 ? -5.395 2.059 13.373 1.00 94.25 371 HIS A CA 1
ATOM 3081 C C . HIS A 1 371 ? -4.220 1.253 12.771 1.00 94.25 371 HIS A C 1
ATOM 3083 O O . HIS A 1 371 ? -3.067 1.676 12.780 1.00 94.25 371 HIS A O 1
ATOM 3089 N N . LYS A 1 372 ? -4.512 0.067 12.230 1.00 88.75 372 LYS A N 1
ATOM 3090 C CA . LYS A 1 372 ? -3.534 -0.834 11.613 1.00 88.75 372 LYS A CA 1
ATOM 3091 C C . LYS A 1 372 ? -3.810 -1.011 10.137 1.00 88.75 372 LYS A C 1
ATOM 3093 O O . LYS A 1 372 ? -4.942 -1.254 9.734 1.00 88.75 372 LYS A O 1
ATOM 3098 N N . TYR A 1 373 ? -2.771 -0.985 9.310 1.00 83.00 373 TYR A N 1
ATOM 3099 C CA . TYR A 1 373 ? -2.867 -1.322 7.893 1.00 83.00 373 TYR A CA 1
ATOM 3100 C C . TYR A 1 373 ? -3.135 -2.829 7.725 1.00 83.00 373 TYR A C 1
ATOM 3102 O O . TYR A 1 373 ? -2.228 -3.623 7.472 1.00 83.00 373 TYR A O 1
ATOM 3110 N N . ASN A 1 374 ? -4.402 -3.214 7.868 1.00 84.00 374 ASN A N 1
ATOM 3111 C CA . ASN A 1 374 ? -4.887 -4.587 7.746 1.00 84.00 374 ASN A CA 1
ATOM 3112 C C . ASN A 1 374 ? -5.449 -4.847 6.349 1.00 84.00 374 ASN A C 1
ATOM 3114 O O . ASN A 1 374 ? -6.065 -3.959 5.760 1.00 84.00 374 ASN A O 1
ATOM 3118 N N . ASN A 1 375 ? -5.292 -6.068 5.844 1.00 87.62 375 ASN A N 1
ATOM 3119 C CA . ASN A 1 375 ? -6.088 -6.585 4.732 1.00 87.62 375 ASN A CA 1
ATOM 3120 C C . ASN A 1 375 ? -7.437 -7.132 5.255 1.00 87.62 375 ASN A C 1
ATOM 3122 O O . ASN A 1 375 ? -7.743 -7.009 6.448 1.00 87.62 375 ASN A O 1
ATOM 3126 N N . GLN A 1 376 ? -8.285 -7.659 4.364 1.00 89.88 376 GLN A N 1
ATOM 3127 C CA . GLN A 1 376 ? -9.618 -8.157 4.744 1.00 89.88 376 GLN A CA 1
ATOM 3128 C C . GLN A 1 376 ? -9.528 -9.338 5.718 1.00 89.88 376 GLN A C 1
ATOM 3130 O O . GLN A 1 376 ? -10.155 -9.310 6.769 1.00 89.88 376 GLN A O 1
ATOM 3135 N N . ASP A 1 377 ? -8.684 -10.315 5.407 1.00 89.19 377 ASP A N 1
ATOM 3136 C CA . ASP A 1 377 ? -8.351 -11.475 6.235 1.00 89.19 377 ASP A CA 1
ATOM 3137 C C . ASP A 1 377 ? -7.826 -11.079 7.620 1.00 89.19 377 ASP A C 1
ATOM 3139 O O . ASP A 1 377 ? -8.373 -11.523 8.626 1.00 89.19 377 ASP A O 1
ATOM 3143 N N . HIS A 1 378 ? -6.855 -10.164 7.701 1.00 90.50 378 HIS A N 1
ATOM 3144 C CA . HIS A 1 378 ? -6.351 -9.673 8.991 1.00 90.50 378 HIS A CA 1
ATOM 3145 C C . HIS A 1 378 ? -7.465 -9.016 9.815 1.00 90.50 378 HIS A C 1
ATOM 3147 O O . HIS A 1 378 ? -7.560 -9.217 11.023 1.00 90.50 378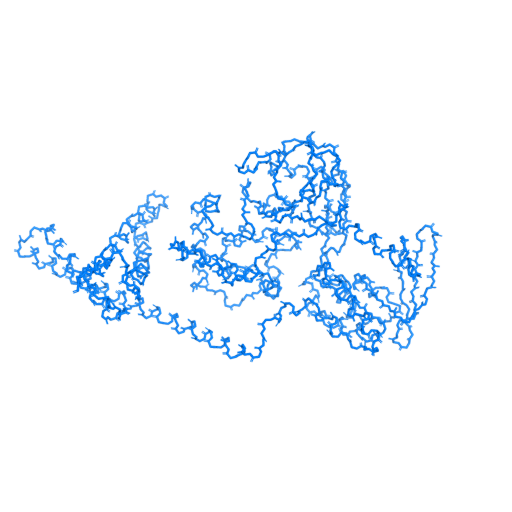 HIS A O 1
ATOM 3153 N N . SER A 1 379 ? -8.336 -8.241 9.160 1.00 93.69 379 SER A N 1
ATOM 3154 C CA . SER A 1 379 ? -9.466 -7.591 9.830 1.00 93.69 379 SER A CA 1
ATOM 3155 C C . SER A 1 379 ? -10.477 -8.616 10.350 1.00 93.69 379 SER A C 1
ATOM 3157 O O . SER A 1 379 ? -10.951 -8.487 11.476 1.00 93.69 379 SER A O 1
ATOM 3159 N N . MET A 1 380 ? -10.757 -9.669 9.581 1.00 94.69 380 MET A N 1
ATOM 3160 C CA . MET A 1 380 ? -11.618 -10.770 10.017 1.00 94.69 380 MET A CA 1
ATOM 3161 C C . MET A 1 380 ? -11.015 -11.521 11.207 1.00 94.69 380 MET A C 1
ATOM 3163 O O . MET A 1 380 ? -11.707 -11.733 12.198 1.00 94.69 380 MET A O 1
ATOM 3167 N N . LEU A 1 381 ? -9.720 -11.849 11.158 1.00 96.06 381 LEU A N 1
ATOM 3168 C CA . LEU A 1 381 ? -9.027 -12.537 12.251 1.00 96.06 381 LEU A CA 1
ATOM 3169 C C . LEU A 1 381 ? -9.090 -11.744 13.561 1.00 96.06 381 LEU A C 1
ATOM 3171 O O . LEU A 1 381 ? -9.323 -12.334 14.612 1.00 96.06 381 LEU A O 1
ATOM 3175 N N . THR A 1 382 ? -8.962 -10.411 13.512 1.00 97.62 382 THR A N 1
ATOM 3176 C CA . THR A 1 382 ? -9.096 -9.578 14.724 1.00 97.62 382 THR A CA 1
ATOM 3177 C C . THR A 1 382 ? -10.487 -9.668 15.351 1.00 97.62 382 THR A C 1
ATOM 3179 O O . THR A 1 382 ? -10.598 -9.737 16.572 1.00 97.62 382 THR A O 1
ATOM 3182 N N . ALA A 1 383 ? -11.545 -9.739 14.535 1.00 97.06 383 ALA A N 1
ATOM 3183 C CA . ALA A 1 383 ? -12.909 -9.920 15.027 1.00 97.06 383 ALA A CA 1
ATOM 3184 C C . ALA A 1 383 ? -13.130 -11.329 15.595 1.00 97.06 383 ALA A C 1
ATOM 3186 O O . ALA A 1 383 ? -13.733 -11.474 16.655 1.00 97.06 383 ALA A O 1
ATOM 3187 N N . MET A 1 384 ? -12.596 -12.363 14.937 1.00 97.38 384 MET A N 1
ATOM 3188 C CA . MET A 1 384 ? -12.676 -13.743 15.428 1.00 97.38 384 MET A CA 1
ATOM 3189 C C . MET A 1 384 ? -11.969 -13.899 16.780 1.00 97.38 384 MET A C 1
ATOM 3191 O O . MET A 1 384 ? -12.536 -14.485 17.696 1.00 97.38 384 MET A O 1
ATOM 3195 N N . ALA A 1 385 ? -10.777 -13.317 16.937 1.00 97.81 385 ALA A N 1
ATOM 3196 C CA . ALA A 1 385 ? -10.055 -13.326 18.207 1.00 97.81 385 ALA A CA 1
ATOM 3197 C C . ALA A 1 385 ? -10.812 -12.579 19.317 1.00 97.81 385 ALA A C 1
ATOM 3199 O O . ALA A 1 385 ? -10.863 -13.064 20.443 1.00 97.81 385 ALA A O 1
ATOM 3200 N N . ALA A 1 386 ? -11.453 -11.446 19.006 1.00 98.19 386 ALA A N 1
ATOM 3201 C CA . ALA A 1 386 ? -12.300 -10.742 19.969 1.00 98.19 386 ALA A CA 1
ATOM 3202 C C . ALA A 1 386 ? -13.472 -11.611 20.453 1.00 98.19 386 ALA A C 1
ATOM 3204 O O . ALA A 1 386 ? -13.712 -11.703 21.654 1.00 98.19 386 ALA A O 1
ATOM 3205 N N . VAL A 1 387 ? -14.162 -12.299 19.538 1.00 97.69 387 VAL A N 1
ATOM 3206 C CA . VAL A 1 387 ? -15.275 -13.198 19.885 1.00 97.69 387 VAL A CA 1
ATOM 3207 C C . VAL A 1 387 ? -14.801 -14.392 20.719 1.00 97.69 387 VAL A C 1
ATOM 3209 O O . VAL A 1 387 ? -15.469 -14.759 21.684 1.00 97.69 387 VAL A O 1
ATOM 3212 N N . GLU A 1 388 ? -13.648 -14.986 20.400 1.00 98.06 388 GLU A N 1
ATOM 3213 C CA . GLU A 1 388 ? -13.093 -16.073 21.217 1.00 98.06 388 GLU A CA 1
ATOM 3214 C C . GLU A 1 388 ? -12.671 -15.596 22.611 1.00 98.06 388 GLU A C 1
ATOM 3216 O O . GLU A 1 388 ? -12.918 -16.308 23.583 1.00 98.06 388 GLU A O 1
ATOM 3221 N N . ASN A 1 389 ? -12.118 -14.387 22.743 1.00 97.94 389 ASN A N 1
ATOM 3222 C CA . ASN A 1 389 ? -11.822 -13.807 24.053 1.00 97.94 389 ASN A CA 1
ATOM 3223 C C . ASN A 1 389 ? -13.100 -13.632 24.885 1.00 97.94 389 ASN A C 1
ATOM 3225 O O . ASN A 1 389 ? -13.133 -14.055 26.038 1.00 97.94 389 ASN A O 1
ATOM 3229 N N . ILE A 1 390 ? -14.165 -13.084 24.287 1.00 97.62 390 ILE A N 1
ATOM 3230 C CA . ILE A 1 390 ? -15.467 -12.901 24.949 1.00 97.62 390 ILE A CA 1
ATOM 3231 C C . ILE A 1 390 ? -16.024 -14.246 25.430 1.00 97.62 390 ILE A C 1
ATOM 3233 O O . ILE A 1 390 ? -16.372 -14.386 26.600 1.00 97.62 390 ILE A O 1
ATOM 3237 N N . LYS A 1 391 ? -16.048 -15.266 24.563 1.00 97.75 391 LYS A N 1
ATOM 3238 C CA . LYS A 1 391 ? -16.571 -16.603 24.901 1.00 97.75 391 LYS A CA 1
ATOM 3239 C C . LYS A 1 391 ? -15.836 -17.275 26.062 1.00 97.75 391 LYS A C 1
ATOM 3241 O O . LYS A 1 391 ? -16.453 -18.040 26.797 1.00 97.75 391 LYS A O 1
ATOM 3246 N N . HIS A 1 392 ? -14.538 -17.018 26.210 1.00 97.31 392 HIS A N 1
ATOM 3247 C CA . HIS A 1 392 ? -13.705 -17.616 27.257 1.00 97.31 392 HIS A CA 1
ATOM 3248 C C . HIS A 1 392 ? -13.497 -16.698 28.472 1.00 97.31 392 HIS A C 1
ATOM 3250 O O . HIS A 1 392 ? -12.715 -17.042 29.356 1.00 97.31 392 HIS A O 1
ATOM 3256 N N . GLY A 1 393 ? -14.161 -15.537 28.529 1.00 95.12 393 GLY A N 1
ATOM 3257 C CA . GLY A 1 393 ? -14.000 -14.576 29.625 1.00 95.12 393 GLY A CA 1
ATOM 3258 C C . GLY A 1 393 ? -12.600 -13.955 29.708 1.00 95.12 393 GLY A C 1
ATOM 3259 O O . GLY A 1 393 ? -12.172 -13.535 30.780 1.00 95.12 393 GLY A O 1
ATOM 3260 N N . VAL A 1 394 ? -11.861 -13.911 28.595 1.00 95.38 394 VAL A N 1
ATOM 3261 C CA . VAL A 1 394 ? -10.519 -13.322 28.528 1.00 95.38 394 VAL A CA 1
ATOM 3262 C C . VAL A 1 394 ? -10.643 -11.818 28.282 1.00 95.38 394 VAL A C 1
ATOM 3264 O O . VAL A 1 394 ? -11.044 -11.373 27.203 1.00 95.38 394 VAL A O 1
ATOM 3267 N N . THR A 1 395 ? -10.285 -11.018 29.284 1.00 92.06 395 THR A N 1
ATOM 3268 C CA . THR A 1 395 ? -10.337 -9.547 29.207 1.00 92.06 395 THR A CA 1
ATOM 3269 C C . THR A 1 395 ? -9.067 -8.928 28.627 1.00 92.06 395 THR A C 1
ATOM 3271 O O . THR A 1 395 ? -9.124 -7.807 28.105 1.00 92.06 395 THR A O 1
ATOM 3274 N N . ASP A 1 396 ? -7.942 -9.655 28.662 1.00 94.62 396 ASP A N 1
ATOM 3275 C CA . ASP A 1 396 ? -6.707 -9.260 27.985 1.00 94.62 396 ASP A CA 1
ATOM 3276 C C . ASP A 1 396 ? -6.902 -9.265 26.463 1.00 94.62 396 ASP A C 1
ATOM 3278 O O . ASP A 1 396 ? -7.474 -10.182 25.876 1.00 94.62 396 ASP A O 1
ATOM 3282 N N . LYS A 1 397 ? -6.421 -8.205 25.816 1.00 96.31 397 LYS A N 1
ATOM 3283 C CA . LYS A 1 397 ? -6.606 -7.947 24.381 1.00 96.31 397 LYS A CA 1
ATOM 3284 C C . LYS A 1 397 ? -5.288 -8.060 23.613 1.00 96.31 397 LYS A C 1
ATOM 3286 O O . LYS A 1 397 ? -5.239 -7.734 22.425 1.00 96.31 397 LYS A O 1
ATOM 3291 N N . SER A 1 398 ? -4.201 -8.471 24.275 1.00 94.88 398 SER A N 1
ATOM 3292 C CA . SER A 1 398 ? -2.856 -8.551 23.693 1.00 94.88 398 SER A CA 1
ATOM 3293 C C . SER A 1 398 ? -2.810 -9.393 22.412 1.00 94.88 398 SER A C 1
ATOM 3295 O O . SER A 1 398 ? -2.234 -8.945 21.420 1.00 94.88 398 SER A O 1
ATOM 3297 N N . ASN A 1 399 ? -3.503 -10.535 22.387 1.00 95.12 399 ASN A N 1
ATOM 3298 C CA . ASN A 1 399 ? -3.615 -11.424 21.229 1.00 95.12 399 ASN A CA 1
ATOM 3299 C C . ASN A 1 399 ? -4.281 -10.746 20.019 1.00 95.12 399 ASN A C 1
ATOM 3301 O O . ASN A 1 399 ? -3.800 -10.879 18.896 1.00 95.12 399 ASN A O 1
ATOM 3305 N N . ILE A 1 400 ? -5.335 -9.953 20.231 1.00 95.88 400 ILE A N 1
ATOM 3306 C CA . ILE A 1 400 ? -5.991 -9.186 19.163 1.00 95.88 400 ILE A CA 1
ATOM 3307 C C . ILE A 1 400 ? -5.001 -8.160 18.605 1.00 95.88 400 ILE A C 1
ATOM 3309 O O . ILE A 1 400 ? -4.790 -8.077 17.394 1.00 95.88 400 ILE A O 1
ATOM 3313 N N . TRP A 1 401 ? -4.320 -7.425 19.491 1.00 94.25 401 TRP A N 1
ATOM 3314 C CA . TRP A 1 401 ? -3.280 -6.464 19.119 1.00 94.25 401 TRP A CA 1
ATOM 3315 C C . TRP A 1 401 ? -2.024 -7.105 18.511 1.00 94.25 401 TRP A C 1
ATOM 3317 O O . TRP A 1 401 ? -1.224 -6.376 17.925 1.00 94.25 401 TRP A O 1
ATOM 3327 N N . ALA A 1 402 ? -1.833 -8.418 18.607 1.00 90.94 402 ALA A N 1
ATOM 3328 C CA . ALA A 1 402 ? -0.719 -9.138 17.993 1.00 90.94 402 ALA A CA 1
ATOM 3329 C C . ALA A 1 402 ? -1.013 -9.574 16.544 1.00 90.94 402 ALA A C 1
ATOM 3331 O O . ALA A 1 402 ? -0.092 -9.750 15.745 1.00 90.94 402 ALA A O 1
ATOM 3332 N N . ILE A 1 403 ? -2.289 -9.659 16.150 1.00 86.69 403 ILE A N 1
ATOM 3333 C CA . ILE A 1 403 ? -2.676 -9.994 14.772 1.00 86.69 403 ILE A CA 1
ATOM 3334 C C . ILE A 1 403 ? -2.169 -8.914 13.812 1.00 86.69 403 ILE A C 1
ATOM 3336 O O . ILE A 1 403 ? -2.303 -7.710 14.075 1.00 86.69 403 ILE A O 1
ATOM 3340 N N . ASN A 1 404 ? -1.572 -9.362 12.699 1.00 75.12 404 ASN A N 1
ATOM 3341 C CA . ASN A 1 404 ? -0.833 -8.543 11.727 1.00 75.12 404 ASN A CA 1
ATOM 3342 C C . ASN A 1 404 ? 0.435 -7.865 12.297 1.00 75.12 404 ASN A C 1
ATOM 3344 O O . ASN A 1 404 ? 1.069 -7.071 11.612 1.00 75.12 404 ASN A O 1
ATOM 3348 N N . THR A 1 405 ? 0.803 -8.164 13.546 1.00 58.16 405 THR A N 1
ATOM 3349 C CA . THR A 1 405 ? 2.110 -7.835 14.136 1.00 58.16 405 THR A CA 1
ATOM 3350 C C . THR A 1 405 ? 3.040 -9.054 14.060 1.00 58.16 405 THR A C 1
ATOM 3352 O O . THR A 1 405 ? 4.229 -8.905 13.836 1.00 58.16 405 THR A O 1
ATOM 3355 N N . GLU A 1 406 ? 2.510 -10.279 14.185 1.00 40.81 406 GLU A N 1
ATOM 3356 C CA . GLU A 1 406 ? 3.307 -11.520 14.229 1.00 40.81 406 GLU A CA 1
ATOM 3357 C C . GLU A 1 406 ? 3.605 -12.186 12.869 1.00 40.81 406 GLU A C 1
ATOM 3359 O O . GLU A 1 406 ? 4.475 -13.051 12.805 1.00 40.81 406 GLU A O 1
ATOM 3364 N N . GLU A 1 407 ? 3.014 -11.745 11.750 1.00 41.47 407 GLU A N 1
ATOM 3365 C CA . GLU A 1 407 ? 3.613 -12.024 10.424 1.00 41.47 407 GLU A CA 1
ATOM 3366 C C . GLU A 1 407 ? 4.971 -11.297 10.252 1.00 41.47 407 GLU A C 1
ATOM 3368 O O . GLU A 1 407 ? 5.710 -11.569 9.308 1.00 41.47 407 GLU A O 1
ATOM 3373 N N . GLU A 1 408 ? 5.346 -10.420 11.199 1.00 42.97 408 GLU A N 1
ATOM 3374 C CA . GLU A 1 408 ? 6.714 -9.914 11.379 1.00 42.97 408 GLU A CA 1
ATOM 3375 C C . GLU A 1 408 ? 7.594 -10.796 12.299 1.00 42.97 408 GLU A C 1
ATOM 3377 O O . GLU A 1 408 ? 8.761 -10.449 12.494 1.00 42.97 408 GLU A O 1
ATOM 3382 N N . TYR A 1 409 ? 7.098 -11.911 12.864 1.00 27.98 409 TYR A N 1
ATOM 3383 C CA . TYR A 1 409 ? 7.851 -12.724 13.842 1.00 27.98 409 TYR A CA 1
ATOM 3384 C C . TYR A 1 409 ? 7.732 -14.257 13.717 1.00 27.98 409 TYR A C 1
ATOM 3386 O O . TYR A 1 409 ? 8.591 -14.970 14.237 1.00 27.98 409 TYR A O 1
ATOM 3394 N N . HIS A 1 410 ? 6.754 -14.807 12.992 1.00 25.33 410 HIS A N 1
ATOM 3395 C CA . HIS A 1 410 ? 6.648 -16.262 12.789 1.00 25.33 410 HIS A CA 1
ATOM 3396 C C . HIS A 1 410 ? 7.499 -16.763 11.622 1.00 25.33 410 HIS A C 1
ATOM 3398 O O . HIS A 1 410 ? 6.999 -17.260 10.622 1.00 25.33 410 HIS A O 1
ATOM 3404 N N . GLU A 1 411 ? 8.816 -16.655 11.784 1.00 29.34 411 GLU A N 1
ATOM 3405 C CA . GLU A 1 411 ? 9.772 -17.565 11.144 1.00 29.34 411 GLU A CA 1
ATOM 3406 C C . GLU A 1 411 ? 11.068 -17.663 11.965 1.00 29.34 411 GLU A C 1
ATOM 3408 O O . GLU A 1 411 ? 12.145 -17.766 11.400 1.00 29.34 411 GLU A O 1
ATOM 3413 N N . GLU A 1 412 ? 11.012 -17.617 13.302 1.00 28.09 412 GLU A N 1
ATOM 3414 C CA . GLU A 1 412 ? 12.219 -17.792 14.120 1.00 28.09 412 GLU A CA 1
ATOM 3415 C C . GLU A 1 412 ? 11.927 -18.520 15.441 1.00 28.09 412 GLU A C 1
ATOM 3417 O O . GLU A 1 412 ? 11.829 -17.943 16.521 1.00 28.09 412 GLU A O 1
ATOM 3422 N N . ASN A 1 413 ? 11.866 -19.853 15.359 1.00 29.42 413 ASN A N 1
ATOM 3423 C CA . ASN A 1 413 ? 12.129 -20.699 16.518 1.00 29.42 413 ASN A CA 1
ATOM 3424 C C . ASN A 1 413 ? 13.570 -20.450 17.004 1.00 29.42 413 ASN A C 1
ATOM 3426 O O . ASN A 1 413 ? 14.544 -20.817 16.341 1.00 29.42 413 ASN A O 1
ATOM 3430 N N . SER A 1 414 ? 13.687 -19.821 18.175 1.00 29.22 414 SER A N 1
ATOM 3431 C CA . SER A 1 414 ? 14.663 -20.095 19.245 1.00 29.22 414 SER A CA 1
ATOM 3432 C C . SER A 1 414 ? 16.106 -20.435 18.836 1.00 29.22 414 SER A C 1
ATOM 3434 O O . SER A 1 414 ? 16.725 -21.321 19.421 1.00 29.22 414 SER A O 1
ATOM 3436 N N . SER A 1 415 ? 16.672 -19.749 17.838 1.00 30.70 415 SER A N 1
ATOM 3437 C CA . SER A 1 415 ? 18.083 -19.932 17.446 1.00 30.70 415 SER A CA 1
ATOM 3438 C C . SER A 1 415 ? 18.760 -18.694 16.829 1.00 30.70 415 SER A C 1
ATOM 3440 O O . SER A 1 415 ? 19.986 -18.662 16.696 1.00 30.70 415 SER A O 1
ATOM 3442 N N . ALA A 1 416 ? 18.016 -17.628 16.522 1.00 34.06 416 ALA A N 1
ATOM 3443 C CA . ALA A 1 416 ? 18.526 -16.525 15.707 1.00 34.06 416 ALA A CA 1
ATOM 3444 C C . ALA A 1 416 ? 19.264 -15.403 16.449 1.00 34.06 416 ALA A C 1
ATOM 3446 O O . ALA A 1 416 ? 20.116 -14.740 15.856 1.00 34.06 416 ALA A O 1
ATOM 3447 N N . ALA A 1 417 ? 19.073 -15.236 17.760 1.00 29.84 417 ALA A N 1
ATOM 3448 C CA . ALA A 1 417 ? 19.834 -14.234 18.519 1.00 29.84 417 ALA A CA 1
ATOM 3449 C C . ALA A 1 417 ? 21.357 -14.510 18.507 1.00 29.84 417 ALA A C 1
ATOM 3451 O O . ALA A 1 417 ? 22.163 -13.576 18.557 1.00 29.84 417 ALA A O 1
ATOM 3452 N N . ASN A 1 418 ? 21.761 -15.779 18.349 1.00 31.34 418 ASN A N 1
ATOM 3453 C CA . ASN A 1 418 ? 23.158 -16.156 18.120 1.00 31.34 418 ASN A CA 1
ATOM 3454 C C . ASN A 1 418 ? 23.550 -16.126 16.635 1.00 31.34 418 ASN A C 1
ATOM 3456 O O . ASN A 1 418 ? 24.702 -15.824 16.326 1.00 31.34 418 ASN A O 1
ATOM 3460 N N . GLN A 1 419 ? 22.632 -16.361 15.694 1.00 32.31 419 GLN A N 1
ATOM 3461 C CA . GLN A 1 419 ? 22.956 -16.345 14.263 1.00 32.31 419 GLN A CA 1
ATOM 3462 C C . GLN A 1 419 ? 23.149 -14.933 13.704 1.00 32.31 419 GLN A C 1
ATOM 3464 O O . GLN A 1 419 ? 24.044 -14.754 12.888 1.00 32.31 419 GLN A O 1
ATOM 3469 N N . THR A 1 420 ? 22.437 -13.906 14.178 1.00 34.81 420 THR A N 1
ATOM 3470 C CA . THR A 1 420 ? 22.589 -12.532 13.653 1.00 34.81 420 THR A CA 1
ATOM 3471 C C . THR A 1 420 ? 23.945 -11.921 14.016 1.00 34.81 420 THR A C 1
ATOM 3473 O O . THR A 1 420 ? 24.612 -11.335 13.163 1.00 34.81 420 THR A O 1
ATOM 3476 N N . LYS A 1 421 ? 24.444 -12.161 15.239 1.00 33.88 421 LYS A N 1
ATOM 3477 C CA . LYS A 1 421 ? 25.821 -11.793 15.627 1.00 33.88 421 LYS A CA 1
ATOM 3478 C C . LYS A 1 421 ? 26.874 -12.593 14.855 1.00 33.88 421 LYS A C 1
ATOM 3480 O O . LYS A 1 421 ? 27.934 -12.053 14.538 1.00 33.88 421 LYS A O 1
ATOM 3485 N N . THR A 1 422 ? 26.578 -13.849 14.521 1.00 38.97 422 THR A N 1
ATOM 3486 C CA . THR A 1 422 ? 27.478 -14.732 13.760 1.00 38.97 422 THR A CA 1
ATOM 3487 C C . THR A 1 422 ? 27.470 -14.413 12.257 1.00 38.97 422 THR A C 1
ATOM 3489 O O . THR A 1 422 ? 28.496 -14.515 11.594 1.00 38.97 422 THR A O 1
ATOM 3492 N N . ALA A 1 423 ? 26.347 -13.945 11.710 1.00 40.78 423 ALA A N 1
ATOM 3493 C CA . ALA A 1 423 ? 26.202 -13.517 10.323 1.00 40.78 423 ALA A CA 1
ATOM 3494 C C . ALA A 1 423 ? 26.829 -12.137 10.094 1.00 40.78 423 ALA A C 1
ATOM 3496 O O . ALA A 1 423 ? 27.535 -11.953 9.106 1.00 40.78 423 ALA A O 1
ATOM 3497 N N . GLU A 1 424 ? 26.660 -11.187 11.021 1.00 46.06 424 GLU A N 1
ATOM 3498 C CA . GLU A 1 424 ? 27.361 -9.898 10.963 1.00 46.06 424 GLU A CA 1
ATOM 3499 C C . GLU A 1 424 ? 28.877 -10.056 11.155 1.00 46.06 424 GLU A C 1
ATOM 3501 O O . GLU A 1 424 ? 29.659 -9.389 10.469 1.00 46.06 424 GLU A O 1
ATOM 3506 N N . SER A 1 425 ? 29.321 -10.954 12.044 1.00 47.72 425 SER A N 1
ATOM 3507 C CA . SER A 1 425 ? 30.748 -11.257 12.212 1.00 47.72 425 SER A CA 1
ATOM 3508 C C . SER A 1 425 ? 31.319 -11.990 10.993 1.00 47.72 425 SER A C 1
ATOM 3510 O O . SER A 1 425 ? 32.379 -11.595 10.505 1.00 47.72 425 SER A O 1
ATOM 3512 N N . SER A 1 426 ? 30.583 -12.950 10.424 1.00 49.44 426 SER A N 1
ATOM 3513 C CA . SER A 1 426 ? 30.934 -13.673 9.195 1.00 49.44 426 SER A CA 1
ATOM 3514 C C . SER A 1 426 ? 30.994 -12.749 7.974 1.00 49.44 426 SER A C 1
ATOM 3516 O O . SER A 1 426 ? 31.991 -12.754 7.254 1.00 49.44 426 SER A O 1
ATOM 3518 N N . GLN A 1 427 ? 30.018 -11.854 7.780 1.00 52.03 427 GLN A N 1
ATOM 3519 C CA . GLN A 1 427 ? 30.045 -10.857 6.700 1.00 52.03 427 GLN A CA 1
ATOM 3520 C C . GLN A 1 427 ? 31.208 -9.871 6.857 1.00 52.03 427 GLN A C 1
ATOM 3522 O O . GLN A 1 427 ? 31.884 -9.554 5.877 1.00 52.03 427 GLN A O 1
ATOM 3527 N N . ARG A 1 428 ? 31.505 -9.416 8.084 1.00 63.75 428 ARG A N 1
ATOM 3528 C CA . ARG A 1 428 ? 32.686 -8.576 8.353 1.00 63.75 428 ARG A CA 1
ATOM 3529 C C . ARG A 1 428 ? 33.991 -9.328 8.095 1.00 63.75 428 ARG A C 1
ATOM 3531 O O . ARG A 1 428 ? 34.937 -8.738 7.574 1.00 63.75 428 ARG A O 1
ATOM 3538 N N . GLN A 1 429 ? 34.058 -10.614 8.426 1.00 60.88 429 GLN A N 1
ATOM 3539 C CA . GLN A 1 429 ? 35.230 -11.456 8.192 1.00 60.88 429 GLN A CA 1
ATOM 3540 C C . GLN A 1 429 ? 35.429 -11.738 6.695 1.00 60.88 429 GLN A C 1
ATOM 3542 O O . GLN A 1 429 ? 36.546 -11.609 6.192 1.00 60.88 429 GLN A O 1
ATOM 3547 N N . GLN A 1 430 ? 34.347 -11.994 5.960 1.00 65.56 430 GLN A N 1
ATOM 3548 C CA . GLN A 1 430 ? 34.354 -12.182 4.512 1.00 65.56 430 GLN A CA 1
ATOM 3549 C C . GLN A 1 430 ? 34.733 -10.885 3.781 1.00 65.56 430 GLN A C 1
ATOM 3551 O O . GLN A 1 430 ? 35.581 -10.907 2.889 1.00 65.56 430 GLN A O 1
ATOM 3556 N N . ALA A 1 431 ? 34.207 -9.733 4.209 1.00 65.38 431 ALA A N 1
ATOM 3557 C CA . ALA A 1 431 ? 34.599 -8.425 3.682 1.00 65.38 431 ALA A CA 1
ATOM 3558 C C . ALA A 1 431 ? 36.087 -8.125 3.935 1.00 65.38 431 ALA A C 1
ATOM 3560 O O . ALA A 1 431 ? 36.793 -7.681 3.027 1.00 65.38 431 ALA A O 1
ATOM 3561 N N . ARG A 1 432 ? 36.605 -8.432 5.135 1.00 71.88 432 ARG A N 1
ATOM 3562 C CA . ARG A 1 432 ? 38.041 -8.313 5.453 1.00 71.88 432 ARG A CA 1
ATOM 3563 C C . ARG A 1 432 ? 38.900 -9.239 4.592 1.00 71.88 432 ARG A C 1
ATOM 3565 O O . ARG A 1 432 ? 39.960 -8.821 4.129 1.00 71.88 432 ARG A O 1
ATOM 3572 N N . GLN A 1 433 ? 38.448 -10.466 4.340 1.00 76.62 433 GLN A N 1
ATOM 3573 C CA . GLN A 1 433 ? 39.149 -11.414 3.476 1.00 76.62 433 GLN A CA 1
ATOM 3574 C C . GLN A 1 433 ? 39.185 -10.934 2.021 1.00 76.62 433 GLN A C 1
ATOM 3576 O O . GLN A 1 433 ? 40.250 -10.961 1.407 1.00 76.62 433 GLN A O 1
ATOM 3581 N N . ILE A 1 434 ? 38.061 -10.442 1.488 1.00 78.12 434 ILE A N 1
ATOM 3582 C CA . ILE A 1 434 ? 37.983 -9.864 0.138 1.00 78.12 434 ILE A CA 1
ATOM 3583 C C . ILE A 1 434 ? 38.910 -8.655 0.024 1.00 78.12 434 ILE A C 1
ATOM 3585 O O . ILE A 1 434 ? 39.677 -8.566 -0.930 1.00 78.12 434 ILE A O 1
ATOM 3589 N N . LEU A 1 435 ? 38.902 -7.762 1.016 1.00 78.50 435 LEU A N 1
ATOM 3590 C CA . LEU A 1 435 ? 39.772 -6.590 1.028 1.00 78.50 435 LEU A CA 1
ATOM 3591 C C . LEU A 1 435 ? 41.258 -6.979 1.079 1.00 78.50 435 LEU A C 1
ATOM 3593 O O . LEU A 1 435 ? 42.073 -6.370 0.390 1.00 78.50 435 LEU A O 1
ATOM 3597 N N . ARG A 1 436 ? 41.622 -8.008 1.856 1.00 82.19 436 ARG A N 1
ATOM 3598 C CA . ARG A 1 436 ? 42.992 -8.544 1.897 1.00 82.19 436 ARG A CA 1
ATOM 3599 C C . ARG A 1 436 ? 43.408 -9.128 0.546 1.00 82.19 436 ARG A C 1
ATOM 3601 O O . ARG A 1 436 ? 44.508 -8.840 0.088 1.00 82.19 436 ARG A O 1
ATOM 3608 N N . GLN A 1 437 ? 42.532 -9.903 -0.094 1.00 83.69 437 GLN A N 1
ATOM 3609 C CA . GLN A 1 437 ? 42.770 -10.447 -1.435 1.00 83.69 437 GLN A CA 1
ATOM 3610 C C . GLN A 1 437 ? 42.928 -9.328 -2.469 1.00 83.69 437 GLN A C 1
ATOM 3612 O O . GLN A 1 437 ? 43.850 -9.371 -3.271 1.00 83.69 437 GLN A O 1
ATOM 3617 N N . PHE A 1 438 ? 42.088 -8.295 -2.420 1.00 81.69 438 PHE A N 1
ATOM 3618 C CA . PHE A 1 438 ? 42.180 -7.163 -3.340 1.00 81.69 438 PHE A CA 1
ATOM 3619 C C . PHE A 1 438 ? 43.490 -6.382 -3.167 1.00 81.69 438 PHE A C 1
ATOM 3621 O O . PHE A 1 438 ? 44.181 -6.117 -4.146 1.00 81.69 438 PHE A O 1
ATOM 3628 N N . LYS A 1 439 ? 43.893 -6.086 -1.921 1.00 85.25 439 LYS A N 1
ATOM 3629 C CA . LYS A 1 439 ? 45.194 -5.455 -1.633 1.00 85.25 439 LYS A CA 1
ATOM 3630 C C . LYS A 1 439 ? 46.366 -6.311 -2.115 1.00 85.25 439 LYS A C 1
ATOM 3632 O O . LYS A 1 439 ? 47.293 -5.781 -2.717 1.00 85.25 439 LYS A O 1
ATOM 3637 N N . GLY A 1 440 ? 46.307 -7.622 -1.876 1.00 84.88 440 GLY A N 1
ATOM 3638 C CA . GLY A 1 440 ? 47.304 -8.567 -2.375 1.00 84.88 440 GLY A CA 1
ATOM 3639 C C . GLY A 1 440 ? 47.382 -8.559 -3.901 1.00 84.88 440 GLY A C 1
ATOM 3640 O O . GLY A 1 440 ? 48.472 -8.459 -4.444 1.00 84.88 440 GLY A O 1
ATOM 3641 N N . TYR A 1 441 ? 46.235 -8.580 -4.583 1.00 87.25 441 TYR A N 1
ATOM 3642 C CA . TYR A 1 441 ? 46.154 -8.541 -6.045 1.00 87.25 441 TYR A CA 1
ATOM 3643 C C . TYR A 1 441 ? 46.753 -7.259 -6.641 1.00 87.25 441 TYR A C 1
ATOM 3645 O O . TYR A 1 441 ? 47.480 -7.316 -7.630 1.00 87.25 441 TYR A O 1
ATOM 3653 N N . LEU A 1 442 ? 46.498 -6.100 -6.023 1.00 85.19 442 LEU A N 1
ATOM 3654 C CA . LEU A 1 442 ? 47.120 -4.838 -6.437 1.00 85.19 442 LEU A CA 1
ATOM 3655 C C . LEU A 1 442 ? 48.643 -4.873 -6.267 1.00 85.19 442 LEU A C 1
ATOM 3657 O O . LEU A 1 442 ? 49.364 -4.407 -7.146 1.00 85.19 442 LEU A O 1
ATOM 3661 N N . LEU A 1 443 ? 49.137 -5.451 -5.167 1.00 88.50 443 LEU A N 1
ATOM 3662 C CA . LEU A 1 443 ? 50.571 -5.581 -4.919 1.00 88.50 443 LEU A CA 1
ATOM 3663 C C . LEU A 1 443 ? 51.235 -6.501 -5.953 1.00 88.50 443 LEU A C 1
ATOM 3665 O O . LEU A 1 443 ? 52.243 -6.123 -6.541 1.00 88.50 443 LEU A O 1
ATOM 3669 N N . THR A 1 444 ? 50.648 -7.671 -6.227 1.00 88.44 444 THR A N 1
ATOM 3670 C CA . THR A 1 444 ? 51.190 -8.617 -7.215 1.00 88.44 444 THR A CA 1
ATOM 3671 C C . THR A 1 444 ? 51.144 -8.064 -8.636 1.00 88.44 444 THR A C 1
ATOM 3673 O O . THR A 1 444 ? 52.099 -8.251 -9.389 1.00 88.44 444 THR A O 1
ATOM 3676 N N . GLY A 1 445 ? 50.084 -7.327 -8.988 1.00 85.62 445 GLY A N 1
ATOM 3677 C CA . GLY A 1 445 ? 49.992 -6.602 -10.256 1.00 85.62 445 GLY A CA 1
ATOM 3678 C C . GLY A 1 445 ? 51.047 -5.495 -10.378 1.00 85.62 445 GLY A C 1
ATOM 3679 O O . GLY A 1 445 ? 51.684 -5.356 -11.423 1.00 85.62 445 GLY A O 1
ATOM 3680 N N . GLY A 1 446 ? 51.296 -4.751 -9.295 1.00 85.12 446 GLY A N 1
ATOM 3681 C CA . GLY A 1 446 ? 52.359 -3.744 -9.232 1.00 85.12 446 GLY A CA 1
ATOM 3682 C C . GLY A 1 446 ? 53.750 -4.349 -9.429 1.00 85.12 446 GLY A C 1
ATOM 3683 O O . GLY A 1 446 ? 54.517 -3.872 -10.262 1.00 85.12 446 GLY A O 1
ATOM 3684 N N . THR A 1 447 ? 54.059 -5.452 -8.742 1.00 87.94 447 THR A N 1
ATOM 3685 C CA . THR A 1 447 ? 55.324 -6.185 -8.919 1.00 87.94 447 THR A CA 1
ATOM 3686 C C . THR A 1 447 ? 55.491 -6.705 -10.345 1.00 87.94 447 THR A C 1
ATOM 3688 O O . THR A 1 447 ? 56.560 -6.556 -10.930 1.00 87.94 447 THR A O 1
ATOM 3691 N N . ALA A 1 448 ? 54.435 -7.266 -10.933 1.00 88.56 448 ALA A N 1
ATOM 3692 C CA . ALA A 1 448 ? 54.454 -7.720 -12.320 1.00 88.56 448 ALA A CA 1
ATOM 3693 C C . ALA A 1 448 ? 54.740 -6.584 -13.314 1.00 88.56 448 ALA A C 1
ATOM 3695 O O . ALA A 1 448 ? 55.487 -6.782 -14.267 1.00 88.56 448 ALA A O 1
ATOM 3696 N N . THR A 1 449 ? 54.203 -5.390 -13.055 1.00 85.56 449 THR A N 1
ATOM 3697 C CA . THR A 1 449 ? 54.461 -4.195 -13.873 1.00 85.56 449 THR A CA 1
ATOM 3698 C C . THR A 1 449 ? 55.924 -3.757 -13.779 1.00 85.56 449 THR A C 1
ATOM 3700 O O . THR A 1 449 ? 56.525 -3.375 -14.776 1.00 85.56 449 THR A O 1
ATOM 3703 N N . ILE A 1 450 ? 56.533 -3.849 -12.594 1.00 89.00 450 ILE A N 1
ATOM 3704 C CA . ILE A 1 450 ? 57.963 -3.551 -12.420 1.00 89.00 450 ILE A CA 1
ATOM 3705 C C . ILE A 1 450 ? 58.821 -4.544 -13.215 1.00 89.00 450 ILE A C 1
ATOM 3707 O O . ILE A 1 450 ? 59.757 -4.130 -13.895 1.00 89.00 450 ILE A O 1
ATOM 3711 N N . VAL A 1 451 ? 58.496 -5.839 -13.155 1.00 89.19 451 VAL A N 1
ATOM 3712 C CA . VAL A 1 451 ? 59.208 -6.883 -13.912 1.00 89.19 451 VAL A CA 1
ATOM 3713 C C . VAL A 1 451 ? 59.101 -6.644 -15.418 1.00 89.19 451 VAL A C 1
ATOM 3715 O O . VAL A 1 451 ? 60.115 -6.706 -16.108 1.00 89.19 451 VAL A O 1
ATOM 3718 N N . ASP A 1 452 ? 57.906 -6.317 -15.910 1.00 87.44 452 ASP A N 1
ATOM 3719 C CA . ASP A 1 452 ? 57.673 -5.939 -17.307 1.00 87.44 452 ASP A CA 1
ATOM 3720 C C . ASP A 1 452 ? 58.569 -4.758 -17.726 1.00 87.44 452 ASP A C 1
ATOM 3722 O O . ASP A 1 452 ? 59.392 -4.884 -18.632 1.00 87.44 452 ASP A O 1
ATOM 3726 N N . VAL A 1 453 ? 58.527 -3.642 -16.990 1.00 87.44 453 VAL A N 1
ATOM 3727 C CA . VAL A 1 453 ? 59.323 -2.442 -17.307 1.00 87.44 453 VAL A CA 1
ATOM 3728 C C . VAL A 1 453 ? 60.834 -2.709 -17.268 1.00 87.44 453 VAL A C 1
ATOM 3730 O O . VAL A 1 453 ? 61.573 -2.214 -18.123 1.00 87.44 453 VAL A O 1
ATOM 3733 N N . LEU A 1 454 ? 61.316 -3.494 -16.301 1.00 90.69 454 LEU A N 1
ATOM 3734 C CA . LEU A 1 454 ? 62.737 -3.831 -16.187 1.00 90.69 454 LEU A CA 1
ATOM 3735 C C . LEU A 1 454 ? 63.211 -4.710 -17.348 1.00 90.69 454 LEU A C 1
ATOM 3737 O O . LEU A 1 454 ? 64.245 -4.415 -17.947 1.00 90.69 454 LEU A O 1
ATOM 3741 N N . ILE A 1 455 ? 62.452 -5.753 -17.695 1.00 90.12 455 ILE A N 1
ATOM 3742 C CA . ILE A 1 455 ? 62.783 -6.645 -18.814 1.00 90.12 455 ILE A CA 1
ATOM 3743 C C . ILE A 1 455 ? 62.751 -5.871 -20.133 1.00 90.12 455 ILE A C 1
ATOM 3745 O O . ILE A 1 455 ? 63.680 -5.988 -20.929 1.00 90.12 455 ILE A O 1
ATOM 3749 N N . PHE A 1 456 ? 61.740 -5.023 -20.336 1.00 87.88 456 PHE A N 1
ATOM 3750 C CA . PHE A 1 456 ? 61.651 -4.150 -21.504 1.00 87.88 456 PHE A CA 1
ATOM 3751 C C . PHE A 1 456 ? 62.891 -3.251 -21.647 1.00 87.88 456 PHE A C 1
ATOM 3753 O O . PHE A 1 456 ? 63.496 -3.168 -22.718 1.00 87.88 456 PHE A O 1
ATOM 3760 N N . SER A 1 457 ? 63.308 -2.611 -20.550 1.00 86.56 457 SER A N 1
ATOM 3761 C CA . SER A 1 457 ? 64.484 -1.733 -20.503 1.00 86.56 457 SER A CA 1
ATOM 3762 C C . SER A 1 457 ? 65.793 -2.478 -20.794 1.00 86.56 457 SER A C 1
ATOM 3764 O O . SER A 1 457 ? 66.640 -1.980 -21.532 1.00 86.56 457 SER A O 1
ATOM 3766 N N . ILE A 1 458 ? 65.961 -3.694 -20.264 1.00 92.19 458 ILE A N 1
ATOM 3767 C CA . ILE A 1 458 ? 67.148 -4.522 -20.526 1.00 92.19 458 ILE A CA 1
ATOM 3768 C C . ILE A 1 458 ? 67.196 -4.941 -21.999 1.00 92.19 458 ILE A C 1
ATOM 3770 O O . ILE A 1 458 ? 68.205 -4.718 -22.661 1.00 92.19 458 ILE A O 1
ATOM 3774 N N . LEU A 1 459 ? 66.101 -5.487 -22.535 1.00 89.88 459 LEU A N 1
ATOM 3775 C CA . LEU A 1 459 ? 66.052 -5.995 -23.909 1.00 89.88 459 LEU A CA 1
ATOM 3776 C C . LEU A 1 459 ? 66.278 -4.894 -24.953 1.00 89.88 459 LEU A C 1
ATOM 3778 O O . LEU A 1 459 ? 67.007 -5.103 -25.922 1.00 89.88 459 LEU A O 1
ATOM 3782 N N . THR A 1 460 ? 65.705 -3.709 -24.736 1.00 86.19 460 THR A N 1
ATOM 3783 C CA . THR A 1 460 ? 65.924 -2.549 -25.615 1.00 86.19 460 THR A CA 1
ATOM 3784 C C . THR A 1 460 ? 67.361 -2.031 -25.547 1.00 86.19 460 THR A C 1
ATOM 3786 O O . THR A 1 460 ? 67.937 -1.707 -26.583 1.00 86.19 460 THR A O 1
ATOM 3789 N N . ARG A 1 461 ? 67.994 -2.022 -24.363 1.00 90.56 461 ARG A N 1
ATOM 3790 C CA . ARG A 1 461 ? 69.424 -1.680 -24.215 1.00 90.56 461 ARG A CA 1
ATOM 3791 C C . ARG A 1 461 ? 70.355 -2.710 -24.853 1.00 90.56 461 ARG A C 1
ATOM 3793 O O . ARG A 1 461 ? 71.439 -2.347 -25.294 1.00 90.56 461 ARG A O 1
ATOM 3800 N N . SER A 1 462 ? 69.929 -3.967 -24.938 1.00 90.56 462 SER A N 1
ATOM 3801 C CA . SER A 1 462 ? 70.642 -5.039 -25.642 1.00 90.56 462 SER A CA 1
ATOM 3802 C C . SER A 1 462 ? 70.450 -5.014 -27.166 1.00 90.56 462 SER A C 1
ATOM 3804 O O . SER A 1 462 ? 70.926 -5.920 -27.844 1.00 90.56 462 SER A O 1
ATOM 3806 N N . GLY A 1 463 ? 69.768 -4.002 -27.717 1.00 86.69 463 GLY A N 1
ATOM 3807 C CA . GLY A 1 463 ? 69.584 -3.830 -29.161 1.00 86.69 463 GLY A CA 1
ATOM 3808 C C . GLY A 1 463 ? 68.400 -4.599 -29.754 1.00 86.69 463 GLY A C 1
ATOM 3809 O O . GLY A 1 463 ? 68.261 -4.647 -30.975 1.00 86.69 463 GLY A O 1
ATOM 3810 N N . LEU A 1 464 ? 67.529 -5.191 -28.925 1.00 89.94 464 LEU A N 1
ATOM 3811 C CA . LEU A 1 464 ? 66.311 -5.834 -29.414 1.00 89.94 464 LEU A CA 1
ATOM 3812 C C . LEU A 1 464 ? 65.309 -4.773 -29.887 1.00 89.94 464 LEU A C 1
ATOM 3814 O O . LEU A 1 464 ? 65.084 -3.764 -29.215 1.00 89.94 464 LEU A O 1
ATOM 3818 N N . TRP A 1 465 ? 64.659 -5.027 -31.024 1.00 93.69 465 TRP A N 1
ATOM 3819 C CA . TRP A 1 465 ? 63.591 -4.164 -31.524 1.00 93.69 465 TRP A CA 1
ATOM 3820 C C . TRP A 1 465 ? 62.489 -3.990 -30.468 1.00 93.69 465 TRP A C 1
ATOM 3822 O O . TRP A 1 465 ? 62.025 -4.966 -29.875 1.00 93.69 465 TRP A O 1
ATOM 3832 N N . TYR A 1 466 ? 62.064 -2.746 -30.231 1.00 77.38 466 TYR A N 1
ATOM 3833 C CA . TYR A 1 466 ? 61.212 -2.388 -29.091 1.00 77.38 466 TYR A CA 1
ATOM 3834 C C . TYR A 1 466 ? 59.859 -3.112 -29.080 1.00 77.38 466 TYR A C 1
ATOM 3836 O O . TYR A 1 466 ? 59.330 -3.392 -28.011 1.00 77.38 466 TYR A O 1
ATOM 3844 N N . VAL A 1 467 ? 59.304 -3.465 -30.242 1.00 79.38 467 VAL A N 1
ATOM 3845 C CA . VAL A 1 467 ? 58.055 -4.241 -30.303 1.00 79.38 467 VAL A CA 1
ATOM 3846 C C . VAL A 1 467 ? 58.290 -5.676 -29.835 1.00 79.38 467 VAL A C 1
ATOM 3848 O O . VAL A 1 467 ? 57.536 -6.176 -29.005 1.00 79.38 467 VAL A O 1
ATOM 3851 N N . SER A 1 468 ? 59.375 -6.316 -30.280 1.00 79.12 468 SER A N 1
ATOM 3852 C CA . SER A 1 468 ? 59.769 -7.639 -29.783 1.00 79.12 468 SER A CA 1
ATOM 3853 C C . SER A 1 468 ? 60.072 -7.603 -28.284 1.00 79.12 468 SER A C 1
ATOM 3855 O O . SER A 1 468 ? 59.653 -8.496 -27.550 1.00 79.12 468 SER A O 1
ATOM 3857 N N . ALA A 1 469 ? 60.739 -6.545 -27.811 1.00 81.31 469 ALA A N 1
ATOM 3858 C CA . ALA A 1 469 ? 60.995 -6.335 -26.390 1.00 81.31 469 ALA A CA 1
ATOM 3859 C C . ALA A 1 469 ? 59.695 -6.197 -25.581 1.00 81.31 469 ALA A C 1
ATOM 3861 O O . ALA A 1 469 ? 59.590 -6.804 -24.520 1.00 81.31 469 ALA A O 1
ATOM 3862 N N . LEU A 1 470 ? 58.697 -5.472 -26.101 1.00 78.19 470 LEU A N 1
ATOM 3863 C CA . LEU A 1 470 ? 57.386 -5.298 -25.468 1.00 78.19 470 LEU A CA 1
ATOM 3864 C C . LEU A 1 470 ? 56.597 -6.609 -25.393 1.00 78.19 470 LEU A C 1
ATOM 3866 O O . LEU A 1 470 ? 55.989 -6.905 -24.370 1.00 78.19 470 LEU A O 1
ATOM 3870 N N . CYS A 1 471 ? 56.607 -7.418 -26.455 1.00 80.25 471 CYS A N 1
ATOM 3871 C CA . CYS A 1 471 ? 55.933 -8.717 -26.445 1.00 80.25 471 CYS A CA 1
ATOM 3872 C C . CYS A 1 471 ? 56.537 -9.658 -25.394 1.00 80.25 471 CYS A C 1
ATOM 3874 O O . CYS A 1 471 ? 55.804 -10.307 -24.645 1.00 80.25 471 CYS A O 1
ATOM 3876 N N . VAL A 1 472 ? 57.871 -9.709 -25.315 1.00 84.69 472 VAL A N 1
ATOM 3877 C CA . VAL A 1 472 ? 58.583 -10.547 -24.342 1.00 84.69 472 VAL A CA 1
ATOM 3878 C C . VAL A 1 472 ? 58.357 -10.038 -22.919 1.00 84.69 472 VAL A C 1
ATOM 3880 O O . VAL A 1 472 ? 58.043 -10.830 -22.030 1.00 84.69 472 VAL A O 1
ATOM 3883 N N . SER A 1 473 ? 58.465 -8.730 -22.687 1.00 87.12 473 SER A N 1
ATOM 3884 C CA . SER A 1 473 ? 58.290 -8.150 -21.357 1.00 87.12 473 SER A CA 1
ATOM 3885 C C . SER A 1 473 ? 56.854 -8.304 -20.845 1.00 87.12 473 SER A C 1
ATOM 3887 O O . SER A 1 473 ? 56.659 -8.751 -19.713 1.00 87.12 473 SER A O 1
ATOM 3889 N N . ALA A 1 474 ? 55.852 -8.071 -21.701 1.00 82.06 474 ALA A N 1
ATOM 3890 C CA . ALA A 1 474 ? 54.443 -8.203 -21.345 1.00 82.06 474 ALA A CA 1
ATOM 3891 C C . ALA A 1 474 ? 54.075 -9.655 -21.003 1.00 82.06 474 ALA A C 1
ATOM 3893 O O . ALA A 1 474 ? 53.348 -9.905 -20.038 1.00 82.06 474 ALA A O 1
ATOM 3894 N N . PHE A 1 475 ? 54.617 -10.629 -21.744 1.00 87.25 475 PHE A N 1
ATOM 3895 C CA . PHE A 1 475 ? 54.455 -12.048 -21.425 1.00 87.25 475 PHE A CA 1
ATOM 3896 C C . PHE A 1 475 ? 55.072 -12.399 -20.063 1.00 87.25 475 PHE A C 1
ATOM 3898 O O . PHE A 1 475 ? 54.447 -13.088 -19.249 1.00 87.25 475 PHE A O 1
ATOM 3905 N N . MET A 1 476 ? 56.273 -11.891 -19.778 1.00 88.62 476 MET A N 1
ATOM 3906 C CA . MET A 1 476 ? 56.956 -12.114 -18.501 1.00 88.62 476 MET A CA 1
ATOM 3907 C C . MET A 1 476 ? 56.232 -11.441 -17.328 1.00 88.62 476 MET A C 1
ATOM 3909 O O . MET A 1 476 ? 56.082 -12.053 -16.265 1.00 88.62 476 MET A O 1
ATOM 3913 N N . GLY A 1 477 ? 55.710 -10.229 -17.521 1.00 87.31 477 GLY A N 1
ATOM 3914 C CA . GLY A 1 477 ? 54.882 -9.522 -16.546 1.00 87.31 477 GLY A CA 1
ATOM 3915 C C . GLY A 1 477 ? 53.585 -10.273 -16.246 1.00 87.31 477 GLY A C 1
ATOM 3916 O O . GLY A 1 477 ? 53.285 -10.563 -15.086 1.00 87.31 477 GLY A O 1
ATOM 3917 N N . LEU A 1 478 ? 52.845 -10.684 -17.279 1.00 87.81 478 LEU A N 1
ATOM 3918 C CA . LEU A 1 478 ? 51.603 -11.447 -17.122 1.00 87.81 478 LEU A CA 1
ATOM 3919 C C . LEU A 1 478 ? 51.840 -12.784 -16.404 1.00 87.81 478 LEU A C 1
ATOM 3921 O O . LEU A 1 478 ? 51.090 -13.153 -15.497 1.00 87.81 478 LEU A O 1
ATOM 3925 N N . THR A 1 479 ? 52.920 -13.478 -16.763 1.00 89.38 479 THR A N 1
ATOM 3926 C CA . THR A 1 479 ? 53.330 -14.740 -16.134 1.00 89.38 479 THR A CA 1
ATOM 3927 C C . THR A 1 479 ? 53.688 -14.552 -14.667 1.00 89.38 479 THR A C 1
ATOM 3929 O O . THR A 1 479 ? 53.207 -15.297 -13.812 1.00 89.38 479 THR A O 1
ATOM 3932 N N . THR A 1 480 ? 54.449 -13.507 -14.349 1.00 88.81 480 THR A N 1
ATOM 3933 C CA . THR A 1 480 ? 54.768 -13.139 -12.966 1.00 88.81 480 THR A CA 1
ATOM 3934 C C . THR A 1 480 ? 53.496 -12.852 -12.168 1.00 88.81 480 THR A C 1
ATOM 3936 O O . THR A 1 480 ? 53.321 -13.381 -11.068 1.00 88.81 480 THR A O 1
ATOM 3939 N N . ASN A 1 481 ? 52.560 -12.082 -12.735 1.00 90.75 481 ASN A N 1
ATOM 3940 C CA . ASN A 1 481 ? 51.300 -11.756 -12.070 1.00 90.75 481 ASN A CA 1
ATOM 3941 C C . ASN A 1 481 ? 50.463 -13.007 -11.775 1.00 90.75 481 ASN A C 1
ATOM 3943 O O . ASN A 1 481 ? 49.919 -13.141 -10.678 1.00 90.75 481 ASN A O 1
ATOM 3947 N N . PHE A 1 482 ? 50.385 -13.940 -12.727 1.00 91.31 482 PHE A N 1
ATOM 3948 C CA . PHE A 1 482 ? 49.670 -15.200 -12.545 1.00 91.31 482 PHE A CA 1
ATOM 3949 C C . PHE A 1 482 ? 50.224 -15.996 -11.364 1.00 91.31 482 PHE A C 1
ATOM 3951 O O . PHE A 1 482 ? 49.467 -16.365 -10.464 1.00 91.31 482 PHE A O 1
ATOM 3958 N N . TRP A 1 483 ? 51.536 -16.240 -11.333 1.00 89.25 483 TRP A N 1
ATOM 3959 C CA . TRP A 1 483 ? 52.151 -17.062 -10.290 1.00 89.25 483 TRP A CA 1
ATOM 3960 C C . TRP A 1 483 ? 52.065 -16.412 -8.912 1.00 89.25 483 TRP A C 1
ATOM 3962 O O . TRP A 1 483 ? 51.726 -17.089 -7.939 1.00 89.25 483 TRP A O 1
ATOM 3972 N N . LEU A 1 484 ? 52.284 -15.098 -8.827 1.00 88.81 484 LEU A N 1
ATOM 3973 C CA . LEU A 1 484 ? 52.144 -14.365 -7.572 1.00 88.81 484 LEU A CA 1
ATOM 3974 C C . LEU A 1 484 ? 50.688 -14.344 -7.084 1.00 88.81 484 LEU A C 1
ATOM 3976 O O . LEU A 1 484 ? 50.427 -14.629 -5.915 1.00 88.81 484 LEU A O 1
ATOM 3980 N N . SER A 1 485 ? 49.728 -14.088 -7.976 1.00 86.81 485 SER A N 1
ATOM 3981 C CA . SER A 1 485 ? 48.297 -14.110 -7.645 1.00 86.81 485 SER A CA 1
ATOM 3982 C C . SER A 1 485 ? 47.844 -15.502 -7.195 1.00 86.81 485 SER A C 1
ATOM 3984 O O . SER A 1 485 ? 47.135 -15.649 -6.196 1.00 86.81 485 SER A O 1
ATOM 3986 N N . ARG A 1 486 ? 48.310 -16.548 -7.883 1.00 85.94 486 ARG A N 1
ATOM 3987 C CA . ARG A 1 486 ? 48.036 -17.948 -7.546 1.00 85.94 486 ARG A CA 1
ATOM 3988 C C . ARG A 1 486 ? 48.587 -18.313 -6.170 1.00 85.94 486 ARG A C 1
ATOM 3990 O O . ARG A 1 486 ? 47.873 -18.920 -5.376 1.00 85.94 486 ARG A O 1
ATOM 3997 N N . ARG A 1 487 ? 49.827 -17.915 -5.868 1.00 85.94 487 ARG A N 1
ATOM 3998 C CA . ARG A 1 487 ? 50.549 -18.316 -4.651 1.00 85.94 487 ARG A CA 1
ATOM 3999 C C . ARG A 1 487 ? 50.200 -17.499 -3.408 1.00 85.94 487 ARG A C 1
ATOM 4001 O O . ARG A 1 487 ? 50.160 -18.073 -2.317 1.00 85.94 487 ARG A O 1
ATOM 4008 N N . TYR A 1 488 ? 50.000 -16.190 -3.556 1.00 83.69 488 TYR A N 1
ATOM 4009 C CA . TYR A 1 488 ? 49.923 -15.248 -2.431 1.00 83.69 488 TYR A CA 1
ATOM 4010 C C . TYR A 1 488 ? 48.558 -14.577 -2.264 1.00 83.69 488 TYR A C 1
ATOM 4012 O O . TYR A 1 488 ? 48.259 -14.088 -1.175 1.00 83.69 488 TYR A O 1
ATOM 4020 N N . VAL A 1 489 ? 47.716 -14.561 -3.302 1.00 85.38 489 VAL A N 1
ATOM 4021 C CA . VAL A 1 489 ? 46.429 -13.848 -3.265 1.00 85.38 489 VAL A CA 1
ATOM 4022 C C . VAL A 1 489 ? 45.254 -14.809 -3.126 1.00 85.38 489 VAL A C 1
ATOM 4024 O O . VAL A 1 489 ? 44.451 -14.676 -2.200 1.00 85.38 489 VAL A O 1
ATOM 4027 N N . PHE A 1 490 ? 45.147 -15.780 -4.032 1.00 83.44 490 PHE A N 1
ATOM 4028 C CA . PHE A 1 490 ? 43.979 -16.659 -4.103 1.00 83.44 490 PHE A CA 1
ATOM 4029 C C . PHE A 1 490 ? 44.225 -18.051 -3.519 1.00 83.44 490 PHE A C 1
ATOM 4031 O O . PHE A 1 490 ? 43.307 -18.606 -2.926 1.00 83.44 490 PHE A O 1
ATOM 4038 N N . GLY A 1 491 ? 45.443 -18.596 -3.632 1.00 78.81 491 GLY A N 1
ATOM 4039 C CA . GLY A 1 491 ? 45.806 -19.885 -3.030 1.00 78.81 491 GLY A CA 1
ATOM 4040 C C . GLY A 1 491 ? 45.053 -21.088 -3.612 1.00 78.81 491 GLY A C 1
ATOM 4041 O O . GLY A 1 491 ? 44.893 -22.089 -2.920 1.00 78.81 491 GLY A O 1
ATOM 4042 N N . ILE A 1 492 ? 44.564 -20.982 -4.853 1.00 77.62 492 ILE A N 1
ATOM 4043 C CA . ILE A 1 492 ? 43.747 -22.002 -5.526 1.00 77.62 492 ILE A CA 1
ATOM 4044 C C . ILE A 1 492 ? 44.519 -22.598 -6.701 1.00 77.62 492 ILE A C 1
ATOM 4046 O O . ILE A 1 492 ? 44.970 -21.886 -7.605 1.00 77.62 492 ILE A O 1
ATOM 4050 N N . TYR A 1 493 ? 44.632 -23.925 -6.698 1.00 79.94 493 TYR A N 1
ATOM 4051 C CA . TYR A 1 493 ? 45.453 -24.686 -7.632 1.00 79.94 493 TYR A CA 1
ATOM 4052 C C . TYR A 1 493 ? 44.577 -25.665 -8.412 1.00 79.94 493 TYR A C 1
ATOM 4054 O O . TYR A 1 493 ? 44.090 -26.646 -7.858 1.00 79.94 493 TYR A O 1
ATOM 4062 N N . TRP A 1 494 ? 44.371 -25.402 -9.703 1.00 77.81 494 TRP A N 1
ATOM 4063 C CA . TRP A 1 494 ? 43.735 -26.381 -10.587 1.00 77.81 494 TRP A CA 1
ATOM 4064 C C . TRP A 1 494 ? 44.710 -27.511 -10.925 1.00 77.81 494 TRP A C 1
ATOM 4066 O O . TRP A 1 494 ? 45.923 -27.284 -10.963 1.00 77.81 494 TRP A O 1
ATOM 4076 N N . LYS A 1 495 ? 44.174 -28.707 -11.224 1.00 77.38 495 LYS A N 1
ATOM 4077 C CA . LYS A 1 495 ? 44.969 -29.861 -11.685 1.00 77.38 495 LYS A CA 1
ATOM 4078 C C . LYS A 1 495 ? 45.785 -29.521 -12.936 1.00 77.38 495 LYS A C 1
ATOM 4080 O O . LYS A 1 495 ? 46.945 -29.901 -13.026 1.00 77.38 495 LYS A O 1
ATOM 4085 N N . ASN A 1 496 ? 45.199 -28.766 -13.869 1.00 82.94 496 ASN A N 1
ATOM 4086 C CA . ASN A 1 496 ? 45.881 -28.296 -15.071 1.00 82.94 496 ASN A CA 1
ATOM 4087 C C . ASN A 1 496 ? 46.225 -26.800 -14.954 1.00 82.94 496 ASN A C 1
ATOM 4089 O O . ASN A 1 496 ? 45.376 -25.926 -15.150 1.00 82.94 496 ASN A O 1
ATOM 4093 N N . SER A 1 497 ? 47.489 -26.501 -14.643 1.00 79.81 497 SER A N 1
ATOM 4094 C CA . SER A 1 497 ? 47.976 -25.123 -14.511 1.00 79.81 497 SER A CA 1
ATOM 4095 C C . SER A 1 497 ? 48.024 -24.360 -15.833 1.00 79.81 497 SER A C 1
ATOM 4097 O O . SER A 1 497 ? 47.914 -23.138 -15.806 1.00 79.81 497 SER A O 1
ATOM 4099 N N . LEU A 1 498 ? 48.152 -25.049 -16.973 1.00 81.38 498 LEU A N 1
ATOM 4100 C CA . LEU A 1 498 ? 48.140 -24.416 -18.297 1.00 81.38 498 LEU A CA 1
ATOM 4101 C C . LEU A 1 498 ? 46.744 -23.899 -18.646 1.00 81.38 498 LEU A C 1
ATOM 4103 O O . LEU A 1 498 ? 46.608 -22.766 -19.096 1.00 81.38 498 LEU A O 1
ATOM 4107 N N . VAL A 1 499 ? 45.699 -24.681 -18.364 1.00 81.25 499 VAL A N 1
ATOM 4108 C CA . VAL A 1 499 ? 44.304 -24.241 -18.553 1.00 81.25 499 VAL A CA 1
ATOM 4109 C C . VAL A 1 499 ? 43.976 -23.082 -17.610 1.00 81.25 499 VAL A C 1
ATOM 4111 O O . VAL A 1 499 ? 43.373 -22.095 -18.027 1.00 81.25 499 VAL A O 1
ATOM 4114 N N . GLN A 1 500 ? 44.434 -23.148 -16.357 1.00 84.62 500 GLN A N 1
ATOM 4115 C CA . GLN A 1 500 ? 44.265 -22.052 -15.399 1.00 84.62 500 GLN A CA 1
ATOM 4116 C C . GLN A 1 500 ? 44.959 -20.762 -15.871 1.00 84.62 500 GLN A C 1
ATOM 4118 O O . GLN A 1 500 ? 44.389 -19.675 -15.765 1.00 84.62 500 GLN A O 1
ATOM 4123 N N . TYR A 1 501 ? 46.167 -20.886 -16.426 1.00 88.06 501 TYR A N 1
ATOM 4124 C CA . TYR A 1 501 ? 46.910 -19.776 -17.017 1.00 88.06 501 TYR A CA 1
ATOM 4125 C C . TYR A 1 501 ? 46.207 -19.205 -18.254 1.00 88.06 501 TYR A C 1
ATOM 4127 O O . TYR A 1 501 ? 46.079 -17.991 -18.371 1.00 88.06 501 TYR A O 1
ATOM 4135 N N . ALA A 1 502 ? 45.681 -20.053 -19.141 1.00 84.38 502 ALA A N 1
ATOM 4136 C CA . ALA A 1 502 ? 44.930 -19.611 -20.314 1.00 84.38 502 ALA A CA 1
ATOM 4137 C C . ALA A 1 502 ? 43.689 -18.794 -19.915 1.00 84.38 502 ALA A C 1
ATOM 4139 O O . ALA A 1 502 ? 43.498 -17.686 -20.411 1.00 84.38 502 ALA A O 1
ATOM 4140 N N . VAL A 1 503 ? 42.901 -19.280 -18.947 1.00 84.38 503 VAL A N 1
ATOM 4141 C CA . VAL A 1 503 ? 41.734 -18.550 -18.419 1.00 84.38 503 VAL A CA 1
ATOM 4142 C C . VAL A 1 503 ? 42.150 -17.235 -17.759 1.00 84.38 503 VAL A C 1
ATOM 4144 O O . VAL A 1 503 ? 41.482 -16.217 -17.936 1.00 84.38 503 VAL A O 1
ATOM 4147 N N . PHE A 1 504 ? 43.258 -17.224 -17.013 1.00 88.25 504 PHE A N 1
ATOM 4148 C CA . PHE A 1 504 ? 43.823 -15.995 -16.457 1.00 88.25 504 PHE A CA 1
ATOM 4149 C C . PHE A 1 504 ? 44.161 -14.981 -17.557 1.00 88.25 504 PHE A C 1
ATOM 4151 O O . PHE A 1 504 ? 43.701 -13.843 -17.504 1.00 88.25 504 PHE A O 1
ATOM 4158 N N . THR A 1 505 ? 44.877 -15.400 -18.594 1.00 86.00 505 THR A N 1
ATOM 4159 C CA . THR A 1 505 ? 45.240 -14.545 -19.728 1.00 86.00 505 THR A CA 1
ATOM 4160 C C . THR A 1 505 ? 44.009 -14.001 -20.455 1.00 86.00 505 THR A C 1
ATOM 4162 O O . THR A 1 505 ? 43.947 -12.806 -20.736 1.00 86.00 505 THR A O 1
ATOM 4165 N N . THR A 1 506 ? 42.979 -14.819 -20.685 1.00 84.69 506 THR A N 1
ATOM 4166 C CA . THR A 1 506 ? 41.721 -14.368 -21.305 1.00 84.69 506 THR A CA 1
ATOM 4167 C C . THR A 1 506 ? 41.012 -13.299 -20.473 1.00 84.69 506 THR A C 1
ATOM 4169 O O . THR A 1 506 ? 40.547 -12.299 -21.019 1.00 84.69 506 THR A O 1
ATOM 4172 N N . VAL A 1 507 ? 40.943 -13.465 -19.148 1.00 83.00 507 VAL A N 1
ATOM 4173 C CA . VAL A 1 507 ? 40.349 -12.456 -18.254 1.00 83.00 507 VAL A CA 1
ATOM 4174 C C . VAL A 1 507 ? 41.144 -11.147 -18.289 1.00 83.00 507 VAL A C 1
ATOM 4176 O O . VAL A 1 507 ? 40.542 -10.072 -18.336 1.00 83.00 507 VAL A O 1
ATOM 4179 N N . ALA A 1 508 ? 42.477 -11.225 -18.317 1.00 83.94 508 ALA A N 1
ATOM 4180 C CA . ALA A 1 508 ? 43.346 -10.054 -18.393 1.00 83.94 508 ALA A CA 1
ATOM 4181 C C . ALA A 1 508 ? 43.172 -9.293 -19.723 1.00 83.94 508 ALA A C 1
ATOM 4183 O O . ALA A 1 508 ? 43.003 -8.074 -19.717 1.00 83.94 508 ALA A O 1
ATOM 4184 N N . LEU A 1 509 ? 43.127 -10.008 -20.854 1.00 83.44 509 LEU A N 1
ATOM 4185 C CA . LEU A 1 509 ? 42.900 -9.424 -22.182 1.00 83.44 509 LEU A CA 1
ATOM 4186 C C . LEU A 1 509 ? 41.516 -8.771 -22.303 1.00 83.44 509 LEU A C 1
ATOM 4188 O O . LEU A 1 509 ? 41.404 -7.643 -22.777 1.00 83.44 509 LEU A O 1
ATOM 4192 N N . ASN A 1 510 ? 40.465 -9.429 -21.811 1.00 80.31 510 ASN A N 1
ATOM 4193 C CA . ASN A 1 510 ? 39.119 -8.849 -21.795 1.00 80.31 510 ASN A CA 1
ATOM 4194 C C . ASN A 1 510 ? 39.039 -7.598 -20.911 1.00 80.31 510 ASN A C 1
ATOM 4196 O O . ASN A 1 510 ? 38.376 -6.627 -21.269 1.00 80.31 510 ASN A O 1
ATOM 4200 N N . SER A 1 511 ? 39.745 -7.592 -19.778 1.00 80.44 511 SER A N 1
ATOM 4201 C CA . SER A 1 511 ? 39.826 -6.419 -18.899 1.00 80.44 511 SER A CA 1
ATOM 4202 C C . SER A 1 511 ? 40.552 -5.251 -19.575 1.00 80.44 511 SER A C 1
ATOM 4204 O O . SER A 1 511 ? 40.156 -4.100 -19.398 1.00 80.44 511 SER A O 1
ATOM 4206 N N . LEU A 1 512 ? 41.565 -5.531 -20.401 1.00 80.44 512 LEU A N 1
ATOM 4207 C CA . LEU A 1 512 ? 42.248 -4.525 -21.215 1.00 80.44 512 LEU A CA 1
ATOM 4208 C C . LEU A 1 512 ? 41.333 -3.946 -22.304 1.00 80.44 512 LEU A C 1
ATOM 4210 O O . LEU A 1 512 ? 41.284 -2.730 -22.473 1.00 80.44 512 LEU A O 1
ATOM 4214 N N . LEU A 1 513 ? 40.565 -4.785 -23.004 1.00 79.06 513 LEU A N 1
ATOM 4215 C CA . LEU A 1 513 ? 39.582 -4.319 -23.990 1.00 79.06 513 LEU A CA 1
ATOM 4216 C C . LEU A 1 513 ? 38.484 -3.469 -23.336 1.00 79.06 513 LEU A C 1
ATOM 4218 O O . LEU A 1 513 ? 38.137 -2.405 -23.848 1.00 79.06 513 LEU A O 1
ATOM 4222 N N . ALA A 1 514 ? 37.990 -3.885 -22.166 1.00 73.81 514 ALA A N 1
ATOM 4223 C CA . ALA A 1 514 ? 37.040 -3.102 -21.381 1.00 73.81 514 ALA A CA 1
ATOM 4224 C C . ALA A 1 514 ? 37.630 -1.753 -20.931 1.00 73.81 514 ALA A C 1
ATOM 4226 O O . ALA A 1 514 ? 36.921 -0.750 -20.947 1.00 73.81 514 ALA A O 1
ATOM 4227 N N . ASN A 1 515 ? 38.923 -1.705 -20.582 1.00 82.75 515 ASN A N 1
ATOM 4228 C CA . ASN A 1 515 ? 39.631 -0.461 -20.266 1.00 82.75 515 ASN A CA 1
ATOM 4229 C C . ASN A 1 515 ? 39.655 0.498 -21.458 1.00 82.75 515 ASN A C 1
ATOM 4231 O O . ASN A 1 515 ? 39.383 1.682 -21.294 1.00 82.75 515 ASN A O 1
ATOM 4235 N N . LEU A 1 516 ? 39.972 -0.011 -22.652 1.00 79.19 516 LEU A N 1
ATOM 4236 C CA . LEU A 1 516 ? 40.009 0.787 -23.878 1.00 79.19 516 LEU A CA 1
ATOM 4237 C C . LEU A 1 516 ? 38.623 1.349 -24.218 1.00 79.19 516 LEU A C 1
ATOM 4239 O O . LEU A 1 516 ? 38.498 2.544 -24.470 1.00 79.19 516 LEU A O 1
ATOM 4243 N N . GLY A 1 517 ? 37.581 0.516 -24.146 1.00 76.25 517 GLY A N 1
ATOM 4244 C CA . GLY A 1 517 ? 36.203 0.950 -24.387 1.00 76.25 517 GLY A CA 1
ATOM 4245 C C . GLY A 1 517 ? 35.700 1.963 -23.354 1.00 76.25 517 GLY A C 1
ATOM 4246 O O . GLY A 1 517 ? 35.056 2.945 -23.715 1.00 76.25 517 GLY A O 1
ATOM 4247 N N . LEU A 1 518 ? 36.026 1.768 -22.071 1.00 78.75 518 LEU A N 1
ATOM 4248 C CA . LEU A 1 518 ? 35.667 2.711 -21.012 1.00 78.75 518 LEU A CA 1
ATOM 4249 C C . LEU A 1 518 ? 36.405 4.043 -21.169 1.00 78.75 518 LEU A C 1
ATOM 4251 O O . LEU A 1 518 ? 35.798 5.093 -20.988 1.00 78.75 518 LEU A O 1
ATOM 4255 N N . LEU A 1 519 ? 37.690 4.019 -21.524 1.00 77.94 519 LEU A N 1
ATOM 4256 C CA . LEU A 1 519 ? 38.469 5.233 -21.739 1.00 77.94 519 LEU A CA 1
ATOM 4257 C C . LEU A 1 519 ? 37.949 6.033 -22.942 1.00 77.94 519 LEU A C 1
ATOM 4259 O O . LEU A 1 519 ? 37.774 7.241 -22.812 1.00 77.94 519 LEU A O 1
ATOM 4263 N N . HIS A 1 520 ? 37.646 5.358 -24.057 1.00 77.88 520 HIS A N 1
ATOM 4264 C CA . HIS A 1 520 ? 37.010 5.962 -25.232 1.00 77.88 520 HIS A CA 1
ATOM 4265 C C . HIS A 1 520 ? 35.678 6.618 -24.856 1.00 77.88 520 HIS A C 1
ATOM 4267 O O . HIS A 1 520 ? 35.476 7.798 -25.110 1.00 77.88 520 HIS A O 1
ATOM 4273 N N . LEU A 1 521 ? 34.814 5.909 -24.124 1.00 78.69 521 LEU A N 1
ATOM 4274 C CA . LEU A 1 521 ? 33.544 6.466 -23.658 1.00 78.69 521 LEU A CA 1
ATOM 4275 C C . LEU A 1 521 ? 33.746 7.683 -22.741 1.00 78.69 521 LEU A C 1
ATOM 4277 O O . LEU A 1 521 ? 33.069 8.694 -22.892 1.00 78.69 521 LEU A O 1
ATOM 4281 N N . LEU A 1 522 ? 34.675 7.622 -21.787 1.00 78.88 522 LEU A N 1
ATOM 4282 C CA . LEU A 1 522 ? 34.893 8.729 -20.854 1.00 78.88 522 LEU A CA 1
ATOM 4283 C C . LEU A 1 522 ? 35.448 9.984 -21.544 1.00 78.88 522 LEU A C 1
ATOM 4285 O O . LEU A 1 522 ? 35.063 11.088 -21.165 1.00 78.88 522 LEU A O 1
ATOM 4289 N N . ILE A 1 523 ? 36.333 9.832 -22.529 1.00 78.75 523 ILE A N 1
ATOM 4290 C CA . ILE A 1 523 ? 36.978 10.961 -23.214 1.00 78.75 523 ILE A CA 1
ATOM 4291 C C . ILE A 1 523 ? 36.112 11.478 -24.367 1.00 78.75 523 ILE A C 1
ATOM 4293 O O . ILE A 1 523 ? 35.843 12.676 -24.430 1.00 78.75 523 ILE A O 1
ATOM 4297 N N . ASP A 1 524 ? 35.648 10.593 -25.244 1.00 76.44 524 ASP A N 1
ATOM 4298 C CA . ASP A 1 524 ? 35.040 10.986 -26.517 1.00 76.44 524 ASP A CA 1
ATOM 4299 C C . ASP A 1 524 ? 33.527 11.216 -26.398 1.00 76.44 524 ASP A C 1
ATOM 4301 O O . ASP A 1 524 ? 33.004 12.126 -27.033 1.00 76.44 524 ASP A O 1
ATOM 4305 N N . GLU A 1 525 ? 32.835 10.483 -25.516 1.00 79.38 525 GLU A N 1
ATOM 4306 C CA . GLU A 1 525 ? 31.378 10.624 -25.325 1.00 79.38 525 GLU A CA 1
ATOM 4307 C C . GLU A 1 525 ? 31.014 11.492 -24.113 1.00 79.38 525 GLU A C 1
ATOM 4309 O O . GLU A 1 525 ? 30.035 12.236 -24.124 1.00 79.38 525 GLU A O 1
ATOM 4314 N N . VAL A 1 526 ? 31.777 11.377 -23.020 1.00 83.62 526 VAL A N 1
ATOM 4315 C CA . VAL A 1 526 ? 31.496 12.084 -21.754 1.00 83.62 526 VAL A CA 1
ATOM 4316 C C . VAL A 1 526 ? 32.375 13.336 -21.587 1.00 83.62 526 VAL A C 1
ATOM 4318 O O . VAL A 1 526 ? 32.155 14.123 -20.665 1.00 83.62 526 VAL A O 1
ATOM 4321 N N . HIS A 1 527 ? 33.340 13.558 -22.487 1.00 87.69 527 HIS A N 1
ATOM 4322 C CA . HIS A 1 527 ? 34.237 14.723 -22.504 1.00 87.69 527 HIS A CA 1
ATOM 4323 C C . HIS A 1 527 ? 34.988 14.959 -21.187 1.00 87.69 527 HIS A C 1
ATOM 4325 O O . HIS A 1 527 ? 35.249 16.094 -20.780 1.00 87.69 527 HIS A O 1
ATOM 4331 N N . TRP A 1 528 ? 35.340 13.883 -20.480 1.00 81.12 528 TRP A N 1
ATOM 4332 C CA . TRP A 1 528 ? 36.177 13.992 -19.294 1.00 81.12 528 TRP A CA 1
ATOM 4333 C C . TRP A 1 528 ? 37.611 14.347 -19.656 1.00 81.12 528 TRP A C 1
ATOM 4335 O O . TRP A 1 528 ? 38.155 13.937 -20.680 1.00 81.12 528 TRP A O 1
ATOM 4345 N N . ASN A 1 529 ? 38.269 15.050 -18.735 1.00 88.62 529 ASN A N 1
ATOM 4346 C CA . ASN A 1 529 ? 39.703 15.266 -18.823 1.00 88.62 529 ASN A CA 1
ATOM 4347 C C . ASN A 1 529 ? 40.438 13.913 -18.899 1.00 88.62 529 ASN A C 1
ATOM 4349 O O . ASN A 1 529 ? 40.211 13.036 -18.062 1.00 88.62 529 ASN A O 1
ATOM 4353 N N . ALA A 1 530 ? 41.349 13.771 -19.866 1.00 72.69 530 ALA A N 1
ATOM 4354 C CA . ALA A 1 530 ? 42.050 12.520 -20.157 1.00 72.69 530 ALA A CA 1
ATOM 4355 C C . ALA A 1 530 ? 42.767 11.918 -18.935 1.00 72.69 530 ALA A C 1
ATOM 4357 O O . ALA A 1 530 ? 42.767 10.700 -18.747 1.00 72.69 530 ALA A O 1
ATOM 4358 N N . THR A 1 531 ? 43.322 12.753 -18.054 1.00 73.44 531 THR A N 1
ATOM 4359 C CA . THR A 1 531 ? 43.987 12.299 -16.825 1.00 73.44 531 THR A CA 1
ATOM 4360 C C . THR A 1 531 ? 42.981 11.706 -15.839 1.00 73.44 531 THR A C 1
ATOM 4362 O O . THR A 1 531 ? 43.214 10.635 -15.277 1.00 73.44 531 THR A O 1
ATOM 4365 N N . PHE A 1 532 ? 41.829 12.357 -15.663 1.00 73.19 532 PHE A N 1
ATOM 4366 C CA . PHE A 1 532 ? 40.773 11.886 -14.764 1.00 73.19 532 PHE A CA 1
ATOM 4367 C C . PHE A 1 532 ? 40.062 10.636 -15.308 1.00 73.19 532 PHE A C 1
ATOM 4369 O O . PHE A 1 532 ? 39.795 9.690 -14.559 1.00 73.19 532 PHE A O 1
ATOM 4376 N N . ALA A 1 533 ? 39.835 10.586 -16.623 1.00 73.00 533 ALA A N 1
ATOM 4377 C CA . ALA A 1 533 ? 39.322 9.414 -17.325 1.00 73.00 533 ALA A CA 1
ATOM 4378 C C . ALA A 1 533 ? 40.268 8.214 -17.175 1.00 73.00 533 ALA A C 1
ATOM 4380 O O . ALA A 1 533 ? 39.827 7.118 -16.829 1.00 73.00 533 ALA A O 1
ATOM 4381 N N . ARG A 1 534 ? 41.582 8.428 -17.325 1.00 74.81 534 ARG A N 1
ATOM 4382 C CA . ARG A 1 534 ? 42.597 7.379 -17.164 1.00 74.81 534 ARG A CA 1
ATOM 4383 C C . ARG A 1 534 ? 42.657 6.830 -15.741 1.00 74.81 534 ARG A C 1
ATOM 4385 O O . ARG A 1 534 ? 42.691 5.614 -15.574 1.00 74.81 534 ARG A O 1
ATOM 4392 N N . LEU A 1 535 ? 42.639 7.693 -14.722 1.00 74.38 535 LEU A N 1
ATOM 4393 C CA . LEU A 1 535 ? 42.632 7.265 -13.316 1.00 74.38 535 LEU A CA 1
ATOM 4394 C C . LEU A 1 535 ? 41.368 6.465 -12.973 1.00 74.38 535 LEU A C 1
ATOM 4396 O O . LEU A 1 535 ? 41.449 5.409 -12.343 1.00 74.38 535 LEU A O 1
ATOM 4400 N N . THR A 1 536 ? 40.206 6.936 -13.431 1.00 73.00 536 THR A N 1
ATOM 4401 C CA . THR A 1 536 ? 38.921 6.270 -13.179 1.00 73.00 536 THR A CA 1
ATOM 4402 C C . THR A 1 536 ? 38.830 4.930 -13.904 1.00 73.00 536 THR A C 1
ATOM 4404 O O . THR A 1 536 ? 38.430 3.930 -13.305 1.00 73.00 536 THR A O 1
ATOM 4407 N N . SER A 1 537 ? 39.251 4.885 -15.170 1.00 78.62 537 SER A N 1
ATOM 4408 C CA . SER A 1 537 ? 39.260 3.659 -15.966 1.00 78.62 537 SER A CA 1
ATOM 4409 C C . SER A 1 537 ? 40.212 2.617 -15.374 1.00 78.62 537 SER A C 1
ATOM 4411 O O . SER A 1 537 ? 39.820 1.467 -15.181 1.00 78.62 537 SER A O 1
ATOM 4413 N N . ALA A 1 538 ? 41.414 3.029 -14.954 1.00 75.62 538 ALA A N 1
ATOM 4414 C CA . ALA A 1 538 ? 42.373 2.148 -14.291 1.00 75.62 538 ALA A CA 1
ATOM 4415 C C . ALA A 1 538 ? 41.819 1.546 -12.985 1.00 75.62 538 ALA A C 1
ATOM 4417 O O . ALA A 1 538 ? 41.971 0.346 -12.748 1.00 75.62 538 ALA A O 1
ATOM 4418 N N . ALA A 1 539 ? 41.125 2.341 -12.161 1.00 74.75 539 ALA A N 1
ATOM 4419 C CA . ALA A 1 539 ? 40.492 1.851 -10.935 1.00 74.75 539 ALA A CA 1
ATOM 4420 C C . ALA A 1 539 ? 39.351 0.855 -11.219 1.00 74.75 539 ALA A C 1
ATOM 4422 O O . ALA A 1 539 ? 39.262 -0.192 -10.572 1.00 74.75 539 ALA A O 1
ATOM 4423 N N . CYS A 1 540 ? 38.504 1.147 -12.213 1.00 75.38 540 CYS A N 1
ATOM 4424 C CA . CYS A 1 540 ? 37.411 0.261 -12.621 1.00 75.38 540 CYS A CA 1
ATOM 4425 C C . CYS A 1 540 ? 37.941 -1.068 -13.168 1.00 75.38 540 CYS A C 1
ATOM 4427 O O . CYS A 1 540 ? 37.431 -2.133 -12.824 1.00 75.38 540 CYS A O 1
ATOM 4429 N N . VAL A 1 541 ? 38.998 -1.019 -13.974 1.00 80.75 541 VAL A N 1
ATOM 4430 C CA . VAL A 1 541 ? 39.611 -2.197 -14.596 1.00 80.75 541 VAL A CA 1
ATOM 4431 C C . VAL A 1 541 ? 40.346 -3.046 -13.576 1.00 80.75 541 VAL A C 1
ATOM 4433 O O . VAL A 1 541 ? 40.229 -4.265 -13.626 1.00 80.75 541 VAL A O 1
ATOM 4436 N N . ALA A 1 542 ? 41.020 -2.446 -12.593 1.00 77.88 542 ALA A N 1
ATOM 4437 C CA . ALA A 1 542 ? 41.607 -3.200 -11.489 1.00 77.88 542 ALA A CA 1
ATOM 4438 C C . ALA A 1 542 ? 40.540 -3.999 -10.714 1.00 77.88 542 ALA A C 1
ATOM 4440 O O . ALA A 1 542 ? 40.761 -5.162 -10.371 1.00 77.88 542 ALA A O 1
ATOM 4441 N N . LEU A 1 543 ? 39.359 -3.408 -10.485 1.00 76.44 543 LEU A N 1
ATOM 4442 C CA . LEU A 1 543 ? 38.239 -4.070 -9.811 1.00 76.44 543 LEU A CA 1
ATOM 4443 C C . LEU A 1 543 ? 37.587 -5.159 -10.680 1.00 76.44 543 LEU A C 1
ATOM 4445 O O . LEU A 1 543 ? 37.309 -6.256 -10.187 1.00 76.44 543 LEU A O 1
ATOM 4449 N N . LEU A 1 544 ? 37.364 -4.874 -11.965 1.00 76.50 544 LEU A N 1
ATOM 4450 C CA . LEU A 1 544 ? 36.835 -5.832 -12.940 1.00 76.50 544 LEU A CA 1
ATOM 4451 C C . LEU A 1 544 ? 37.778 -7.025 -13.110 1.00 76.50 544 LEU A C 1
ATOM 4453 O O . LEU A 1 544 ? 37.330 -8.164 -13.017 1.00 76.50 544 LEU A O 1
ATOM 4457 N N . SER A 1 545 ? 39.077 -6.768 -13.262 1.00 82.44 545 SER A N 1
ATOM 4458 C CA . SER A 1 545 ? 40.116 -7.789 -13.407 1.00 82.44 545 SER A CA 1
ATOM 4459 C C . SER A 1 545 ? 40.213 -8.657 -12.153 1.00 82.44 545 SER A C 1
ATOM 4461 O O . SER A 1 545 ? 40.146 -9.882 -12.239 1.00 82.44 545 SER A O 1
ATOM 4463 N N . PHE A 1 546 ? 40.249 -8.049 -10.958 1.00 84.75 546 PHE A N 1
ATOM 4464 C CA . PHE A 1 546 ? 40.214 -8.792 -9.692 1.00 84.75 546 PHE A CA 1
ATOM 4465 C C . PHE A 1 546 ? 38.989 -9.710 -9.594 1.00 84.75 546 PHE A C 1
ATOM 4467 O O . PHE A 1 546 ? 39.106 -10.884 -9.233 1.00 84.75 546 PHE A O 1
ATOM 4474 N N . THR A 1 547 ? 37.812 -9.180 -9.931 1.00 78.06 547 THR A N 1
ATOM 4475 C CA . THR A 1 547 ? 36.549 -9.923 -9.862 1.00 78.06 547 THR A CA 1
ATOM 4476 C C . THR A 1 547 ? 36.521 -11.056 -10.883 1.00 78.06 547 THR A C 1
ATOM 4478 O O . THR A 1 547 ? 36.191 -12.187 -10.533 1.00 78.06 547 THR A O 1
ATOM 4481 N N . GLY A 1 548 ? 36.935 -10.785 -12.122 1.00 77.75 548 GLY A N 1
ATOM 4482 C CA . GLY A 1 548 ? 37.032 -11.777 -13.185 1.00 77.75 548 GLY A CA 1
ATOM 4483 C C . GLY A 1 548 ? 37.974 -12.918 -12.812 1.00 77.75 548 GLY A C 1
ATOM 4484 O O . GLY A 1 548 ? 37.606 -14.084 -12.929 1.00 77.75 548 GLY A O 1
ATOM 4485 N N . HIS A 1 549 ? 39.154 -12.618 -12.271 1.00 84.25 549 HIS A N 1
ATOM 4486 C CA . HIS A 1 549 ? 40.084 -13.667 -11.863 1.00 84.25 549 HIS A CA 1
ATOM 4487 C C . HIS A 1 549 ? 39.571 -14.474 -10.682 1.00 84.25 549 HIS A C 1
ATOM 4489 O O . HIS A 1 549 ? 39.713 -15.693 -10.678 1.00 84.25 549 HIS A O 1
ATOM 4495 N N . LYS A 1 550 ? 38.939 -13.830 -9.700 1.00 81.25 550 LYS A N 1
ATOM 4496 C CA . LYS A 1 550 ? 38.345 -14.539 -8.566 1.00 81.25 550 LYS A CA 1
ATOM 4497 C C . LYS A 1 550 ? 37.229 -15.496 -9.002 1.00 81.25 550 LYS A C 1
ATOM 4499 O O . LYS A 1 550 ? 37.116 -16.581 -8.442 1.00 81.25 550 LYS A O 1
ATOM 4504 N N . LEU A 1 551 ? 36.414 -15.097 -9.979 1.00 76.75 551 LEU A N 1
ATOM 4505 C CA . LEU A 1 551 ? 35.276 -15.888 -10.455 1.00 76.75 551 LEU A CA 1
ATOM 4506 C C . LEU A 1 551 ? 35.671 -16.977 -11.454 1.00 76.75 551 LEU A C 1
ATOM 4508 O O . LEU A 1 551 ? 35.080 -18.051 -11.431 1.00 76.75 551 LEU A O 1
ATOM 4512 N N . TYR A 1 552 ? 36.649 -16.709 -12.319 1.00 75.12 552 TYR A N 1
ATOM 4513 C CA . TYR A 1 552 ? 36.952 -17.579 -13.456 1.00 75.12 552 TYR A CA 1
ATOM 4514 C C . TYR A 1 552 ? 38.337 -18.217 -13.378 1.00 75.12 552 TYR A C 1
ATOM 4516 O O . TYR A 1 552 ? 38.466 -19.400 -13.657 1.00 75.12 552 TYR A O 1
ATOM 4524 N N . SER A 1 553 ? 39.376 -17.479 -12.982 1.00 80.50 553 SER A N 1
ATOM 4525 C CA . SER A 1 553 ? 40.761 -17.992 -12.965 1.00 80.50 553 SER A CA 1
ATOM 4526 C C . SER A 1 553 ? 41.127 -18.721 -11.666 1.00 80.50 553 SER A C 1
ATOM 4528 O O . SER A 1 553 ? 42.005 -19.583 -11.645 1.00 80.50 553 SER A O 1
ATOM 4530 N N . PHE A 1 554 ? 40.468 -18.364 -10.566 1.00 81.06 554 PHE A N 1
ATOM 4531 C CA . PHE A 1 554 ? 40.736 -18.865 -9.220 1.00 81.06 554 PHE A CA 1
ATOM 4532 C C . PHE A 1 554 ? 39.437 -19.207 -8.486 1.00 81.06 554 PHE A C 1
ATOM 4534 O O . PHE A 1 554 ? 39.309 -18.962 -7.291 1.00 81.06 554 PHE A O 1
ATOM 4541 N N . THR A 1 555 ? 38.469 -19.780 -9.197 1.00 75.75 555 THR A N 1
ATOM 4542 C CA . THR A 1 555 ? 37.339 -20.471 -8.567 1.00 75.75 555 THR A CA 1
ATOM 4543 C C . THR A 1 555 ? 37.744 -21.894 -8.178 1.00 75.75 555 THR A C 1
ATOM 4545 O O . THR A 1 555 ? 38.642 -22.486 -8.783 1.00 75.75 555 THR A O 1
ATOM 4548 N N . SER A 1 556 ? 37.097 -22.456 -7.157 1.00 63.97 556 SER A N 1
ATOM 4549 C CA . SER A 1 556 ? 37.322 -23.834 -6.701 1.00 63.97 556 SER A CA 1
ATOM 4550 C C . SER A 1 556 ? 36.851 -24.891 -7.707 1.00 63.97 556 SER A C 1
ATOM 4552 O O . SER A 1 556 ? 37.238 -26.050 -7.594 1.00 63.97 556 SER A O 1
ATOM 4554 N N . SER A 1 557 ? 36.034 -24.505 -8.690 1.00 58.06 557 SER A N 1
ATOM 4555 C CA . SER A 1 557 ? 35.499 -25.401 -9.720 1.00 58.06 557 SER A CA 1
ATOM 4556 C C . SER A 1 557 ? 36.317 -25.276 -11.008 1.00 58.06 557 SER A C 1
ATOM 4558 O O . SER A 1 557 ? 36.297 -24.226 -11.646 1.00 58.06 557 SER A O 1
ATOM 4560 N N . SER A 1 558 ? 37.039 -26.328 -11.405 1.00 55.03 558 SER A N 1
ATOM 4561 C CA . SER A 1 558 ? 37.700 -26.363 -12.719 1.00 55.03 558 SER A CA 1
ATOM 4562 C C . SER A 1 558 ? 36.634 -26.368 -13.829 1.00 55.03 558 SER A C 1
ATOM 4564 O O . SER A 1 558 ? 35.638 -27.080 -13.685 1.00 55.03 558 SER A O 1
ATOM 4566 N N . PRO A 1 559 ? 36.795 -25.625 -14.939 1.00 55.34 559 PRO A N 1
ATOM 4567 C CA . PRO A 1 559 ? 35.885 -25.706 -16.074 1.00 55.34 559 PRO A CA 1
ATOM 4568 C C . PRO A 1 559 ? 35.851 -27.142 -16.610 1.00 55.34 559 PRO A C 1
ATOM 4570 O O . PRO A 1 559 ? 36.885 -27.673 -17.014 1.00 55.34 559 PRO A O 1
ATOM 4573 N N . ALA A 1 560 ? 34.666 -27.757 -16.651 1.00 48.03 560 ALA A N 1
ATOM 4574 C CA . ALA A 1 560 ? 34.446 -29.128 -17.135 1.00 48.03 560 ALA A CA 1
ATOM 4575 C C . ALA A 1 560 ? 34.777 -29.331 -18.634 1.00 48.03 560 ALA A C 1
ATOM 4577 O O . ALA A 1 560 ? 34.722 -30.442 -19.147 1.00 48.03 560 ALA A O 1
ATOM 4578 N N . LEU A 1 561 ? 35.134 -28.260 -19.350 1.00 46.97 561 LEU A N 1
ATOM 4579 C CA . LEU A 1 561 ? 35.367 -28.239 -20.798 1.00 46.97 561 LEU A CA 1
ATOM 4580 C C . LEU A 1 561 ? 36.684 -28.896 -21.255 1.00 46.97 561 LEU A C 1
ATOM 4582 O O . LEU A 1 561 ? 36.888 -29.029 -22.456 1.00 46.97 561 LEU A O 1
ATOM 4586 N N . PHE A 1 562 ? 37.560 -29.319 -20.338 1.00 45.75 562 PHE A N 1
ATOM 4587 C CA . PHE A 1 562 ? 38.855 -29.932 -20.678 1.00 45.75 562 PHE A CA 1
ATOM 4588 C C . PHE A 1 562 ? 39.154 -31.239 -19.928 1.00 45.75 562 PHE A C 1
ATOM 4590 O O . PHE A 1 562 ? 40.297 -31.694 -19.931 1.00 45.75 562 PHE A O 1
ATOM 4597 N N . GLU A 1 563 ? 38.156 -31.869 -19.300 1.00 45.06 563 GLU A N 1
ATOM 4598 C CA . GLU A 1 563 ? 38.313 -33.257 -18.854 1.00 45.06 563 GLU A CA 1
ATOM 4599 C C . GLU A 1 563 ? 38.292 -34.161 -20.092 1.00 45.06 563 GLU A C 1
ATOM 4601 O O . GLU A 1 563 ? 37.254 -34.383 -20.717 1.00 45.06 563 GLU A O 1
ATOM 4606 N N . SER A 1 564 ? 39.472 -34.636 -20.498 1.00 38.44 564 SER A N 1
ATOM 4607 C CA . SER A 1 564 ? 39.605 -35.682 -21.505 1.00 38.44 564 SER A CA 1
ATOM 4608 C C . SER A 1 564 ? 38.733 -36.866 -21.095 1.00 38.44 564 SER A C 1
ATOM 4610 O O . SER A 1 564 ? 38.910 -37.424 -20.014 1.00 38.44 564 SER A O 1
ATOM 4612 N N . ARG A 1 565 ? 37.789 -37.244 -21.964 1.00 40.50 565 ARG A N 1
ATOM 4613 C CA . ARG A 1 565 ? 37.081 -38.523 -21.882 1.00 40.50 565 ARG A CA 1
ATOM 4614 C C . ARG A 1 565 ? 38.121 -39.642 -21.854 1.00 40.50 565 ARG A C 1
ATOM 4616 O O . ARG A 1 565 ? 38.673 -39.976 -22.901 1.00 40.50 565 ARG A O 1
ATOM 4623 N N . ASP A 1 566 ? 38.358 -40.224 -20.685 1.00 35.78 566 ASP A N 1
ATOM 4624 C CA . ASP A 1 566 ? 39.034 -41.512 -20.592 1.00 35.78 566 ASP A CA 1
ATOM 4625 C C . ASP A 1 566 ? 38.148 -42.555 -21.279 1.00 35.78 566 ASP A C 1
ATOM 4627 O O . ASP A 1 566 ? 37.063 -42.923 -20.816 1.00 35.78 566 ASP A O 1
ATOM 4631 N N . PHE A 1 567 ? 38.604 -42.991 -22.451 1.00 38.91 567 PHE A N 1
ATOM 4632 C CA . PHE A 1 567 ? 38.108 -44.181 -23.115 1.00 38.91 567 PHE A CA 1
ATOM 4633 C C . PHE A 1 567 ? 38.402 -45.376 -22.206 1.00 38.91 567 PHE A C 1
ATOM 4635 O O . PHE A 1 567 ? 39.561 -45.722 -21.979 1.00 38.91 567 PHE A O 1
ATOM 4642 N N . LYS A 1 568 ? 37.342 -46.032 -21.724 1.00 38.75 568 LYS A N 1
ATOM 4643 C CA . LYS A 1 568 ? 37.418 -47.401 -21.208 1.00 38.75 568 LYS A CA 1
ATOM 4644 C C . LYS A 1 568 ? 38.181 -48.268 -22.217 1.00 38.75 568 LYS A C 1
ATOM 4646 O O . LYS A 1 568 ? 37.725 -48.429 -23.350 1.00 38.75 568 LYS A O 1
ATOM 4651 N N . LYS A 1 569 ? 39.292 -48.861 -21.789 1.00 40.12 569 LYS A N 1
ATOM 4652 C CA . LYS A 1 569 ? 39.773 -50.135 -22.327 1.00 40.12 569 LYS A CA 1
ATOM 4653 C C . LYS A 1 569 ? 39.582 -51.201 -21.251 1.00 40.12 569 LYS A C 1
ATOM 4655 O O . LYS A 1 569 ? 39.826 -50.924 -20.082 1.00 40.12 569 LYS A O 1
ATOM 4660 N N . SER A 1 570 ? 39.045 -52.321 -21.738 1.00 38.31 570 SER A N 1
ATOM 4661 C CA . SER A 1 570 ? 38.808 -53.643 -21.140 1.00 38.31 570 SER A CA 1
ATOM 4662 C C . SER A 1 570 ? 39.487 -53.941 -19.813 1.00 38.31 570 SER A C 1
ATOM 4664 O O . SER A 1 570 ? 40.735 -53.819 -19.784 1.00 38.31 570 SER A O 1
#

Foldseek 3Di:
DDKFFAAEFAQAPLDTAGPPHAPDPVNCVSCDVVLVVVQVVQQVVCVVVPDPDFFFQQSLCCNVRGNSVCVGFPQLLVCLQVVDGRRPHGSVLVVQVVLLVCVVVVVVVRVVCVVCVDDPDPDDDDDDDPPPRIDDADQQGPVVVVVVVQVVCVVVVHDDDPQKDFQAWEDDPLATFWTWIARPVVRDTDIDGDDFAEDAAALLRVLVRYPDPDPPVLNQLSVQWDFKKKKKKKFKFQFWQDADPVRDRDDLHQKYAYSYNVASWGMKGWVCSSHVSNDPDNSITIIITMGIDACPDPLVVDDSVVVNVRVQVVCCVSRGDVDPVRTDDMDMDIGTRPAGDCDGSNVVVVVNVVSQLSHQRYAQAACRSSSHPDDPVLRVVLVVVVVVCVVVVNSDSVVSVCRVVCSSPPPDDDDCVVVVVVVVVVVVVVVVLLVQLLVQLVVQLVVLVVQLVVQLVVCVVVVHDSVVSNVVSNVSSLVSSLVSSCVPRQVADDPDVVLLSVQLVVLLVVLVVQLVVQLCCCCVVVVDDSVVSNVVSVVVSSVSSSVSCVVTSRDNDDPPPPPPPDDDDD

Organism: NCBI:txid1936017

Secondary structure (DSSP, 8-state):
-EEEE--EEEEETTEEEESS----HHHHHHH-HHHHHHHHHHHHHHHHS--SS--BHHHHHHHHH-HHHIIIIIIHHHHHHHSS-GGGSBHHHHHHHHHHSTHHHHHHHHHHHHH-TT---------TT---SEEEE-TT-THHHHHHHHHHHHHTT----SSEEEEEEEEETTEEEEEEEEETTTTEEEEEE-S-EEE-S-HHHHHHHEES---HHHHHHHHTEEEEEEEEEEEEES--S---TT--SS---SEEEE--TT----EEEEGGGT-GGG-S-TTSEEEEEEEEE-TTSHHHHS-HHHHHHHHHHHHHHTTS-S-GGGEEEEEEEEEEEEEEEEEETGGGHHHHHHHHTT-TTEEE-HHHHTT----HHHHHHHHHHHHHHHHTT----HHHHHTTTGGGTTT--S-HHHHHHHHHHHHHHHHHHHHHHHHHHHHHHHHHHHHHHHHHHHHHHTT--HHHHHHHHHHHHHHHHHHHIIIIII----S-HHHHHHHHHHHHHHHHHHHHHHHHIIIIIS---HHHHHHHHHHHHHHHHHHHIIIIIS-SS--GGG--------

InterPro domains:
  IPR007267 GtrA/DPMS, transmembrane domain [PF04138] (441-554)
  IPR036188 FAD/NAD(P)-binding domain superfamily [G3DSA:3.50.50.60] (1-422)